Protein AF-A0A0W0XLU2-F1 (afdb_monomer_lite)

Organism: NCBI:txid458

Radius of gyration: 37.06 Å; chains: 1; bounding box: 109×85×99 Å

Foldseek 3Di:
DLLCVLVCLLPPLPDDWPDPLVVNQQSLVVLPQDPQSVVLCPPNPVPPQDPDFQSDPVVLVSLVSLLVVLVVLLPDPDGPCPSSLVSLVVNVVCCVPPPCVVVVSCVRVPPPDDRDDPVSSPPRVSNSVSRSSNSVSSSVVSLVVSLVSLLRLLVVLLVVLVVLLVVLVVLLVVLLVLLVVLLPDLDADVVSLVVLVVSLVVLVVSLVVLVVSPCPVVLVVRDDPVSSVSSVVSVVSSVVSSVSSVVSSVSSVVSSVSSVVSNVVSVVVVVVVPPDDDDDDDDDDDDDDDDDDDDDDDDDDDDDDDDDDDDDDDDDDDDDDDPVVVVVVLVVVLVLLVVLLVLLLLLLVLLLVVLVVVQVVDPDDPVVVVLSVLSNQLSVQLNVQSVVDDDDSPDALLVSLVVSNVRSCVVSVCPPSQQPDDDDPNNLLSLLSCVLSVPPVSLVGDFDDDDDDDRQSNSSQVVLVHHDDSNVLSVCSSVVNDDCVVSSVSSCSSRNPDPDPDDPDDDD

pLDDT: mean 74.08, std 19.01, range [25.06, 96.88]

Structure (mmCIF, N/CA/C/O backbone):
data_AF-A0A0W0XLU2-F1
#
_entry.id   AF-A0A0W0XLU2-F1
#
loop_
_atom_site.group_PDB
_atom_site.id
_atom_site.type_symbol
_atom_site.label_atom_id
_atom_site.label_alt_id
_atom_site.label_comp_id
_atom_site.label_asym_id
_atom_site.label_entity_id
_atom_site.label_seq_id
_atom_site.pdbx_PDB_ins_code
_atom_site.Cartn_x
_atom_site.Cartn_y
_atom_site.Cartn_z
_atom_site.occupancy
_atom_site.B_iso_or_equiv
_atom_site.auth_seq_id
_atom_site.auth_comp_id
_atom_site.auth_asym_id
_atom_site.auth_atom_id
_atom_site.pdbx_PDB_model_num
ATOM 1 N N . MET A 1 1 ? 6.247 -7.916 -30.713 1.00 48.12 1 MET A N 1
ATOM 2 C CA . MET A 1 1 ? 6.223 -6.656 -29.926 1.00 48.12 1 MET A CA 1
ATOM 3 C C . MET A 1 1 ? 7.648 -6.143 -29.768 1.00 48.12 1 MET A C 1
ATOM 5 O O . MET A 1 1 ? 8.574 -6.884 -30.066 1.00 48.12 1 MET A O 1
ATOM 9 N N . SER A 1 2 ? 7.840 -4.902 -29.326 1.00 60.62 2 SER A N 1
ATOM 10 C CA . SER A 1 2 ? 9.158 -4.314 -29.063 1.00 60.62 2 SER A CA 1
ATOM 11 C C . SER A 1 2 ? 9.620 -4.606 -27.634 1.00 60.62 2 SER A C 1
ATOM 13 O O . SER A 1 2 ? 9.543 -3.737 -26.769 1.00 60.62 2 SER A O 1
ATOM 15 N N . ASN A 1 3 ? 10.061 -5.837 -27.370 1.00 81.31 3 ASN A N 1
ATOM 16 C CA . ASN A 1 3 ? 10.507 -6.230 -26.035 1.00 81.31 3 ASN A CA 1
ATOM 17 C C . ASN A 1 3 ? 11.872 -5.595 -25.711 1.00 81.31 3 ASN A C 1
ATOM 19 O O . ASN A 1 3 ? 12.925 -6.170 -25.972 1.00 81.31 3 ASN A O 1
ATOM 23 N N . ILE A 1 4 ? 11.851 -4.386 -25.149 1.00 84.88 4 ILE A N 1
ATOM 24 C CA . ILE A 1 4 ? 13.054 -3.591 -24.872 1.00 84.88 4 ILE A CA 1
ATOM 25 C C . ILE A 1 4 ? 13.983 -4.238 -23.832 1.00 84.88 4 ILE A C 1
ATOM 27 O O . ILE A 1 4 ? 15.174 -3.922 -23.785 1.00 84.88 4 ILE A O 1
ATOM 31 N N . GLN A 1 5 ? 13.481 -5.205 -23.054 1.00 88.50 5 GLN A N 1
ATOM 32 C CA . GLN A 1 5 ? 14.294 -5.971 -22.114 1.00 88.50 5 GLN A CA 1
ATOM 33 C C . GLN A 1 5 ? 15.376 -6.785 -22.838 1.00 88.50 5 GLN A C 1
ATOM 35 O O . GLN A 1 5 ? 16.446 -6.953 -22.262 1.00 88.50 5 GLN A O 1
ATOM 40 N N . ILE A 1 6 ? 15.184 -7.200 -24.104 1.00 89.06 6 ILE A N 1
ATOM 41 C CA . ILE A 1 6 ? 16.254 -7.880 -24.857 1.00 89.06 6 ILE A CA 1
ATOM 42 C C . ILE A 1 6 ? 17.469 -6.968 -25.060 1.00 89.06 6 ILE A C 1
ATOM 44 O O . ILE A 1 6 ? 18.607 -7.400 -24.910 1.00 89.06 6 ILE A O 1
ATOM 48 N N . HIS A 1 7 ? 17.254 -5.676 -25.319 1.00 85.50 7 HIS A N 1
ATOM 49 C CA . HIS A 1 7 ? 18.353 -4.722 -25.436 1.00 85.50 7 HIS A CA 1
ATOM 50 C C . HIS A 1 7 ? 19.033 -4.471 -24.087 1.00 85.50 7 HIS A C 1
ATOM 52 O O . HIS A 1 7 ? 20.262 -4.450 -24.000 1.00 85.50 7 HIS A O 1
ATOM 58 N N . LEU A 1 8 ? 18.232 -4.315 -23.030 1.00 86.81 8 LEU A N 1
ATOM 59 C CA . LEU A 1 8 ? 18.739 -4.064 -21.683 1.00 86.81 8 LEU A CA 1
ATOM 60 C C . LEU A 1 8 ? 19.537 -5.252 -21.140 1.00 86.81 8 LEU A C 1
ATOM 62 O O . LEU A 1 8 ? 20.591 -5.034 -20.557 1.00 86.81 8 LEU A O 1
ATOM 66 N N . VAL A 1 9 ? 19.115 -6.492 -21.393 1.00 89.69 9 VAL A N 1
ATOM 67 C CA . VAL A 1 9 ? 19.876 -7.689 -21.007 1.00 89.69 9 VAL A CA 1
ATOM 68 C C . VAL A 1 9 ? 21.251 -7.731 -21.676 1.00 89.69 9 VAL A C 1
ATOM 70 O O . VAL A 1 9 ? 22.226 -8.036 -21.004 1.00 89.69 9 VAL A O 1
ATOM 73 N N . PHE A 1 10 ? 21.389 -7.379 -22.956 1.00 85.75 10 PHE A N 1
ATOM 74 C CA . PHE A 1 10 ? 22.709 -7.430 -23.600 1.00 85.75 10 PHE A CA 1
ATOM 75 C C . PHE A 1 10 ? 23.607 -6.216 -23.288 1.00 85.75 10 PHE A C 1
ATOM 77 O O . PHE A 1 10 ? 24.801 -6.401 -23.077 1.00 85.75 10 PHE A O 1
ATOM 84 N N . LYS A 1 11 ? 23.079 -4.979 -23.253 1.00 81.88 11 LYS A N 1
ATOM 85 C CA . LYS A 1 11 ? 23.903 -3.753 -23.104 1.00 81.88 11 LYS A CA 1
ATOM 86 C C . LYS A 1 11 ? 23.871 -3.098 -21.720 1.00 81.88 11 LYS A C 1
ATOM 88 O O . LYS A 1 11 ? 24.834 -2.427 -21.360 1.00 81.88 11 LYS A O 1
ATOM 93 N N . LYS A 1 12 ? 22.768 -3.196 -20.967 1.00 82.50 12 LYS A N 1
ATOM 94 C CA . LYS A 1 12 ? 22.548 -2.435 -19.718 1.00 82.50 12 LYS A CA 1
ATOM 95 C C . LYS A 1 12 ? 21.744 -3.236 -18.681 1.00 82.50 12 LYS A C 1
ATOM 97 O O . LYS A 1 12 ? 20.649 -2.808 -18.298 1.00 82.50 12 LYS A O 1
ATOM 102 N N . PRO A 1 13 ? 22.270 -4.363 -18.162 1.00 86.31 13 PRO A N 1
ATOM 103 C CA . PRO A 1 13 ? 21.536 -5.235 -17.237 1.00 86.31 13 PRO A CA 1
ATOM 104 C C . PRO A 1 13 ? 21.098 -4.522 -15.952 1.00 86.31 13 PRO A C 1
ATOM 106 O O . PRO A 1 13 ? 20.138 -4.954 -15.318 1.00 86.31 13 PRO A O 1
ATOM 109 N N . ARG A 1 14 ? 21.755 -3.406 -15.600 1.00 85.25 14 ARG A N 1
ATOM 110 C CA . ARG A 1 14 ? 21.455 -2.574 -14.425 1.00 85.25 14 ARG A CA 1
ATOM 111 C C . ARG A 1 14 ? 20.406 -1.470 -14.642 1.00 85.25 14 ARG A C 1
ATOM 113 O O . ARG A 1 14 ? 20.010 -0.828 -13.675 1.00 85.25 14 ARG A O 1
ATOM 120 N N . PHE A 1 15 ? 19.959 -1.226 -15.876 1.00 84.38 15 PHE A N 1
ATOM 121 C CA . PHE A 1 15 ? 19.027 -0.136 -16.200 1.00 84.38 15 PHE A CA 1
ATOM 122 C C . PHE A 1 15 ? 17.563 -0.599 -16.184 1.00 84.38 15 PHE A C 1
ATOM 124 O O . PHE A 1 15 ? 17.244 -1.680 -16.682 1.00 84.38 15 PHE A O 1
ATOM 131 N N . PHE A 1 16 ? 16.661 0.243 -15.681 1.00 83.81 16 PHE A N 1
ATOM 132 C CA . PHE A 1 16 ? 15.209 0.043 -15.722 1.00 83.81 16 PHE A CA 1
ATOM 133 C C . PHE A 1 16 ? 14.552 1.202 -16.473 1.00 83.81 16 PHE A C 1
ATOM 135 O O . PHE A 1 16 ? 14.945 2.353 -16.289 1.00 83.81 16 PHE A O 1
ATOM 142 N N . THR A 1 17 ? 13.544 0.908 -17.296 1.00 82.12 17 THR A N 1
ATOM 143 C CA . THR A 1 17 ? 12.715 1.941 -17.938 1.00 82.12 17 THR A CA 1
ATOM 144 C C . THR A 1 17 ? 11.772 2.587 -16.912 1.00 82.12 17 THR A C 1
ATOM 146 O O . THR A 1 17 ? 11.690 2.164 -15.755 1.00 82.12 17 THR A O 1
ATOM 149 N N . SER A 1 18 ? 11.017 3.600 -17.338 1.00 78.56 18 SER A N 1
ATOM 150 C CA . SER A 1 18 ? 9.928 4.205 -16.557 1.00 78.56 18 SER A CA 1
ATOM 151 C C . SER A 1 18 ? 8.660 3.335 -16.459 1.00 78.56 18 SER A C 1
ATOM 153 O O . SER A 1 18 ? 7.693 3.736 -15.809 1.00 78.56 18 SER A O 1
ATOM 155 N N . GLU A 1 19 ? 8.639 2.157 -17.090 1.00 79.38 19 GLU A N 1
ATOM 156 C CA . GLU A 1 19 ? 7.503 1.228 -17.086 1.00 79.38 19 GLU A CA 1
ATOM 157 C C . GLU A 1 19 ? 7.363 0.522 -15.719 1.00 79.38 19 GLU A C 1
ATOM 159 O O . GLU A 1 19 ? 8.359 0.354 -15.005 1.00 79.38 19 GLU A O 1
ATOM 164 N N . PRO A 1 20 ? 6.159 0.060 -15.324 1.00 85.00 20 PRO A N 1
ATOM 165 C CA . PRO A 1 20 ? 5.972 -0.667 -14.069 1.00 85.00 20 PRO A CA 1
ATOM 166 C C . PRO A 1 20 ? 6.887 -1.894 -13.976 1.00 85.00 20 PRO A C 1
ATOM 168 O O . PRO A 1 20 ? 6.983 -2.678 -14.918 1.00 85.00 20 PRO A O 1
ATOM 171 N N . ILE A 1 21 ? 7.528 -2.096 -12.822 1.00 89.00 21 ILE A N 1
ATOM 172 C CA . ILE A 1 21 ? 8.546 -3.147 -12.655 1.00 89.00 21 ILE A CA 1
ATOM 173 C C . ILE A 1 21 ? 8.022 -4.560 -12.960 1.00 89.00 21 ILE A C 1
ATOM 175 O O . ILE A 1 21 ? 8.766 -5.368 -13.503 1.00 89.00 21 ILE A O 1
ATOM 179 N N . LEU A 1 22 ? 6.745 -4.849 -12.681 1.00 90.19 22 LEU A N 1
ATOM 180 C CA . LEU A 1 22 ? 6.137 -6.148 -12.994 1.00 90.19 22 LEU A CA 1
ATOM 181 C C . LEU A 1 22 ? 5.912 -6.351 -14.502 1.00 90.19 22 LEU A C 1
ATOM 183 O O . LEU A 1 22 ? 6.047 -7.474 -14.972 1.00 90.19 22 LEU A O 1
ATOM 187 N N . GLU A 1 23 ? 5.654 -5.290 -15.275 1.00 88.38 23 GLU A N 1
ATOM 188 C CA . GLU A 1 23 ? 5.588 -5.375 -16.745 1.00 88.38 23 GLU A CA 1
ATOM 189 C C . GLU A 1 23 ? 6.997 -5.510 -17.346 1.00 88.38 23 GLU A C 1
ATOM 191 O O . GLU A 1 23 ? 7.209 -6.313 -18.253 1.00 88.38 23 GLU A O 1
ATOM 196 N N . GLN A 1 24 ? 7.995 -4.807 -16.791 1.00 89.81 24 GLN A N 1
ATOM 197 C CA . GLN A 1 24 ? 9.403 -5.016 -17.160 1.00 89.81 24 GLN A CA 1
ATOM 198 C C . GLN A 1 24 ? 9.867 -6.450 -16.848 1.00 89.81 24 GLN A C 1
ATOM 200 O O . GLN A 1 24 ? 10.594 -7.043 -17.643 1.00 89.81 24 GLN A O 1
ATOM 205 N N . LEU A 1 25 ? 9.433 -7.022 -15.720 1.00 93.31 25 LEU A N 1
ATOM 206 C CA . LEU A 1 25 ? 9.756 -8.389 -15.308 1.00 93.31 25 LEU A CA 1
ATOM 207 C C . LEU A 1 25 ? 9.038 -9.435 -16.170 1.00 93.31 25 LEU A C 1
ATOM 209 O O . LEU A 1 25 ? 9.665 -10.401 -16.588 1.00 93.31 25 LEU A O 1
ATOM 213 N N . LYS A 1 26 ? 7.765 -9.213 -16.511 1.00 92.25 26 LYS A N 1
ATOM 214 C CA . LYS A 1 26 ? 7.013 -10.023 -17.478 1.00 92.25 26 LYS A CA 1
ATOM 215 C C . LYS A 1 26 ? 7.696 -10.043 -18.843 1.00 92.25 26 LYS A C 1
ATOM 217 O O . LYS A 1 26 ? 7.993 -11.115 -19.360 1.00 92.25 26 LYS A O 1
ATOM 222 N N . ALA A 1 27 ? 8.050 -8.874 -19.375 1.00 90.56 27 ALA A N 1
ATOM 223 C CA . ALA A 1 27 ? 8.800 -8.768 -20.622 1.00 90.56 27 ALA A CA 1
ATOM 224 C C . ALA A 1 27 ? 10.185 -9.446 -20.530 1.00 90.56 27 ALA A C 1
ATOM 226 O O . ALA A 1 27 ? 10.626 -10.070 -21.490 1.00 90.56 27 ALA A O 1
ATOM 227 N N . PHE A 1 28 ? 10.865 -9.401 -19.379 1.00 93.19 28 PHE A N 1
ATOM 228 C CA . PHE A 1 28 ? 12.111 -10.146 -19.156 1.00 93.19 28 PHE A CA 1
ATOM 229 C C . PHE A 1 28 ? 11.885 -11.672 -19.098 1.00 93.19 28 PHE A C 1
ATOM 231 O O . PHE A 1 28 ? 12.669 -12.427 -19.671 1.00 93.19 28 PHE A O 1
ATOM 238 N N . ALA A 1 29 ? 10.790 -12.136 -18.493 1.00 92.56 29 ALA A N 1
ATOM 239 C CA . ALA A 1 29 ? 10.409 -13.547 -18.446 1.00 92.56 29 ALA A CA 1
ATOM 240 C C . ALA A 1 29 ? 10.016 -14.099 -19.833 1.00 92.56 29 ALA A C 1
ATOM 242 O O . ALA A 1 29 ? 10.382 -15.220 -20.183 1.00 92.56 29 ALA A O 1
ATOM 243 N N . GLU A 1 30 ? 9.357 -13.289 -20.670 1.00 91.31 30 GLU A N 1
ATOM 244 C CA . GLU A 1 30 ? 9.035 -13.598 -22.075 1.00 91.31 30 GLU A CA 1
ATOM 245 C C . GLU A 1 30 ? 10.279 -13.835 -22.960 1.00 91.31 30 GLU A C 1
ATOM 247 O O . GLU A 1 30 ? 10.171 -14.443 -24.031 1.00 91.31 30 GLU A O 1
ATOM 252 N N . LEU A 1 31 ? 11.475 -13.421 -22.518 1.00 90.69 31 LEU A N 1
ATOM 253 C CA . LEU A 1 31 ? 12.735 -13.760 -23.191 1.00 90.69 31 LEU A CA 1
ATOM 254 C C . LEU A 1 31 ? 13.041 -15.267 -23.103 1.00 90.69 31 LEU A C 1
ATOM 256 O O . LEU A 1 31 ? 13.643 -15.804 -24.031 1.00 90.69 31 LEU A O 1
ATOM 260 N N . GLY A 1 32 ? 12.530 -15.966 -22.082 1.00 91.44 32 GLY A N 1
ATOM 261 C CA . GLY A 1 32 ? 12.561 -17.430 -21.978 1.00 91.44 32 GLY A CA 1
ATOM 262 C C . GLY A 1 32 ? 13.722 -18.021 -21.170 1.00 91.44 32 GLY A C 1
ATOM 263 O O . GLY A 1 32 ? 13.903 -19.233 -21.194 1.00 91.44 32 GLY A O 1
ATOM 264 N N . PHE A 1 33 ? 14.495 -17.206 -20.439 1.00 91.69 33 PHE A N 1
ATOM 265 C CA . PHE A 1 33 ? 15.641 -17.683 -19.642 1.00 91.69 33 PHE A CA 1
ATOM 266 C C . PHE A 1 33 ? 15.262 -18.614 -18.471 1.00 91.69 33 PHE A C 1
ATOM 268 O O . PHE A 1 33 ? 16.097 -19.390 -18.019 1.00 91.69 33 PHE A O 1
ATOM 275 N N . SER A 1 34 ? 14.014 -18.562 -17.990 1.00 93.00 34 SER A N 1
ATOM 276 C CA . SER A 1 34 ? 13.446 -19.527 -17.039 1.00 93.00 34 SER A CA 1
ATOM 277 C C . SER A 1 34 ? 11.996 -19.826 -17.418 1.00 93.00 34 SER A C 1
ATOM 279 O O . SER A 1 34 ? 11.153 -18.928 -17.465 1.00 93.00 34 SER A O 1
ATOM 281 N N . VAL A 1 35 ? 11.701 -21.101 -17.688 1.00 92.00 35 VAL A N 1
ATOM 282 C CA . VAL A 1 35 ? 10.342 -21.581 -17.987 1.00 92.00 35 VAL A CA 1
ATOM 283 C C . VAL A 1 35 ? 9.408 -21.450 -16.770 1.00 92.00 35 VAL A C 1
ATOM 285 O O . VAL A 1 35 ? 8.274 -21.013 -16.967 1.00 92.00 35 VAL A O 1
ATOM 288 N N . PRO A 1 36 ? 9.823 -21.763 -15.525 1.00 93.50 36 PRO A N 1
ATOM 289 C CA . PRO A 1 36 ? 9.046 -21.427 -14.329 1.00 93.50 36 PRO A CA 1
ATOM 290 C C . PRO A 1 36 ? 8.700 -19.933 -14.207 1.00 93.50 36 PRO A C 1
ATOM 292 O O . PRO A 1 36 ? 7.523 -19.592 -14.089 1.00 93.50 36 PRO A O 1
ATOM 295 N N . LEU A 1 37 ? 9.680 -19.031 -14.356 1.00 92.75 37 LEU A N 1
ATOM 296 C CA . LEU A 1 37 ? 9.440 -17.583 -14.287 1.00 92.75 37 LEU A CA 1
ATOM 297 C C . LEU A 1 37 ? 8.497 -17.106 -15.405 1.00 92.75 37 LEU A C 1
ATOM 299 O O . LEU A 1 37 ? 7.628 -16.273 -15.165 1.00 92.75 37 LEU A O 1
ATOM 303 N N . GLN A 1 38 ? 8.618 -17.661 -16.616 1.00 92.06 38 GLN A N 1
ATOM 304 C CA . GLN A 1 38 ? 7.692 -17.383 -17.718 1.00 92.06 38 GLN A CA 1
ATOM 305 C C . GLN A 1 38 ? 6.265 -17.872 -17.411 1.00 92.06 38 GLN A C 1
ATOM 307 O O . GLN A 1 38 ? 5.298 -17.167 -17.705 1.00 92.06 38 GLN A O 1
ATOM 312 N N . LYS A 1 39 ? 6.118 -19.047 -16.782 1.00 92.19 39 LYS A N 1
ATOM 313 C CA . LYS A 1 39 ? 4.814 -19.602 -16.382 1.00 92.19 39 LYS A CA 1
ATOM 314 C C . LYS A 1 39 ? 4.077 -18.716 -15.378 1.00 92.19 39 LYS A C 1
ATOM 316 O O . LYS A 1 39 ? 2.859 -18.608 -15.493 1.00 92.19 39 LYS A O 1
ATOM 321 N N . LEU A 1 40 ? 4.785 -18.028 -14.475 1.00 89.56 40 LEU A N 1
ATOM 322 C CA . LEU A 1 40 ? 4.173 -17.086 -13.525 1.00 89.56 40 LEU A CA 1
ATOM 323 C C . LEU A 1 40 ? 3.448 -15.902 -14.193 1.00 89.56 40 LEU A C 1
ATOM 325 O O . LEU A 1 40 ? 2.636 -15.259 -13.537 1.00 89.56 40 LEU A O 1
ATOM 329 N N . PHE A 1 41 ? 3.680 -15.617 -15.480 1.00 86.56 41 PHE A N 1
ATOM 330 C CA . PHE A 1 41 ? 2.981 -14.550 -16.214 1.00 86.56 41 PHE A CA 1
ATOM 331 C C . PHE A 1 41 ? 1.903 -15.050 -17.196 1.00 86.56 41 PHE A C 1
ATOM 333 O O . PHE A 1 41 ? 1.218 -14.240 -17.828 1.00 86.56 41 PHE A O 1
ATOM 340 N N . ILE A 1 42 ? 1.695 -16.368 -17.307 1.00 81.62 42 ILE A N 1
ATOM 341 C CA . ILE A 1 42 ? 0.615 -16.947 -18.121 1.00 81.62 42 ILE A CA 1
ATOM 342 C C . ILE A 1 42 ? -0.746 -16.607 -17.492 1.00 81.62 42 ILE A C 1
ATOM 344 O O . ILE A 1 42 ? -0.910 -16.628 -16.276 1.00 81.62 42 ILE A O 1
ATOM 348 N N . GLY A 1 43 ? -1.735 -16.274 -18.327 1.00 67.19 43 GLY A N 1
ATOM 349 C CA . GLY A 1 43 ? -3.056 -15.818 -17.871 1.00 67.19 43 GLY A CA 1
ATOM 350 C C . GLY A 1 43 ? -3.118 -14.333 -17.490 1.00 67.19 43 GLY A C 1
ATOM 351 O O . GLY A 1 43 ? -4.188 -13.850 -17.137 1.00 67.19 43 GLY A O 1
ATOM 352 N N . ASP A 1 44 ? -2.004 -13.602 -17.622 1.00 65.62 44 ASP A N 1
ATOM 353 C CA . ASP A 1 44 ? -1.886 -12.162 -17.361 1.00 65.62 44 ASP A CA 1
ATOM 354 C C . ASP A 1 44 ? -2.279 -11.747 -15.918 1.00 65.62 44 ASP A C 1
ATOM 356 O O . ASP A 1 44 ? -3.120 -10.866 -15.739 1.00 65.62 44 ASP A O 1
ATOM 360 N N . PRO A 1 45 ? -1.673 -12.331 -14.858 1.00 63.00 45 PRO A N 1
ATOM 361 C CA . PRO A 1 45 ? -2.048 -12.087 -13.454 1.00 63.00 45 PRO A CA 1
ATOM 362 C C . PRO A 1 45 ? -1.747 -10.665 -12.940 1.00 63.00 45 PRO A C 1
ATOM 364 O O . PRO A 1 45 ? -2.084 -10.328 -11.806 1.00 63.00 45 PRO A O 1
ATOM 367 N N . ILE A 1 46 ? -1.134 -9.811 -13.768 1.00 64.94 46 ILE A N 1
ATOM 368 C CA . ILE A 1 46 ? -0.977 -8.370 -13.514 1.00 64.94 46 ILE A CA 1
ATOM 369 C C . ILE A 1 46 ? -2.266 -7.600 -13.883 1.00 64.94 46 ILE A C 1
ATOM 371 O O . ILE A 1 46 ? -2.519 -6.494 -13.397 1.00 64.94 46 ILE A O 1
ATOM 375 N N . LYS A 1 47 ? -3.114 -8.172 -14.747 1.00 54.47 47 LYS A N 1
ATOM 376 C CA . LYS A 1 47 ? -4.268 -7.499 -15.344 1.00 54.47 47 LYS A CA 1
ATOM 377 C C . LYS A 1 47 ? -5.357 -7.241 -14.304 1.00 54.47 47 LYS A C 1
ATOM 379 O O . LYS A 1 47 ? -5.909 -8.160 -13.708 1.00 54.47 47 LYS A O 1
ATOM 384 N N . GLY A 1 48 ? -5.702 -5.968 -14.121 1.00 50.16 48 GLY A N 1
ATOM 385 C CA . GLY A 1 48 ? -6.703 -5.545 -13.139 1.00 50.16 48 GLY A CA 1
ATOM 386 C C . GLY A 1 48 ? -6.161 -5.331 -11.723 1.00 50.16 48 GLY A C 1
ATOM 387 O O . GLY A 1 48 ? -6.943 -4.955 -10.851 1.00 50.16 48 GLY A O 1
ATOM 388 N N . LEU A 1 49 ? -4.851 -5.488 -11.483 1.00 48.94 49 LEU A N 1
ATOM 389 C CA . LEU A 1 49 ? -4.245 -5.034 -10.231 1.00 48.94 49 LEU A CA 1
ATOM 390 C C . LEU A 1 49 ? -4.410 -3.506 -10.096 1.00 48.94 49 LEU A C 1
ATOM 392 O O . LEU A 1 49 ? -3.985 -2.768 -10.992 1.00 48.94 49 LEU A O 1
ATOM 396 N N . PRO A 1 50 ? -4.993 -2.992 -8.997 1.00 42.75 50 PRO A N 1
ATOM 397 C CA . PRO A 1 50 ? -5.052 -1.556 -8.761 1.00 42.75 50 PRO A CA 1
ATOM 398 C C . PRO A 1 50 ? -3.646 -0.988 -8.531 1.00 42.75 50 PRO A C 1
ATOM 400 O O . PRO A 1 50 ? -2.759 -1.644 -7.983 1.00 42.75 50 PRO A O 1
ATOM 403 N N . ALA A 1 51 ? -3.446 0.278 -8.899 1.00 42.44 51 ALA A N 1
ATOM 404 C CA . ALA A 1 51 ? -2.174 0.981 -8.705 1.00 42.44 51 ALA A CA 1
ATOM 405 C C . ALA A 1 51 ? -1.865 1.332 -7.229 1.00 42.44 51 ALA A C 1
ATOM 407 O O . ALA A 1 51 ? -0.846 1.970 -6.961 1.00 42.44 51 ALA A O 1
ATOM 408 N N . LEU A 1 52 ? -2.754 0.973 -6.293 1.00 36.00 52 LEU A N 1
ATOM 409 C CA . LEU A 1 52 ? -2.762 1.378 -4.886 1.00 36.00 52 LEU A CA 1
ATOM 410 C C . LEU A 1 52 ? -3.498 0.372 -4.000 1.00 36.00 52 LEU A C 1
ATOM 412 O O . LEU A 1 52 ? -4.456 -0.255 -4.452 1.00 36.00 52 LEU A O 1
ATOM 416 N N . GLY A 1 53 ? -3.133 0.369 -2.715 1.00 47.84 53 GLY A N 1
ATOM 417 C CA . GLY A 1 53 ? -3.762 -0.437 -1.674 1.00 47.84 53 GLY A CA 1
ATOM 418 C C . GLY A 1 53 ? -3.199 -1.853 -1.635 1.00 47.84 53 GLY A C 1
ATOM 419 O O . GLY A 1 53 ? -2.706 -2.356 -2.642 1.00 47.84 53 GLY A O 1
ATOM 420 N N . PHE A 1 54 ? -3.300 -2.496 -0.471 1.00 58.53 54 PHE A N 1
ATOM 421 C CA . PHE A 1 54 ? -2.949 -3.904 -0.308 1.00 58.53 54 PHE A CA 1
ATOM 422 C C . PHE A 1 54 ? -3.767 -4.767 -1.282 1.00 58.53 54 PHE A C 1
ATOM 424 O O . PHE A 1 54 ? -4.990 -4.866 -1.161 1.00 58.53 54 PHE A O 1
ATOM 431 N N . LYS A 1 55 ? -3.098 -5.416 -2.241 1.00 66.31 55 LYS A N 1
ATOM 432 C CA . LYS A 1 55 ? -3.746 -6.194 -3.321 1.00 66.31 55 LYS A CA 1
ATOM 433 C C . LYS A 1 55 ? -4.262 -7.575 -2.892 1.00 66.31 55 LYS A C 1
ATOM 435 O O . LYS A 1 55 ? -4.622 -8.393 -3.739 1.00 66.31 55 LYS A O 1
ATOM 440 N N . GLY A 1 56 ? -4.320 -7.839 -1.589 1.00 74.56 56 GLY A N 1
ATOM 441 C CA . GLY A 1 56 ? -4.771 -9.107 -1.031 1.00 74.56 56 GLY A CA 1
ATOM 442 C C . GLY A 1 56 ? -3.704 -10.202 -1.057 1.00 74.56 56 GLY A C 1
ATOM 443 O O . GLY A 1 56 ? -2.681 -10.117 -1.738 1.00 74.56 56 GLY A O 1
ATOM 444 N N . GLU A 1 57 ? -3.978 -11.272 -0.313 1.00 80.12 57 GLU A N 1
ATOM 445 C CA . GLU A 1 57 ? -3.012 -12.337 -0.016 1.00 80.12 57 GLU A CA 1
ATOM 446 C C . GLU A 1 57 ? -2.428 -13.009 -1.268 1.00 80.12 57 GLU A C 1
ATOM 448 O O . GLU A 1 57 ? -1.233 -13.280 -1.345 1.00 80.12 57 GLU A O 1
ATOM 453 N N . ARG A 1 58 ? -3.252 -13.184 -2.310 1.00 81.94 58 ARG A N 1
ATOM 454 C CA . ARG A 1 58 ? -2.823 -13.750 -3.599 1.00 81.94 58 ARG A CA 1
ATOM 455 C C . ARG A 1 58 ? -1.711 -12.935 -4.268 1.00 81.94 58 ARG A C 1
ATOM 457 O O . ARG A 1 58 ? -0.890 -13.513 -4.972 1.00 81.94 58 ARG A O 1
ATOM 464 N N . HIS A 1 59 ? -1.660 -11.616 -4.058 1.00 84.88 59 HIS A N 1
ATOM 465 C CA . HIS A 1 59 ? -0.588 -10.795 -4.619 1.00 84.88 59 HIS A CA 1
ATOM 466 C C . HIS A 1 59 ? 0.714 -10.926 -3.822 1.00 84.88 59 HIS A C 1
ATOM 468 O O . HIS A 1 59 ? 1.773 -11.009 -4.433 1.00 84.88 59 HIS A O 1
ATOM 474 N N . LEU A 1 60 ? 0.657 -11.029 -2.488 1.00 85.62 60 LEU A N 1
ATOM 475 C CA . LEU A 1 60 ? 1.843 -11.343 -1.677 1.00 85.62 60 LEU A CA 1
ATOM 476 C C . LEU A 1 60 ? 2.415 -12.718 -2.039 1.00 85.62 60 LEU A C 1
ATOM 478 O O . LEU A 1 60 ? 3.618 -12.838 -2.253 1.00 85.62 60 LEU A O 1
ATOM 482 N N . GLN A 1 61 ? 1.554 -13.727 -2.191 1.00 87.06 61 GLN A N 1
ATOM 483 C CA . GLN A 1 61 ? 1.942 -15.066 -2.645 1.00 87.06 61 GLN A CA 1
ATOM 484 C C . GLN A 1 61 ? 2.626 -15.022 -4.022 1.00 87.06 61 GLN A C 1
ATOM 486 O O . GLN A 1 61 ? 3.692 -15.609 -4.190 1.00 87.06 61 GLN A O 1
ATOM 491 N N . PHE A 1 62 ? 2.073 -14.267 -4.975 1.00 90.19 62 PHE A N 1
ATOM 492 C CA . PHE A 1 62 ? 2.675 -14.048 -6.294 1.00 90.19 62 PHE A CA 1
ATOM 493 C C . PHE A 1 62 ? 4.031 -13.322 -6.227 1.00 90.19 62 PHE A C 1
ATOM 495 O O . PHE A 1 62 ? 4.980 -13.743 -6.884 1.00 90.19 62 PHE A O 1
ATOM 502 N N . LEU A 1 63 ? 4.167 -12.265 -5.416 1.00 91.56 63 LEU A N 1
ATOM 503 C CA . LEU A 1 63 ? 5.445 -11.563 -5.243 1.00 91.56 63 LEU A CA 1
ATOM 504 C C . LEU A 1 63 ? 6.506 -12.469 -4.593 1.00 91.56 63 LEU A C 1
ATOM 506 O O . LEU A 1 63 ? 7.658 -12.446 -5.017 1.00 91.56 63 LEU A O 1
ATOM 510 N N . SER A 1 64 ? 6.125 -13.305 -3.623 1.00 91.19 64 SER A N 1
ATOM 511 C CA . SER A 1 64 ? 7.013 -14.309 -3.020 1.00 91.19 64 SER A CA 1
ATOM 512 C C . SER A 1 64 ? 7.430 -15.394 -4.020 1.00 91.19 64 SER A C 1
ATOM 514 O O . SER A 1 64 ? 8.611 -15.718 -4.089 1.00 91.19 64 SER A O 1
ATOM 516 N N . GLN A 1 65 ? 6.514 -15.889 -4.862 1.00 92.31 65 GLN A N 1
ATOM 517 C CA . GLN A 1 65 ? 6.849 -16.810 -5.959 1.00 92.31 65 GLN A CA 1
ATOM 518 C C . GLN A 1 65 ? 7.825 -16.174 -6.960 1.00 92.31 65 GLN A C 1
ATOM 520 O O . GLN A 1 65 ? 8.810 -16.805 -7.337 1.00 92.31 65 GLN A O 1
ATOM 525 N N . LEU A 1 66 ? 7.612 -14.908 -7.342 1.00 94.50 66 LEU A N 1
ATOM 526 C CA . LEU A 1 66 ? 8.554 -14.173 -8.193 1.00 94.50 66 LEU A CA 1
ATOM 527 C C . LEU A 1 66 ? 9.939 -14.035 -7.549 1.00 94.50 66 LEU A C 1
ATOM 529 O O . LEU A 1 66 ? 10.932 -14.132 -8.262 1.00 94.50 66 LEU A O 1
ATOM 533 N N . ILE A 1 67 ? 10.027 -13.824 -6.230 1.00 95.31 67 ILE A N 1
ATOM 534 C CA . ILE A 1 67 ? 11.309 -13.788 -5.509 1.00 95.31 67 ILE A CA 1
ATOM 535 C C . ILE A 1 67 ? 12.011 -15.145 -5.621 1.00 95.31 67 ILE A C 1
ATOM 537 O O . ILE A 1 67 ? 13.151 -15.179 -6.073 1.00 95.31 67 ILE A O 1
ATOM 541 N N . THR A 1 68 ? 11.326 -16.250 -5.311 1.00 95.69 68 THR A N 1
ATOM 542 C CA . THR A 1 68 ? 11.894 -17.606 -5.409 1.00 95.69 68 THR A CA 1
ATOM 543 C C . THR A 1 68 ? 12.376 -17.936 -6.825 1.00 95.69 68 THR A C 1
ATOM 545 O O . THR A 1 68 ? 13.497 -18.413 -6.991 1.00 95.69 68 THR A O 1
ATOM 548 N N . GLU A 1 69 ? 11.593 -17.626 -7.862 1.00 96.12 69 GLU A N 1
ATOM 549 C CA . GLU A 1 69 ? 12.003 -17.881 -9.253 1.00 96.12 69 GLU A CA 1
ATOM 550 C C . GLU A 1 69 ? 13.139 -16.961 -9.727 1.00 96.12 69 GLU A C 1
ATOM 552 O O . GLU A 1 69 ? 13.959 -17.356 -10.558 1.00 96.12 69 GLU A O 1
ATOM 557 N N . LEU A 1 70 ? 13.240 -15.743 -9.183 1.00 96.88 70 LEU A N 1
ATOM 558 C CA . LEU A 1 70 ? 14.372 -14.848 -9.429 1.00 96.88 70 LEU A CA 1
ATOM 559 C C . LEU A 1 70 ? 15.640 -15.275 -8.678 1.00 96.88 70 LEU A C 1
ATOM 561 O O . LEU A 1 70 ? 16.731 -14.941 -9.134 1.00 96.88 70 LEU A O 1
ATOM 565 N N . GLU A 1 71 ? 15.529 -16.004 -7.567 1.00 96.06 71 GLU A N 1
ATOM 566 C CA . GLU A 1 71 ? 16.666 -16.635 -6.877 1.00 96.06 71 GLU A CA 1
ATOM 567 C C . GLU A 1 71 ? 17.126 -17.897 -7.603 1.00 96.06 71 GLU A C 1
ATOM 569 O O . GLU A 1 71 ? 18.319 -18.040 -7.870 1.00 96.06 71 GLU A O 1
ATOM 574 N N . ALA A 1 72 ? 16.191 -18.744 -8.040 1.00 95.25 72 ALA A N 1
ATOM 575 C CA . ALA A 1 72 ? 16.494 -19.873 -8.913 1.00 95.25 72 ALA A CA 1
ATOM 576 C C . ALA A 1 72 ? 17.216 -19.412 -10.194 1.00 95.25 72 ALA A C 1
ATOM 578 O O . ALA A 1 72 ? 18.243 -19.982 -10.552 1.00 95.25 72 ALA A O 1
ATOM 579 N N . LEU A 1 73 ? 16.752 -18.325 -10.831 1.00 94.44 73 LEU A N 1
ATOM 580 C CA . LEU A 1 73 ? 17.385 -17.723 -12.016 1.00 94.44 73 LEU A CA 1
ATOM 581 C C . LEU A 1 73 ? 18.766 -17.082 -11.733 1.00 94.44 73 LEU A C 1
ATOM 583 O O . LEU A 1 73 ? 19.537 -16.875 -12.665 1.00 94.44 73 LEU A O 1
ATOM 587 N N . GLN A 1 74 ? 19.118 -16.774 -10.480 1.00 93.69 74 GLN A N 1
ATOM 588 C CA . GLN A 1 74 ? 20.476 -16.326 -10.123 1.00 93.69 74 GLN A CA 1
ATOM 589 C C . GLN A 1 74 ? 21.455 -17.492 -9.950 1.00 93.69 74 GLN A C 1
ATOM 591 O O . GLN A 1 74 ? 22.639 -17.329 -10.231 1.00 93.69 74 GLN A O 1
ATOM 596 N N . ALA A 1 75 ? 20.965 -18.651 -9.506 1.00 93.12 75 ALA A N 1
ATOM 597 C CA . ALA A 1 75 ? 21.768 -19.841 -9.228 1.00 93.12 75 ALA A CA 1
ATOM 598 C C . ALA A 1 75 ? 22.056 -20.715 -10.469 1.00 93.12 75 ALA A C 1
ATOM 600 O O . ALA A 1 75 ? 22.655 -21.782 -10.342 1.00 93.12 75 ALA A O 1
ATOM 601 N N . ILE A 1 76 ? 21.626 -20.303 -11.668 1.00 91.06 76 ILE A N 1
ATOM 602 C CA . ILE A 1 76 ? 21.824 -21.084 -12.897 1.00 91.06 76 ILE A CA 1
ATOM 603 C C . ILE A 1 76 ? 23.271 -21.021 -13.397 1.00 91.06 76 ILE A C 1
ATOM 605 O O . ILE A 1 76 ? 23.841 -19.952 -13.602 1.00 91.06 76 ILE A O 1
ATOM 609 N N . GLU A 1 77 ? 23.840 -22.186 -13.696 1.00 88.88 77 GLU A N 1
ATOM 610 C CA . GLU A 1 77 ? 25.163 -22.289 -14.324 1.00 88.88 77 GLU A CA 1
ATOM 611 C C . GLU A 1 77 ? 25.131 -22.001 -15.835 1.00 88.88 77 GLU A C 1
ATOM 613 O O . GLU A 1 77 ? 26.163 -21.703 -16.435 1.00 88.88 77 GLU A O 1
ATOM 618 N N . LYS A 1 78 ? 23.967 -22.170 -16.484 1.00 88.56 78 LYS A N 1
ATOM 619 C CA . LYS A 1 78 ? 23.797 -22.142 -17.949 1.00 88.56 78 LYS A CA 1
ATOM 620 C C . LYS A 1 78 ? 22.416 -21.602 -18.334 1.00 88.56 78 LYS A C 1
ATOM 622 O O . LYS A 1 78 ? 21.440 -21.829 -17.625 1.00 88.56 78 LYS A O 1
ATOM 627 N N . ILE A 1 79 ? 22.336 -20.948 -19.493 1.00 86.81 79 ILE A N 1
ATOM 628 C CA . ILE A 1 79 ? 21.100 -20.448 -20.122 1.00 86.81 79 ILE A CA 1
ATOM 629 C C . ILE A 1 79 ? 21.047 -20.855 -21.597 1.00 86.81 79 ILE A C 1
ATOM 631 O O . ILE A 1 79 ? 22.089 -20.926 -22.248 1.00 86.81 79 ILE A O 1
ATOM 635 N N . ASP A 1 80 ? 19.848 -21.055 -22.153 1.00 85.50 80 ASP A N 1
ATOM 636 C CA . ASP A 1 80 ? 19.693 -21.066 -23.612 1.00 85.50 80 ASP A CA 1
ATOM 637 C C . ASP A 1 80 ? 19.730 -19.625 -24.141 1.00 85.50 80 ASP A C 1
ATOM 639 O O . ASP A 1 80 ? 18.862 -18.798 -23.853 1.00 85.50 80 ASP A O 1
ATOM 643 N N . THR A 1 81 ? 20.764 -19.323 -24.921 1.00 84.69 81 THR A N 1
ATOM 644 C CA . THR A 1 81 ? 20.991 -18.010 -25.530 1.00 84.69 81 THR A CA 1
ATOM 645 C C . THR A 1 81 ? 20.374 -17.891 -26.926 1.00 84.69 81 THR A C 1
ATOM 647 O O . THR A 1 81 ? 20.249 -16.776 -27.436 1.00 84.69 81 THR A O 1
ATOM 650 N N . LYS A 1 82 ? 19.958 -19.001 -27.560 1.00 86.44 82 LYS A N 1
ATOM 651 C CA . LYS A 1 82 ? 19.551 -19.042 -28.978 1.00 86.44 82 LYS A CA 1
ATOM 652 C C . LYS A 1 82 ? 18.323 -18.183 -29.246 1.00 86.44 82 LYS A C 1
ATOM 654 O O . LYS A 1 82 ? 18.354 -17.323 -30.128 1.00 86.44 82 LYS A O 1
ATOM 659 N N . LYS A 1 83 ? 17.261 -18.369 -28.451 1.00 87.12 83 LYS A N 1
ATOM 660 C CA . LYS A 1 83 ? 16.043 -17.550 -28.542 1.00 87.12 83 LYS A CA 1
ATOM 661 C C . LYS A 1 83 ? 16.362 -16.073 -28.303 1.00 87.12 83 LYS A C 1
ATOM 663 O O . LYS A 1 83 ? 15.963 -15.238 -29.103 1.00 87.12 83 LYS A O 1
ATOM 668 N N . ALA A 1 84 ? 17.145 -15.758 -27.271 1.00 86.19 84 ALA A N 1
ATOM 669 C CA . ALA A 1 84 ? 17.505 -14.383 -26.931 1.00 86.19 84 ALA A CA 1
ATOM 670 C C . ALA A 1 84 ? 18.309 -13.677 -28.045 1.00 86.19 84 ALA A C 1
ATOM 672 O O . ALA A 1 84 ? 18.009 -12.536 -28.392 1.00 86.19 84 ALA A O 1
ATOM 673 N N . ARG A 1 85 ? 19.289 -14.353 -28.663 1.00 86.06 85 ARG A N 1
ATOM 674 C CA . ARG A 1 85 ? 20.033 -13.808 -29.815 1.00 86.06 85 ARG A CA 1
ATOM 675 C C . ARG A 1 85 ? 19.138 -13.603 -31.044 1.00 86.06 85 ARG A C 1
ATOM 677 O O . ARG A 1 85 ? 19.292 -12.597 -31.733 1.00 86.06 85 ARG A O 1
ATOM 684 N N . SER A 1 86 ? 18.182 -14.502 -31.286 1.00 87.31 86 SER A N 1
ATOM 685 C CA . SER A 1 86 ? 17.179 -14.360 -32.354 1.00 87.31 86 SER A CA 1
ATOM 686 C C . SER A 1 86 ? 16.232 -13.176 -32.104 1.00 87.31 86 SER A C 1
ATOM 688 O O . SER A 1 86 ? 16.074 -12.305 -32.957 1.00 87.31 86 SER A O 1
ATOM 690 N N . ASP A 1 87 ? 15.681 -13.066 -30.892 1.00 86.50 87 ASP A N 1
ATOM 691 C CA . ASP A 1 87 ? 14.832 -11.941 -30.485 1.00 86.50 87 ASP A CA 1
ATOM 692 C C . ASP A 1 87 ? 15.593 -10.601 -30.580 1.00 86.50 87 ASP A C 1
ATOM 694 O O . ASP A 1 87 ? 15.021 -9.587 -30.994 1.00 86.50 87 ASP A O 1
ATOM 698 N N . TYR A 1 88 ? 16.898 -10.587 -30.266 1.00 86.69 88 TYR A N 1
ATOM 699 C CA . TYR A 1 88 ? 17.742 -9.402 -30.437 1.00 86.69 88 TYR A CA 1
ATOM 700 C C . TYR A 1 88 ? 17.972 -9.057 -31.913 1.00 86.69 88 TYR A C 1
ATOM 702 O O . TYR A 1 88 ? 17.876 -7.885 -32.278 1.00 86.69 88 TYR A O 1
ATOM 710 N N . SER A 1 89 ? 18.271 -10.030 -32.782 1.00 83.88 89 SER A N 1
ATOM 711 C CA . SER A 1 89 ? 18.523 -9.748 -34.204 1.00 83.88 89 SER A CA 1
ATOM 712 C C . SER A 1 89 ? 17.269 -9.196 -34.896 1.00 83.88 89 SER A C 1
ATOM 714 O O . SER A 1 89 ? 17.359 -8.229 -35.657 1.00 83.88 89 SER A O 1
ATOM 716 N N . VAL A 1 90 ? 16.086 -9.701 -34.530 1.00 86.31 90 VAL A N 1
ATOM 717 C CA . VAL A 1 90 ? 14.777 -9.168 -34.942 1.00 86.31 90 VAL A CA 1
ATOM 718 C C . VAL A 1 90 ? 14.548 -7.747 -34.402 1.00 86.31 90 VAL A C 1
ATOM 720 O O . VAL A 1 90 ? 14.143 -6.857 -35.155 1.00 86.31 90 VAL A O 1
ATOM 723 N N . PHE A 1 91 ? 14.855 -7.485 -33.127 1.00 85.62 91 PHE A N 1
ATOM 724 C CA . PHE A 1 91 ? 14.790 -6.140 -32.535 1.00 85.62 91 PHE A CA 1
ATOM 725 C C . PHE A 1 91 ? 15.721 -5.142 -33.256 1.00 85.62 91 PHE A C 1
ATOM 727 O O . PHE A 1 91 ? 15.299 -4.042 -33.624 1.00 85.62 91 PHE A O 1
ATOM 734 N N . ALA A 1 92 ? 16.964 -5.543 -33.538 1.00 82.88 92 ALA A N 1
ATOM 735 C CA . ALA A 1 92 ? 17.948 -4.744 -34.266 1.00 82.88 92 ALA A CA 1
ATOM 736 C C . ALA A 1 92 ? 17.563 -4.520 -35.740 1.00 82.88 92 ALA A C 1
ATOM 738 O O . ALA A 1 92 ? 17.794 -3.433 -36.271 1.00 82.88 92 ALA A O 1
ATOM 739 N N . HIS A 1 93 ? 16.931 -5.500 -36.395 1.00 84.88 93 HIS A N 1
ATOM 740 C CA . HIS A 1 93 ? 16.357 -5.335 -37.731 1.00 84.88 93 HIS A CA 1
ATOM 741 C C . HIS A 1 93 ? 15.249 -4.272 -37.729 1.00 84.88 93 HIS A C 1
ATOM 743 O O . HIS A 1 93 ? 15.307 -3.324 -38.516 1.00 84.88 93 HIS A O 1
ATOM 749 N N . TYR A 1 94 ? 14.280 -4.361 -36.809 1.00 83.12 94 TYR A N 1
ATOM 750 C CA . TYR A 1 94 ? 13.217 -3.357 -36.720 1.00 83.12 94 TYR A CA 1
ATOM 751 C C . TYR A 1 94 ? 13.771 -1.949 -36.473 1.00 83.12 94 TYR A C 1
ATOM 753 O O . TYR A 1 94 ? 13.277 -1.003 -37.081 1.00 83.12 94 TYR A O 1
ATOM 761 N N . LEU A 1 95 ? 14.817 -1.791 -35.655 1.00 78.44 95 LEU A N 1
ATOM 762 C CA . LEU A 1 95 ? 15.477 -0.497 -35.421 1.00 78.44 95 LEU A CA 1
ATOM 763 C C . LEU A 1 95 ? 16.140 0.120 -36.661 1.00 78.44 95 LEU A C 1
ATOM 765 O O . LEU A 1 95 ? 16.327 1.335 -36.700 1.00 78.44 95 LEU A O 1
ATOM 769 N N . ARG A 1 96 ? 16.509 -0.696 -37.655 1.00 80.81 96 ARG A N 1
ATOM 770 C CA . ARG A 1 96 ? 17.084 -0.237 -38.931 1.00 80.81 96 ARG A CA 1
ATOM 771 C C . ARG A 1 96 ? 16.003 0.092 -39.965 1.00 80.81 96 ARG A C 1
ATOM 773 O O . ARG A 1 96 ? 16.170 1.035 -40.727 1.00 80.81 96 ARG A O 1
ATOM 780 N N . VAL A 1 97 ? 14.912 -0.680 -39.995 1.00 81.06 97 VAL A N 1
ATOM 781 C CA . VAL A 1 97 ? 13.924 -0.659 -41.095 1.00 81.06 97 VAL A CA 1
ATOM 782 C C . VAL A 1 97 ? 12.630 0.094 -40.748 1.00 81.06 97 VAL A C 1
ATOM 784 O O . VAL A 1 97 ? 11.981 0.655 -41.631 1.00 81.06 97 VAL A O 1
ATOM 787 N N . ARG A 1 98 ? 12.222 0.153 -39.473 1.00 79.31 98 ARG A N 1
ATOM 788 C CA . ARG A 1 98 ? 10.930 0.732 -39.069 1.00 79.31 98 ARG A CA 1
ATOM 789 C C . ARG A 1 98 ? 11.059 2.217 -38.704 1.00 79.31 98 ARG A C 1
ATOM 791 O O . ARG A 1 98 ? 11.495 2.569 -37.611 1.00 79.31 98 ARG A O 1
ATOM 798 N N . LYS A 1 99 ? 10.609 3.097 -39.603 1.00 79.69 99 LYS A N 1
ATOM 799 C CA . LYS A 1 99 ? 10.534 4.556 -39.388 1.00 79.69 99 LYS A CA 1
ATOM 800 C C . LYS A 1 99 ? 9.808 4.902 -38.073 1.00 79.69 99 LYS A C 1
ATOM 802 O O . LYS A 1 99 ? 8.745 4.346 -37.800 1.00 79.69 99 LYS A O 1
ATOM 807 N N . GLY A 1 100 ? 10.376 5.801 -37.263 1.00 76.00 100 GLY A N 1
ATOM 808 C CA . GLY A 1 100 ? 9.830 6.222 -35.962 1.00 76.00 100 GLY A CA 1
ATOM 809 C C . GLY A 1 100 ? 10.141 5.279 -34.788 1.00 76.00 100 GLY A C 1
ATOM 810 O O . GLY A 1 100 ? 9.934 5.636 -33.625 1.00 76.00 100 GLY A O 1
ATOM 811 N N . TYR A 1 101 ? 10.623 4.059 -35.051 1.00 75.62 101 TYR A N 1
ATOM 812 C CA . TYR A 1 101 ? 10.844 3.058 -34.006 1.00 75.62 101 TYR A CA 1
ATOM 813 C C . TYR A 1 101 ? 12.171 3.254 -33.263 1.00 75.62 101 TYR A C 1
ATOM 815 O O . TYR A 1 101 ? 12.221 3.073 -32.046 1.00 75.62 101 TYR A O 1
ATOM 823 N N . LYS A 1 102 ? 13.223 3.699 -33.962 1.00 77.75 102 LYS A N 1
ATOM 824 C CA . LYS A 1 102 ? 14.493 4.093 -33.336 1.00 77.75 102 LYS A CA 1
ATOM 825 C C . LYS A 1 102 ? 14.277 5.260 -32.375 1.00 77.75 102 LYS A C 1
ATOM 827 O O . LYS A 1 102 ? 14.737 5.211 -31.242 1.00 77.75 102 LYS A O 1
ATOM 832 N N . GLU A 1 103 ? 13.509 6.253 -32.805 1.00 79.19 103 GLU A N 1
ATOM 833 C CA . GLU A 1 103 ? 13.115 7.422 -32.024 1.00 79.19 103 GLU A CA 1
ATOM 834 C C . GLU A 1 103 ? 12.283 7.008 -30.799 1.00 79.19 103 GLU A C 1
ATOM 836 O O . GLU A 1 103 ? 12.533 7.482 -29.696 1.00 79.19 103 GLU A O 1
ATOM 841 N N . THR A 1 104 ? 11.355 6.055 -30.958 1.00 77.44 104 THR A N 1
ATOM 842 C CA . THR A 1 104 ? 10.574 5.480 -29.843 1.00 77.44 104 THR A CA 1
ATOM 843 C C . THR A 1 104 ? 11.483 4.834 -28.789 1.00 77.44 104 THR A C 1
ATOM 845 O O . THR A 1 104 ? 11.360 5.136 -27.603 1.00 77.44 104 THR A O 1
ATOM 848 N N . VAL A 1 105 ? 12.437 3.996 -29.207 1.00 74.69 105 VAL A N 1
ATOM 849 C CA . VAL A 1 105 ? 13.393 3.330 -28.301 1.00 74.69 105 VAL A CA 1
ATOM 850 C C . VAL A 1 105 ? 14.367 4.332 -27.663 1.00 74.69 105 VAL A C 1
ATOM 852 O O . VAL A 1 105 ? 14.657 4.228 -26.473 1.00 74.69 105 VAL A O 1
ATOM 855 N N . GLN A 1 106 ? 14.815 5.353 -28.399 1.00 75.75 106 GLN A N 1
ATOM 856 C CA . GLN A 1 106 ? 15.629 6.449 -27.857 1.00 75.75 106 GLN A CA 1
ATOM 857 C C . GLN A 1 106 ? 14.854 7.312 -26.848 1.00 75.75 106 GLN A C 1
ATOM 859 O O . GLN A 1 106 ? 15.422 7.725 -25.842 1.00 75.75 106 GLN A O 1
ATOM 864 N N . ASN A 1 107 ? 13.549 7.518 -27.035 1.00 73.81 107 ASN A N 1
ATOM 865 C CA . ASN A 1 107 ? 12.705 8.201 -26.051 1.00 73.81 107 ASN A CA 1
ATOM 866 C C . ASN A 1 107 ? 12.497 7.366 -24.770 1.00 73.81 107 ASN A C 1
ATOM 868 O O . ASN A 1 107 ? 12.326 7.939 -23.696 1.00 73.81 107 ASN A O 1
ATOM 872 N N . GLN A 1 108 ? 12.547 6.030 -24.854 1.00 69.38 108 GLN A N 1
ATOM 873 C CA . GLN A 1 108 ? 12.457 5.131 -23.691 1.00 69.38 108 GLN A CA 1
ATOM 874 C C . GLN A 1 108 ? 13.795 4.922 -22.952 1.00 69.38 108 GLN A C 1
ATOM 876 O O . GLN A 1 108 ? 13.780 4.592 -21.766 1.00 69.38 108 GLN A O 1
ATOM 881 N N . LEU A 1 109 ? 14.941 5.100 -23.626 1.00 69.31 109 LEU A N 1
ATOM 882 C CA . LEU A 1 109 ? 16.289 4.821 -23.089 1.00 69.31 109 LEU A CA 1
ATOM 883 C C . LEU A 1 109 ? 17.202 6.055 -22.969 1.00 69.31 109 LEU A C 1
ATOM 885 O O . LEU A 1 109 ? 18.329 5.949 -22.483 1.00 69.31 109 LEU A O 1
ATOM 889 N N . GLY A 1 110 ? 16.734 7.222 -23.408 1.00 67.19 110 GLY A N 1
ATOM 890 C CA . GLY A 1 110 ? 17.501 8.462 -23.440 1.00 67.19 110 GLY A CA 1
ATOM 891 C C . GLY A 1 110 ? 18.583 8.499 -24.528 1.00 67.19 110 GLY A C 1
ATOM 892 O O . GLY A 1 110 ? 18.648 7.670 -25.438 1.00 67.19 110 GLY A O 1
ATOM 893 N N . LYS A 1 111 ? 19.476 9.494 -24.420 1.00 58.75 111 LYS A N 1
ATOM 894 C CA . LYS A 1 111 ? 20.558 9.751 -25.393 1.00 58.75 111 LYS A CA 1
ATOM 895 C C . LYS A 1 111 ? 21.602 8.628 -25.483 1.00 58.75 111 LYS A C 1
ATOM 897 O O . LYS A 1 111 ? 22.364 8.582 -26.440 1.00 58.75 111 LYS A O 1
ATOM 902 N N . GLU A 1 112 ? 21.642 7.728 -24.507 1.00 54.06 112 GLU A N 1
ATOM 903 C CA . GLU A 1 112 ? 22.670 6.695 -24.352 1.00 54.06 112 GLU A CA 1
ATOM 904 C C . GLU A 1 112 ? 22.364 5.375 -25.098 1.00 54.06 112 GLU A C 1
ATOM 906 O O . GLU A 1 112 ? 22.792 4.299 -24.664 1.00 54.06 112 GLU A O 1
ATOM 911 N N . PHE A 1 113 ? 21.561 5.417 -26.162 1.00 63.12 113 PHE A N 1
ATOM 912 C CA . PHE A 1 113 ? 21.181 4.229 -26.928 1.00 63.12 113 PHE A CA 1
ATOM 913 C C . PHE A 1 113 ? 22.154 3.957 -28.086 1.00 63.12 113 PHE A C 1
ATOM 915 O O . PHE A 1 113 ? 22.309 4.790 -28.981 1.00 63.12 113 PHE A O 1
ATOM 922 N N . GLN A 1 114 ? 22.756 2.764 -28.102 1.00 66.56 114 GLN A N 1
ATOM 923 C CA . GLN A 1 114 ? 23.666 2.287 -29.150 1.00 66.56 114 GLN A CA 1
ATOM 924 C C . GLN A 1 114 ? 23.381 0.812 -29.473 1.00 66.56 114 GLN A C 1
ATOM 926 O O . GLN A 1 114 ? 23.069 0.029 -28.576 1.00 66.56 114 GLN A O 1
ATOM 931 N N . LEU A 1 115 ? 23.490 0.417 -30.745 1.00 69.25 115 LEU A N 1
ATOM 932 C CA . LEU A 1 115 ? 23.377 -0.989 -31.162 1.00 69.25 115 LEU A CA 1
ATOM 933 C C . LEU A 1 115 ? 24.609 -1.801 -30.716 1.00 69.25 115 LEU A C 1
ATOM 935 O O . LEU A 1 115 ? 25.687 -1.239 -30.545 1.00 69.25 115 LEU A O 1
ATOM 939 N N . LEU A 1 116 ? 24.445 -3.117 -30.545 1.00 66.69 116 LEU A N 1
ATOM 940 C CA . LEU A 1 116 ? 25.572 -4.055 -30.436 1.00 66.69 116 LEU A CA 1
ATOM 941 C C . LEU A 1 116 ? 26.255 -4.236 -31.798 1.00 66.69 116 LEU A C 1
ATOM 943 O O . LEU A 1 116 ? 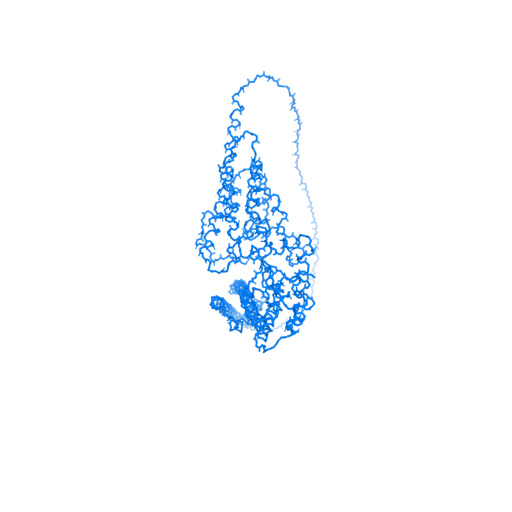25.576 -4.217 -32.833 1.00 66.69 116 LEU A O 1
ATOM 947 N N . THR A 1 117 ? 27.562 -4.500 -31.787 1.00 72.00 117 THR A N 1
ATOM 948 C CA . THR A 1 117 ? 28.219 -5.216 -32.892 1.00 72.00 117 THR A CA 1
ATOM 949 C C . THR A 1 117 ? 27.928 -6.720 -32.801 1.00 72.00 117 THR A C 1
ATOM 951 O O . THR A 1 117 ? 27.428 -7.225 -31.794 1.00 72.00 117 THR A O 1
ATOM 954 N N . GLU A 1 118 ? 28.225 -7.463 -33.865 1.00 68.06 118 GLU A N 1
ATOM 955 C CA . GLU A 1 118 ? 28.053 -8.921 -33.883 1.00 68.06 118 GLU A CA 1
ATOM 956 C C . GLU A 1 118 ? 29.046 -9.636 -32.948 1.00 68.06 118 GLU A C 1
ATOM 958 O O . GLU A 1 118 ? 28.697 -10.618 -32.297 1.00 68.06 118 GLU A O 1
ATOM 963 N N . GLU A 1 119 ? 30.248 -9.080 -32.787 1.00 68.81 119 GLU A N 1
ATOM 964 C CA . GLU A 1 119 ? 31.259 -9.547 -31.832 1.00 68.81 119 GLU A CA 1
ATOM 965 C C . GLU A 1 119 ? 30.755 -9.428 -30.386 1.00 68.81 119 GLU A C 1
ATOM 967 O O . GLU A 1 119 ? 30.855 -10.382 -29.617 1.00 68.81 119 GLU A O 1
ATOM 972 N N . GLU A 1 120 ? 30.140 -8.295 -30.026 1.00 69.06 120 GLU A N 1
ATOM 973 C CA . GLU A 1 120 ? 29.549 -8.087 -28.696 1.00 69.06 120 GLU A CA 1
ATOM 974 C C . GLU A 1 120 ? 28.349 -9.017 -28.425 1.00 69.06 120 GLU A C 1
ATOM 976 O O . GLU A 1 120 ? 28.130 -9.424 -27.286 1.00 69.06 120 GLU A O 1
ATOM 981 N N . LEU A 1 121 ? 27.578 -9.393 -29.455 1.00 67.44 121 LEU A N 1
ATOM 982 C CA . LEU A 1 121 ? 26.448 -10.330 -29.331 1.00 67.44 121 LEU A CA 1
ATOM 983 C C . LEU A 1 121 ? 26.902 -11.773 -29.017 1.00 67.44 121 LEU A C 1
ATOM 985 O O . LEU A 1 121 ? 26.162 -12.565 -28.415 1.00 67.44 121 LEU A O 1
ATOM 989 N N . ASN A 1 122 ? 28.119 -12.118 -29.440 1.00 69.69 122 ASN A N 1
ATOM 990 C CA . ASN A 1 122 ? 28.667 -13.472 -29.391 1.00 69.69 122 ASN A CA 1
ATOM 991 C C . ASN A 1 122 ? 29.530 -13.752 -28.145 1.00 69.69 122 ASN A C 1
ATOM 993 O O . ASN A 1 122 ? 29.934 -14.893 -27.932 1.00 69.69 122 ASN A O 1
ATOM 997 N N . GLN A 1 123 ? 29.746 -12.768 -27.264 1.00 69.31 123 GLN A N 1
ATOM 998 C CA . GLN A 1 123 ? 30.454 -12.952 -25.988 1.00 69.31 123 GLN A CA 1
ATOM 999 C C . GLN A 1 123 ? 29.590 -13.702 -24.954 1.00 69.31 123 GLN A C 1
ATOM 1001 O O . GLN A 1 123 ? 29.001 -13.092 -24.062 1.00 69.31 123 GLN A O 1
ATOM 1006 N N . GLU A 1 124 ? 29.523 -15.034 -25.067 1.00 56.41 124 GLU A N 1
ATOM 1007 C CA . GLU A 1 124 ? 28.707 -15.954 -24.240 1.00 56.41 124 GLU A CA 1
ATOM 1008 C C . GLU A 1 124 ? 28.749 -15.625 -22.734 1.00 56.41 124 GLU A C 1
ATOM 1010 O O . GLU A 1 124 ? 27.706 -15.469 -22.095 1.00 56.41 124 GLU A O 1
ATOM 1015 N N . ASN A 1 125 ? 29.959 -15.445 -22.191 1.00 56.00 125 ASN A N 1
ATOM 1016 C CA . ASN A 1 125 ? 30.205 -15.204 -20.765 1.00 56.00 125 ASN A CA 1
ATOM 1017 C C . ASN A 1 125 ? 29.553 -13.908 -20.245 1.00 56.00 125 ASN A C 1
ATOM 1019 O O . ASN A 1 125 ? 29.194 -13.837 -19.071 1.00 56.00 125 ASN A O 1
ATOM 1023 N N . SER A 1 126 ? 29.353 -12.901 -21.107 1.00 75.00 126 SER A N 1
ATOM 1024 C CA . SER A 1 126 ? 28.667 -11.658 -20.726 1.00 75.00 126 SER A CA 1
ATOM 1025 C C . SER A 1 126 ? 27.167 -11.871 -20.504 1.00 75.00 126 SER A C 1
ATOM 1027 O O . SER A 1 126 ? 26.582 -11.289 -19.592 1.00 75.00 126 SER A O 1
ATOM 1029 N N . LEU A 1 127 ? 26.527 -12.733 -21.301 1.00 86.38 127 LEU A N 1
ATOM 1030 C CA . LEU A 1 127 ? 25.070 -12.834 -21.331 1.00 86.38 127 LEU A CA 1
ATOM 1031 C C . LEU A 1 127 ? 24.523 -13.559 -20.098 1.00 86.38 127 LEU A C 1
ATOM 1033 O O . LEU A 1 127 ? 23.529 -13.112 -19.529 1.00 86.38 127 LEU A O 1
ATOM 1037 N N . LEU A 1 128 ? 25.202 -14.614 -19.634 1.00 89.75 128 LEU A N 1
ATOM 1038 C CA . LEU A 1 128 ? 24.869 -15.278 -18.369 1.00 89.75 128 LEU A CA 1
ATOM 1039 C C . LEU A 1 128 ? 25.001 -14.304 -17.187 1.00 89.75 128 LEU A C 1
ATOM 1041 O O . LEU A 1 128 ? 24.051 -14.137 -16.424 1.00 89.75 128 LEU A O 1
ATOM 1045 N N . GLN A 1 129 ? 26.136 -13.602 -17.084 1.00 90.00 129 GLN A N 1
ATOM 1046 C CA . GLN A 1 129 ? 26.379 -12.616 -16.026 1.00 90.00 129 GLN A CA 1
ATOM 1047 C C . GLN A 1 129 ? 25.358 -11.467 -16.057 1.00 90.00 129 GLN A C 1
ATOM 1049 O O . GLN A 1 129 ? 24.916 -10.992 -15.009 1.00 90.00 129 GLN A O 1
ATOM 1054 N N . ASN A 1 130 ? 24.948 -11.025 -17.245 1.00 91.44 130 ASN A N 1
ATOM 1055 C CA . ASN A 1 130 ? 23.938 -9.986 -17.398 1.00 91.44 130 ASN A CA 1
ATOM 1056 C C . ASN A 1 130 ? 22.535 -10.468 -16.996 1.00 91.44 130 ASN A C 1
ATOM 1058 O O . ASN A 1 130 ? 21.797 -9.708 -16.364 1.00 91.44 130 ASN A O 1
ATOM 1062 N N . VAL A 1 131 ? 22.165 -11.712 -17.327 1.00 93.38 131 VAL A N 1
ATOM 1063 C CA . VAL A 1 131 ? 20.887 -12.321 -16.923 1.00 93.38 131 VAL A CA 1
ATOM 1064 C C . VAL A 1 131 ? 20.815 -12.471 -15.403 1.00 93.38 131 VAL A C 1
ATOM 1066 O O . VAL A 1 131 ? 19.837 -12.010 -14.816 1.00 93.38 131 VAL A O 1
ATOM 1069 N N . THR A 1 132 ? 21.852 -13.005 -14.748 1.00 94.00 132 THR A N 1
ATOM 1070 C CA . THR A 1 132 ? 21.876 -13.144 -13.278 1.00 94.00 132 THR A CA 1
ATOM 1071 C C . THR A 1 132 ? 21.928 -11.782 -12.574 1.00 94.00 132 THR A C 1
ATOM 1073 O O . THR A 1 132 ? 21.169 -11.551 -11.632 1.00 94.00 132 THR A O 1
ATOM 1076 N N . THR A 1 133 ? 22.713 -10.822 -13.087 1.00 93.69 133 THR A N 1
ATOM 1077 C CA . THR A 1 133 ? 22.726 -9.424 -12.601 1.00 93.69 133 THR A CA 1
ATOM 1078 C C . THR A 1 133 ? 21.335 -8.792 -12.681 1.00 93.69 133 THR A C 1
ATOM 1080 O O . THR A 1 133 ? 20.885 -8.148 -11.732 1.00 93.69 133 THR A O 1
ATOM 1083 N N . ARG A 1 134 ? 20.629 -8.967 -13.806 1.00 94.06 134 ARG A N 1
ATOM 1084 C CA . ARG A 1 134 ? 19.286 -8.405 -13.986 1.00 94.06 134 ARG A CA 1
ATOM 1085 C C . ARG A 1 134 ? 18.250 -9.124 -13.120 1.00 94.06 134 ARG A C 1
ATOM 1087 O O . ARG A 1 134 ? 17.369 -8.458 -12.583 1.00 94.06 134 ARG A O 1
ATOM 1094 N N . ALA A 1 135 ? 18.383 -10.437 -12.923 1.00 96.31 135 ALA A N 1
ATOM 1095 C CA . ALA A 1 135 ? 17.538 -11.221 -12.026 1.00 96.31 135 ALA A CA 1
ATOM 1096 C C . ALA A 1 135 ? 17.661 -10.761 -10.561 1.00 96.31 135 ALA A C 1
ATOM 1098 O O . ALA A 1 135 ? 16.642 -10.512 -9.919 1.00 96.31 135 ALA A O 1
ATOM 1099 N N . GLN A 1 136 ? 18.884 -10.545 -10.060 1.00 96.56 136 GLN A N 1
ATOM 1100 C CA . GLN A 1 136 ? 19.113 -9.989 -8.719 1.00 96.56 136 GLN A CA 1
ATOM 1101 C C . GLN A 1 136 ? 18.500 -8.593 -8.564 1.00 96.56 136 GLN A C 1
ATOM 1103 O O . GLN A 1 136 ? 17.780 -8.332 -7.601 1.00 96.56 136 GLN A O 1
ATOM 1108 N N . LEU A 1 137 ? 18.703 -7.703 -9.539 1.00 94.94 137 LEU A N 1
ATOM 1109 C CA . LEU A 1 137 ? 18.127 -6.360 -9.474 1.00 94.94 137 LEU A CA 1
ATOM 1110 C C . LEU A 1 137 ? 16.595 -6.374 -9.572 1.00 94.94 137 LEU A C 1
ATOM 1112 O O . LEU A 1 137 ? 15.942 -5.574 -8.904 1.00 94.94 137 LEU A O 1
ATOM 1116 N N . PHE A 1 138 ? 15.994 -7.289 -10.342 1.00 96.56 138 PHE A N 1
ATOM 1117 C CA . PHE A 1 138 ? 14.550 -7.521 -10.275 1.00 96.56 138 PHE A CA 1
ATOM 1118 C C . PHE A 1 138 ? 14.134 -8.029 -8.889 1.00 96.56 138 PHE A C 1
ATOM 1120 O O . PHE A 1 138 ? 13.159 -7.507 -8.349 1.00 96.56 138 PHE A O 1
ATOM 1127 N N . LYS A 1 139 ? 14.878 -8.962 -8.274 1.00 96.19 139 LYS A N 1
ATOM 1128 C CA . LYS A 1 139 ? 14.579 -9.480 -6.929 1.00 96.19 139 LYS A CA 1
ATOM 1129 C C . LYS A 1 139 ? 14.535 -8.357 -5.899 1.00 96.19 139 LYS A C 1
ATOM 1131 O O . LYS A 1 139 ? 13.553 -8.250 -5.174 1.00 96.19 139 LYS A O 1
ATOM 1136 N N . GLU A 1 140 ? 15.527 -7.469 -5.889 1.00 94.12 140 GLU A N 1
ATOM 1137 C CA . GLU A 1 140 ? 15.554 -6.288 -5.013 1.00 94.12 140 GLU A CA 1
ATOM 1138 C C . GLU A 1 140 ? 14.312 -5.399 -5.186 1.00 94.12 140 GLU A C 1
ATOM 1140 O O . GLU A 1 140 ? 13.734 -4.933 -4.203 1.00 94.12 140 GLU A O 1
ATOM 1145 N N . LYS A 1 141 ? 13.852 -5.171 -6.427 1.00 92.81 141 LYS A N 1
ATOM 1146 C CA . LYS A 1 141 ? 12.632 -4.379 -6.668 1.00 92.81 141 LYS A CA 1
ATOM 1147 C C . LYS A 1 141 ? 11.347 -5.128 -6.293 1.00 92.81 141 LYS A C 1
ATOM 1149 O O . LYS A 1 141 ? 10.403 -4.478 -5.849 1.00 92.81 141 LYS A O 1
ATOM 1154 N N . VAL A 1 142 ? 11.291 -6.454 -6.445 1.00 92.50 142 VAL A N 1
ATOM 1155 C CA . VAL A 1 142 ? 10.129 -7.275 -6.053 1.00 92.50 142 VAL A CA 1
ATOM 1156 C C . VAL A 1 142 ? 10.048 -7.425 -4.528 1.00 92.50 142 VAL A C 1
ATOM 1158 O O . VAL A 1 142 ? 8.962 -7.258 -3.980 1.00 92.50 142 VAL A O 1
ATOM 1161 N N . LEU A 1 143 ? 11.175 -7.608 -3.830 1.00 90.50 143 LEU A N 1
ATOM 1162 C CA . LEU A 1 143 ? 11.273 -7.508 -2.365 1.00 90.50 143 LEU A CA 1
ATOM 1163 C C . LEU A 1 143 ? 10.761 -6.145 -1.884 1.00 90.50 143 LEU A C 1
ATOM 1165 O O . LEU A 1 143 ? 9.854 -6.076 -1.059 1.00 90.50 143 LEU A O 1
ATOM 1169 N N . ALA A 1 144 ? 11.250 -5.053 -2.479 1.00 88.94 144 ALA A N 1
ATOM 1170 C CA . ALA A 1 144 ? 10.797 -3.706 -2.140 1.00 88.94 144 ALA A CA 1
ATOM 1171 C C . ALA A 1 144 ? 9.294 -3.472 -2.414 1.00 88.94 144 ALA A C 1
ATOM 1173 O O . ALA A 1 144 ? 8.675 -2.662 -1.714 1.00 88.94 144 ALA A O 1
ATOM 1174 N N . LEU A 1 145 ? 8.689 -4.147 -3.402 1.00 89.31 145 LEU A N 1
ATOM 1175 C CA . LEU A 1 145 ? 7.232 -4.156 -3.588 1.00 89.31 145 LEU A CA 1
ATOM 1176 C C . LEU A 1 145 ? 6.527 -4.957 -2.490 1.00 89.31 145 LEU A C 1
ATOM 1178 O O . LEU A 1 145 ? 5.632 -4.415 -1.849 1.00 89.31 145 LEU A O 1
ATOM 1182 N N . ARG A 1 146 ? 6.939 -6.209 -2.256 1.00 89.62 146 ARG A N 1
ATOM 1183 C CA . ARG A 1 146 ? 6.348 -7.115 -1.258 1.00 89.62 146 ARG A CA 1
ATOM 1184 C C . ARG A 1 146 ? 6.323 -6.469 0.120 1.00 89.62 146 ARG A C 1
ATOM 1186 O O . ARG A 1 146 ? 5.262 -6.380 0.724 1.00 89.62 146 ARG A O 1
ATOM 1193 N N . ASP A 1 147 ? 7.452 -5.932 0.567 1.00 87.50 147 ASP A N 1
ATOM 1194 C CA . ASP A 1 147 ? 7.580 -5.311 1.886 1.00 87.50 147 ASP A CA 1
ATOM 1195 C C . ASP A 1 147 ? 6.688 -4.052 1.988 1.00 87.50 147 ASP A C 1
ATOM 1197 O O . ASP A 1 147 ? 6.089 -3.778 3.026 1.00 87.50 147 ASP A O 1
ATOM 1201 N N . SER A 1 148 ? 6.472 -3.338 0.875 1.00 85.31 148 SER A N 1
ATOM 1202 C CA . SER A 1 148 ? 5.544 -2.199 0.813 1.00 85.31 148 SER A CA 1
ATOM 1203 C C . SER A 1 148 ? 4.058 -2.592 0.773 1.00 85.31 148 SER A C 1
ATOM 1205 O O . SER A 1 148 ? 3.218 -1.781 1.174 1.00 85.31 148 SER A O 1
ATOM 1207 N N . GLU A 1 149 ? 3.713 -3.786 0.286 1.00 84.94 149 GLU A N 1
ATOM 1208 C CA . GLU A 1 149 ? 2.358 -4.358 0.364 1.00 84.94 149 GLU A CA 1
ATOM 1209 C C . GLU A 1 149 ? 2.092 -4.921 1.773 1.00 84.94 149 GLU A C 1
ATOM 1211 O O . GLU A 1 149 ? 1.011 -4.694 2.317 1.00 84.94 149 GLU A O 1
ATOM 1216 N N . LEU A 1 150 ? 3.091 -5.560 2.403 1.00 85.12 150 LEU A N 1
ATOM 1217 C CA . LEU A 1 150 ? 3.055 -5.991 3.809 1.00 85.12 150 LEU A CA 1
ATOM 1218 C C . LEU A 1 150 ? 2.829 -4.806 4.755 1.00 85.12 150 LEU A C 1
ATOM 1220 O O . LEU A 1 150 ? 1.947 -4.862 5.609 1.00 85.12 150 LEU A O 1
ATOM 1224 N N . LEU A 1 151 ? 3.551 -3.697 4.559 1.00 83.88 151 LEU A N 1
ATOM 1225 C CA . LEU A 1 151 ? 3.342 -2.480 5.344 1.00 83.88 151 LEU A CA 1
ATOM 1226 C C . LEU A 1 151 ? 1.913 -1.930 5.180 1.00 83.88 151 LEU A C 1
ATOM 1228 O O . LEU A 1 151 ? 1.281 -1.560 6.165 1.00 83.88 151 LEU A O 1
ATOM 1232 N N . GLN A 1 152 ? 1.360 -1.931 3.961 1.00 82.62 152 GLN A N 1
ATOM 1233 C CA . GLN A 1 152 ? -0.026 -1.500 3.721 1.00 82.62 152 GLN A CA 1
ATOM 1234 C C . GLN A 1 152 ? -1.060 -2.433 4.370 1.00 82.62 152 GLN A C 1
ATOM 1236 O O . GLN A 1 152 ? -2.050 -1.947 4.917 1.00 82.62 152 GLN A O 1
ATOM 1241 N N . LYS A 1 153 ? -0.827 -3.752 4.356 1.00 83.44 153 LYS A N 1
ATOM 1242 C CA . LYS A 1 153 ? -1.651 -4.743 5.065 1.00 83.44 153 LYS A CA 1
ATOM 1243 C C . LYS A 1 153 ? -1.632 -4.497 6.576 1.00 83.44 153 LYS A C 1
ATOM 1245 O O . LYS A 1 153 ? -2.691 -4.423 7.194 1.00 83.44 153 LYS A O 1
ATOM 1250 N N . ALA A 1 154 ? -0.449 -4.284 7.151 1.00 81.69 154 ALA A N 1
ATOM 1251 C CA . ALA A 1 154 ? -0.278 -4.000 8.573 1.00 81.69 154 ALA A CA 1
ATOM 1252 C C . ALA A 1 154 ? -0.920 -2.673 9.002 1.00 81.69 154 ALA A C 1
ATOM 1254 O O . ALA A 1 154 ? -1.577 -2.629 10.036 1.00 81.69 154 ALA A O 1
ATOM 1255 N N . MET A 1 155 ? -0.813 -1.611 8.193 1.00 79.94 155 MET A N 1
ATOM 1256 C CA . MET A 1 155 ? -1.501 -0.340 8.461 1.00 79.94 155 MET A CA 1
ATOM 1257 C C . MET A 1 155 ? -3.029 -0.491 8.435 1.00 79.94 155 MET A C 1
ATOM 1259 O O . MET A 1 155 ? -3.709 0.059 9.297 1.00 79.94 155 MET A O 1
ATOM 1263 N N . LEU A 1 156 ? -3.576 -1.279 7.502 1.00 80.81 156 LEU A N 1
ATOM 1264 C CA . LEU A 1 156 ? -5.011 -1.580 7.450 1.00 80.81 156 LEU A CA 1
ATOM 1265 C C . LEU A 1 156 ? -5.462 -2.416 8.660 1.00 80.81 156 LEU A C 1
ATOM 1267 O O . LEU A 1 156 ? -6.541 -2.186 9.203 1.00 80.81 156 LEU A O 1
ATOM 1271 N N . TYR A 1 157 ? -4.635 -3.357 9.121 1.00 81.56 157 TYR A N 1
ATOM 1272 C CA . TYR A 1 157 ? -4.911 -4.138 10.332 1.00 81.56 157 TYR A CA 1
ATOM 1273 C C . TYR A 1 157 ? -4.799 -3.286 11.609 1.00 81.56 157 TYR A C 1
ATOM 1275 O O . TYR A 1 157 ? -5.598 -3.474 12.520 1.00 81.56 157 TYR A O 1
ATOM 1283 N N . ALA A 1 158 ? -3.881 -2.316 11.659 1.00 77.00 158 ALA A N 1
ATOM 1284 C CA . ALA A 1 158 ? -3.741 -1.360 12.759 1.00 77.00 158 ALA A CA 1
ATOM 1285 C C . ALA A 1 158 ? -4.926 -0.385 12.846 1.00 77.00 158 ALA A C 1
ATOM 1287 O O . ALA A 1 158 ? -5.439 -0.147 13.937 1.00 77.00 158 ALA A O 1
ATOM 1288 N N . GLN A 1 159 ? -5.422 0.116 11.707 1.00 78.12 159 GLN A N 1
ATOM 1289 C CA . GLN A 1 159 ? -6.667 0.891 11.667 1.00 78.12 159 GLN A CA 1
ATOM 1290 C C . GLN A 1 159 ? -7.836 0.052 12.205 1.00 78.12 159 GLN A C 1
ATOM 1292 O O . GLN A 1 159 ? -8.517 0.460 13.144 1.00 78.12 159 GLN A O 1
ATOM 1297 N N . ARG A 1 160 ? -8.008 -1.167 11.677 1.00 78.06 160 ARG A N 1
ATOM 1298 C CA . ARG A 1 160 ? -9.091 -2.071 12.081 1.00 78.06 160 ARG A CA 1
ATOM 1299 C C . ARG A 1 160 ? -9.009 -2.501 13.550 1.00 78.06 160 ARG A C 1
ATOM 1301 O O . ARG A 1 160 ? -10.041 -2.703 14.180 1.00 78.06 160 ARG A O 1
ATOM 1308 N N . ALA A 1 161 ? -7.810 -2.622 14.114 1.00 73.75 161 ALA A N 1
ATOM 1309 C CA . ALA A 1 161 ? -7.608 -2.844 15.544 1.00 73.75 161 ALA A CA 1
ATOM 1310 C C . ALA A 1 161 ? -8.178 -1.685 16.387 1.00 73.75 161 ALA A C 1
ATOM 1312 O O . ALA A 1 161 ? -8.882 -1.929 17.368 1.00 73.75 161 ALA A O 1
ATOM 1313 N N . GLY A 1 162 ? -7.949 -0.438 15.959 1.00 74.94 162 GLY A N 1
ATOM 1314 C CA . GLY A 1 162 ? -8.553 0.753 16.560 1.00 74.94 162 GLY A CA 1
ATOM 1315 C C . GLY A 1 162 ? -10.080 0.785 16.423 1.00 74.94 162 GLY A C 1
ATOM 1316 O O . GLY A 1 162 ? -10.769 0.999 17.419 1.00 74.94 162 GLY A O 1
ATOM 1317 N N . GLU A 1 163 ? -10.618 0.501 15.230 1.00 76.75 163 GLU A N 1
ATOM 1318 C CA . GLU A 1 163 ? -12.070 0.381 14.982 1.00 76.75 163 GLU A CA 1
ATOM 1319 C C . GLU A 1 163 ? -12.726 -0.640 15.930 1.00 76.75 163 GLU A C 1
ATOM 1321 O O . GLU A 1 163 ? -13.749 -0.358 16.557 1.00 76.75 163 GLU A O 1
ATOM 1326 N N . VAL A 1 164 ? -12.115 -1.821 16.074 1.00 76.12 164 VAL A N 1
ATOM 1327 C CA . VAL A 1 164 ? -12.588 -2.903 16.951 1.00 76.12 164 VAL A CA 1
ATOM 1328 C C . VAL A 1 164 ? -12.529 -2.500 18.430 1.00 76.12 164 VAL A C 1
ATOM 1330 O O . VAL A 1 164 ? -13.451 -2.819 19.181 1.00 76.12 164 VAL A O 1
ATOM 1333 N N . TYR A 1 165 ? -11.506 -1.751 18.853 1.00 78.81 165 TYR A N 1
ATOM 1334 C CA . TYR A 1 165 ? -11.446 -1.206 20.212 1.00 78.81 165 TYR A CA 1
ATOM 1335 C C . TYR A 1 165 ? -12.536 -0.155 20.476 1.00 78.81 165 TYR A C 1
ATOM 1337 O O . TYR A 1 165 ? -13.201 -0.222 21.510 1.00 78.81 165 TYR A O 1
ATOM 1345 N N . GLN A 1 166 ? -12.807 0.757 19.534 1.00 77.12 166 GLN A N 1
ATOM 1346 C CA . GLN A 1 166 ? -13.925 1.705 19.671 1.00 77.12 166 GLN A CA 1
ATOM 1347 C C . GLN A 1 166 ? -15.283 0.986 19.749 1.00 77.12 166 GLN A C 1
ATOM 1349 O O . GLN A 1 166 ? -16.126 1.351 20.567 1.00 77.12 166 GLN A O 1
ATOM 1354 N N . GLN A 1 167 ? -15.484 -0.082 18.968 1.00 78.56 167 GLN A N 1
ATOM 1355 C CA . GLN A 1 167 ? -16.690 -0.914 19.062 1.00 78.56 167 GLN A CA 1
ATOM 1356 C C . GLN A 1 167 ? -16.816 -1.592 20.435 1.00 78.56 167 GLN A C 1
ATOM 1358 O O . GLN A 1 167 ? -17.901 -1.584 21.014 1.00 78.56 167 GLN A O 1
ATOM 1363 N N . ALA A 1 168 ? -15.723 -2.118 20.996 1.00 77.75 168 ALA A N 1
ATOM 1364 C CA . ALA A 1 168 ? -15.732 -2.701 22.337 1.00 77.75 168 ALA A CA 1
ATOM 1365 C C . ALA A 1 168 ? -16.087 -1.664 23.424 1.00 77.75 168 ALA A C 1
ATOM 1367 O O . ALA A 1 168 ? -16.869 -1.977 24.322 1.00 77.75 168 ALA A O 1
ATOM 1368 N N . LEU A 1 169 ? -15.581 -0.426 23.324 1.00 78.62 169 LEU A N 1
ATOM 1369 C CA . LEU A 1 169 ? -15.931 0.665 24.247 1.00 78.62 169 LEU A CA 1
ATOM 1370 C C . LEU A 1 169 ? -17.422 1.028 24.196 1.00 78.62 169 LEU A C 1
ATOM 1372 O O . LEU A 1 169 ? -18.042 1.156 25.248 1.00 78.62 169 LEU A O 1
ATOM 1376 N N . LEU A 1 170 ? -18.012 1.143 23.001 1.00 79.50 170 LEU A N 1
ATOM 1377 C CA . LEU A 1 170 ? -19.448 1.421 22.839 1.00 79.50 170 LEU A CA 1
ATOM 1378 C C . LEU A 1 170 ? -20.317 0.302 23.440 1.00 79.50 170 LEU A C 1
ATOM 1380 O O . LEU A 1 170 ? -21.355 0.563 24.054 1.00 79.50 170 LEU A O 1
ATOM 1384 N N . VAL A 1 171 ? -19.880 -0.956 23.311 1.00 84.06 171 VAL A N 1
ATOM 1385 C CA . VAL A 1 171 ? -20.557 -2.100 23.939 1.00 84.06 171 VAL A CA 1
ATOM 1386 C C . VAL A 1 171 ? -20.411 -2.066 25.465 1.00 84.06 171 VAL A C 1
ATOM 1388 O O . VAL A 1 171 ? -21.400 -2.315 26.151 1.00 84.06 171 VAL A O 1
ATOM 1391 N N . LEU A 1 172 ? -19.245 -1.696 26.012 1.00 86.56 172 LEU A N 1
ATOM 1392 C CA . LEU A 1 172 ? -19.072 -1.508 27.461 1.00 86.56 172 LEU A CA 1
ATOM 1393 C C . LEU A 1 172 ? -19.952 -0.373 28.004 1.00 86.56 172 LEU A C 1
ATOM 1395 O O . LEU A 1 172 ? -20.621 -0.579 29.007 1.00 86.56 172 LEU A O 1
ATOM 1399 N N . GLN A 1 173 ? -20.034 0.774 27.323 1.00 82.94 173 GLN A N 1
ATOM 1400 C CA . GLN A 1 173 ? -20.935 1.870 27.714 1.00 82.94 173 GLN A CA 1
ATOM 1401 C C . GLN A 1 173 ? -22.396 1.401 27.775 1.00 82.94 173 GLN A C 1
ATOM 1403 O O . GLN A 1 173 ? -23.076 1.621 28.774 1.00 82.94 173 GLN A O 1
ATOM 1408 N N . THR 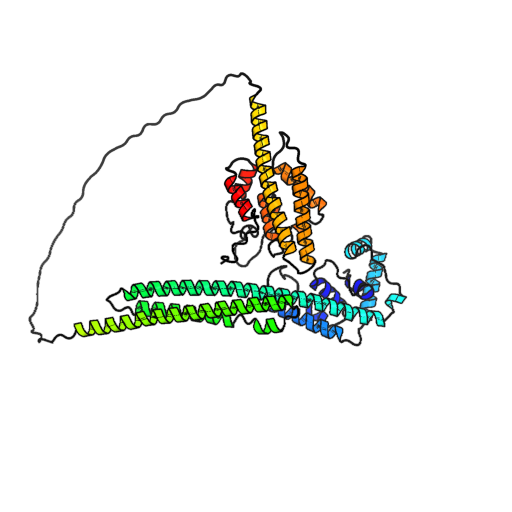A 1 174 ? -22.841 0.647 26.763 1.00 87.19 174 THR A N 1
ATOM 1409 C CA . THR A 1 174 ? -24.183 0.035 26.742 1.00 87.19 174 THR A CA 1
ATOM 1410 C C . THR A 1 174 ? -24.401 -0.912 27.936 1.00 87.19 174 THR A C 1
ATOM 1412 O O . THR A 1 174 ? -25.496 -0.968 28.500 1.00 87.19 174 THR A O 1
ATOM 1415 N N . ILE A 1 175 ? -23.371 -1.669 28.335 1.00 87.12 175 ILE A N 1
ATOM 1416 C CA . ILE A 1 175 ? -23.409 -2.564 29.503 1.00 87.12 175 ILE A CA 1
ATOM 1417 C C . ILE A 1 175 ? -23.473 -1.769 30.810 1.00 87.12 175 ILE A C 1
ATOM 1419 O O . ILE A 1 175 ? -24.305 -2.095 31.650 1.00 87.12 175 ILE A O 1
ATOM 1423 N N . ASP A 1 176 ? -22.642 -0.741 30.984 1.00 86.69 176 ASP A N 1
ATOM 1424 C CA . ASP A 1 176 ? -22.600 0.074 32.203 1.00 86.69 176 ASP A CA 1
ATOM 1425 C C . ASP A 1 176 ? -23.908 0.855 32.411 1.00 86.69 176 ASP A C 1
ATOM 1427 O O . ASP A 1 176 ? -24.413 0.904 33.533 1.00 86.69 176 ASP A O 1
ATOM 1431 N N . GLU A 1 177 ? -24.504 1.402 31.347 1.00 86.56 177 GLU A N 1
ATOM 1432 C CA . GLU A 1 177 ? -25.831 2.034 31.388 1.00 86.56 177 GLU A CA 1
ATOM 1433 C C . GLU A 1 177 ? -26.922 1.032 31.796 1.00 86.56 177 GLU A C 1
ATOM 1435 O O . GLU A 1 177 ? -27.700 1.297 32.716 1.00 86.56 177 GLU A O 1
ATOM 1440 N N . THR A 1 178 ? -26.947 -0.149 31.166 1.00 91.69 178 THR A N 1
ATOM 1441 C CA . THR A 1 178 ? -27.914 -1.213 31.492 1.00 91.69 178 THR A CA 1
ATOM 1442 C C . THR A 1 178 ? -27.730 -1.707 32.930 1.00 91.69 178 THR A C 1
ATOM 1444 O O . THR A 1 178 ? -28.705 -1.910 33.651 1.00 91.69 178 THR A O 1
ATOM 1447 N N . ALA A 1 179 ? -26.483 -1.858 33.383 1.00 88.94 179 ALA A N 1
ATOM 1448 C CA . ALA A 1 179 ? -26.159 -2.293 34.734 1.00 88.94 179 ALA A CA 1
ATOM 1449 C C . ALA A 1 179 ? -26.576 -1.257 35.787 1.00 88.94 179 ALA A C 1
ATOM 1451 O O . ALA A 1 179 ? -27.146 -1.631 36.808 1.00 88.94 179 ALA A O 1
ATOM 1452 N N . GLN A 1 180 ? -26.356 0.038 35.537 1.00 90.75 180 GLN A N 1
ATOM 1453 C CA . GLN A 1 180 ? -26.825 1.110 36.422 1.00 90.75 180 GLN A CA 1
ATOM 1454 C C . GLN A 1 180 ? -28.356 1.139 36.518 1.00 90.75 180 GLN A C 1
ATOM 1456 O O . GLN A 1 180 ? -28.891 1.232 37.622 1.00 90.75 180 GLN A O 1
ATOM 1461 N N . GLN A 1 181 ? -29.063 0.984 35.393 1.00 92.38 181 GLN A N 1
ATOM 1462 C CA . GLN A 1 181 ? -30.528 0.896 35.382 1.00 92.38 181 GLN A CA 1
ATOM 1463 C C . GLN A 1 181 ? -31.034 -0.333 36.153 1.00 92.38 181 GLN A C 1
ATOM 1465 O O . GLN A 1 181 ? -31.948 -0.208 36.965 1.00 92.38 181 GLN A O 1
ATOM 1470 N N . ALA A 1 182 ? -30.420 -1.504 35.959 1.00 91.50 182 ALA A N 1
ATOM 1471 C CA . ALA A 1 182 ? -30.775 -2.731 36.673 1.00 91.50 182 ALA A CA 1
ATOM 1472 C C . ALA A 1 182 ? -30.523 -2.626 38.192 1.00 91.50 182 ALA A C 1
ATOM 1474 O O . ALA A 1 182 ? -31.354 -3.059 38.988 1.00 91.50 182 ALA A O 1
ATOM 1475 N N . LEU A 1 183 ? -29.424 -1.987 38.610 1.00 91.38 183 LEU A N 1
ATOM 1476 C CA . LEU A 1 183 ? -29.105 -1.738 40.024 1.00 91.38 183 LEU A CA 1
ATOM 1477 C C . LEU A 1 183 ? -30.068 -0.748 40.709 1.00 91.38 183 LEU A C 1
ATOM 1479 O O . LEU A 1 183 ? -30.161 -0.745 41.934 1.00 91.38 183 LEU A O 1
ATOM 1483 N N . MET A 1 184 ? -30.801 0.073 39.947 1.00 92.88 184 MET A N 1
ATOM 1484 C CA . MET A 1 184 ? -31.848 0.962 40.476 1.00 92.88 184 MET A CA 1
ATOM 1485 C C . MET A 1 184 ? -33.236 0.305 40.574 1.00 92.88 184 MET A C 1
ATOM 1487 O O . MET A 1 184 ? -34.136 0.877 41.193 1.00 92.88 184 MET A O 1
ATOM 1491 N N . LYS A 1 185 ? -33.436 -0.888 39.997 1.00 91.69 185 LYS A N 1
ATOM 1492 C CA . LYS A 1 185 ? -34.704 -1.626 40.097 1.00 91.69 185 LYS A CA 1
ATOM 1493 C C . LYS A 1 185 ? -34.836 -2.312 41.462 1.00 91.69 185 LYS A C 1
ATOM 1495 O O . LYS A 1 185 ? -33.858 -2.779 42.044 1.00 91.69 185 LYS A O 1
ATOM 1500 N N . ASN A 1 186 ? -36.078 -2.385 41.948 1.00 89.38 186 ASN A N 1
ATOM 1501 C CA . ASN A 1 186 ? -36.480 -3.137 43.149 1.00 89.38 186 ASN A CA 1
ATOM 1502 C C . ASN A 1 186 ? -37.152 -4.487 42.810 1.00 89.38 186 ASN A C 1
ATOM 1504 O O . ASN A 1 186 ? -37.549 -5.222 43.711 1.00 89.38 186 ASN A O 1
ATOM 1508 N N . GLU A 1 187 ? -37.287 -4.794 41.521 1.00 90.00 187 GLU A N 1
ATOM 1509 C CA . GLU A 1 187 ? -37.837 -6.030 40.956 1.00 90.00 187 GLU A CA 1
ATOM 1510 C C . GLU A 1 187 ? -36.714 -6.874 40.315 1.00 90.00 187 GLU A C 1
ATOM 1512 O O . GLU A 1 187 ? -35.668 -6.306 39.993 1.00 90.00 187 GLU A O 1
ATOM 1517 N N . PRO A 1 188 ? -36.893 -8.195 40.123 1.00 88.19 188 PRO A N 1
ATOM 1518 C CA . PRO A 1 188 ? -35.891 -9.050 39.481 1.00 88.19 188 PRO A CA 1
ATOM 1519 C C . PRO A 1 188 ? -35.535 -8.619 38.046 1.00 88.19 188 PRO A C 1
ATOM 1521 O O . PRO A 1 188 ? -36.370 -8.118 37.290 1.00 88.19 188 PRO A O 1
ATOM 1524 N N . VAL A 1 189 ? -34.264 -8.799 37.675 1.00 92.56 189 VAL A N 1
ATOM 1525 C CA . VAL A 1 189 ? -33.613 -8.197 36.496 1.00 92.56 189 VAL A CA 1
ATOM 1526 C C . VAL A 1 189 ? -32.998 -9.226 35.536 1.00 92.56 189 VAL A C 1
ATOM 1528 O O . VAL A 1 189 ? -32.050 -8.931 34.805 1.00 92.56 189 VAL A O 1
ATOM 1531 N N . GLU A 1 190 ? -33.535 -10.449 35.482 1.00 92.25 190 GLU A N 1
ATOM 1532 C CA . GLU A 1 190 ? -33.016 -11.547 34.647 1.00 92.25 190 GLU A CA 1
ATOM 1533 C C . GLU A 1 190 ? -32.880 -11.173 33.158 1.00 92.25 190 GLU A C 1
ATOM 1535 O O . GLU A 1 190 ? -31.951 -11.633 32.492 1.00 92.25 190 GLU A O 1
ATOM 1540 N N . LYS A 1 191 ? -33.758 -10.306 32.632 1.00 92.94 191 LYS A N 1
ATOM 1541 C CA . LYS A 1 191 ? -33.678 -9.804 31.246 1.00 92.94 191 LYS A CA 1
ATOM 1542 C C . LYS A 1 191 ? -32.458 -8.907 31.016 1.00 92.94 191 LYS A C 1
ATOM 1544 O O . LYS A 1 191 ? -31.786 -9.048 29.996 1.00 92.94 191 LYS A O 1
ATOM 1549 N N . ASP A 1 192 ? -32.145 -8.031 31.970 1.00 92.25 192 ASP A N 1
ATOM 1550 C CA . ASP A 1 192 ? -30.980 -7.141 31.894 1.00 92.25 192 ASP A CA 1
ATOM 1551 C C . ASP A 1 192 ? -29.681 -7.962 32.012 1.00 92.25 192 ASP A C 1
ATOM 1553 O O . ASP A 1 192 ? -28.723 -7.741 31.272 1.00 92.25 192 ASP A O 1
ATOM 1557 N N . ILE A 1 193 ? -29.682 -8.984 32.880 1.00 92.69 193 ILE A N 1
ATOM 1558 C CA . ILE A 1 193 ? -28.594 -9.967 33.024 1.00 92.69 193 ILE A CA 1
ATOM 1559 C C . ILE A 1 193 ? -28.344 -10.712 31.705 1.00 92.69 193 ILE A C 1
ATOM 1561 O O . ILE A 1 193 ? -27.194 -10.806 31.269 1.00 92.69 193 ILE A O 1
ATOM 1565 N N . GLN A 1 194 ? -29.393 -11.221 31.049 1.00 94.25 194 GLN A N 1
ATOM 1566 C CA . GLN A 1 194 ? -29.277 -11.906 29.755 1.00 94.25 194 GLN A CA 1
ATOM 1567 C C . GLN A 1 194 ? -28.723 -10.974 28.668 1.00 94.25 194 GLN A C 1
ATOM 1569 O O . GLN A 1 194 ? -27.775 -11.343 27.973 1.00 94.25 194 GLN A O 1
ATOM 1574 N N . PHE A 1 195 ? -29.240 -9.746 28.570 1.00 94.31 195 PHE A N 1
ATOM 1575 C CA . PHE A 1 195 ? -28.748 -8.747 27.620 1.00 94.31 195 PHE A CA 1
ATOM 1576 C C . PHE A 1 195 ? -27.260 -8.428 27.839 1.00 94.31 195 PHE A C 1
ATOM 1578 O O . PHE A 1 195 ? -26.476 -8.463 26.890 1.00 94.31 195 PHE A O 1
ATOM 1585 N N . ILE A 1 196 ? -26.830 -8.191 29.084 1.00 89.62 196 ILE A N 1
ATOM 1586 C CA . ILE A 1 196 ? -25.416 -7.939 29.404 1.00 89.62 196 ILE A CA 1
ATOM 1587 C C . ILE A 1 196 ? -24.539 -9.151 29.038 1.00 89.62 196 ILE A C 1
ATOM 1589 O O . ILE A 1 196 ? -23.459 -8.971 28.471 1.00 89.62 196 ILE A O 1
ATOM 1593 N N . GLN A 1 197 ? -24.997 -10.386 29.277 1.00 94.75 197 GLN A N 1
ATOM 1594 C CA . GLN A 1 197 ? -24.275 -11.598 28.858 1.00 94.75 197 GLN A CA 1
ATOM 1595 C C . GLN A 1 197 ? -24.101 -11.689 27.332 1.00 94.75 197 GLN A C 1
ATOM 1597 O O . GLN A 1 197 ? -23.024 -12.058 26.861 1.00 94.75 197 GLN A O 1
ATOM 1602 N N . GLU A 1 198 ? -25.117 -11.331 26.542 1.00 95.31 198 GLU A N 1
ATOM 1603 C CA . GLU A 1 198 ? -24.999 -11.273 25.078 1.00 95.31 198 GLU A CA 1
ATOM 1604 C C . GLU A 1 198 ? -24.011 -10.194 24.617 1.00 95.31 198 GLU A C 1
ATOM 1606 O O . GLU A 1 198 ? -23.208 -10.433 23.710 1.00 95.31 198 GLU A O 1
ATOM 1611 N N . LYS A 1 199 ? -24.006 -9.026 25.271 1.00 91.81 199 LYS A N 1
ATOM 1612 C CA . LYS A 1 199 ? -23.046 -7.952 24.982 1.00 91.81 199 LYS A CA 1
ATOM 1613 C C . LYS A 1 199 ? -21.604 -8.337 25.342 1.00 91.81 199 LYS A C 1
ATOM 1615 O O . LYS A 1 199 ? -20.701 -8.037 24.565 1.00 91.81 199 LYS A O 1
ATOM 1620 N N . ILE A 1 200 ? -21.373 -9.077 26.432 1.00 90.44 200 ILE A N 1
ATOM 1621 C CA . ILE A 1 200 ? -20.042 -9.625 26.765 1.00 90.44 200 ILE A CA 1
ATOM 1622 C C . ILE A 1 200 ? -19.556 -10.584 25.671 1.00 90.44 200 ILE A C 1
ATOM 1624 O O . ILE A 1 200 ? -18.438 -10.426 25.183 1.00 90.44 200 ILE A O 1
ATOM 1628 N N . ARG A 1 201 ? -20.412 -11.504 25.198 1.00 93.00 201 ARG A N 1
ATOM 1629 C CA . ARG A 1 201 ? -20.070 -12.414 24.083 1.00 93.00 201 ARG A CA 1
ATOM 1630 C C . ARG A 1 201 ? -19.690 -11.661 22.804 1.00 93.00 201 ARG A C 1
ATOM 1632 O O . ARG A 1 201 ? -18.853 -12.145 22.044 1.00 93.00 201 ARG A O 1
ATOM 1639 N N . ALA A 1 202 ? -20.269 -10.482 22.561 1.00 90.50 202 ALA A N 1
ATOM 1640 C CA . ALA A 1 202 ? -19.865 -9.627 21.447 1.00 90.50 202 ALA A CA 1
ATOM 1641 C C . ALA A 1 202 ? -18.439 -9.068 21.632 1.00 90.50 202 ALA A C 1
ATOM 1643 O O . ALA A 1 202 ? -17.667 -9.081 20.675 1.00 90.50 202 ALA A O 1
ATOM 1644 N N . ILE A 1 203 ? -18.049 -8.655 22.846 1.00 85.38 203 ILE A N 1
ATOM 1645 C CA . ILE A 1 203 ? -16.669 -8.219 23.145 1.00 85.38 203 ILE A CA 1
ATOM 1646 C C . ILE A 1 203 ? -15.681 -9.392 23.010 1.00 85.38 203 ILE A C 1
ATOM 1648 O O . ILE A 1 203 ? -14.629 -9.233 22.388 1.00 85.38 203 ILE A O 1
ATOM 1652 N N . ASP A 1 204 ? -16.025 -10.586 23.503 1.00 88.44 204 ASP A N 1
ATOM 1653 C CA . ASP A 1 204 ? -15.186 -11.783 23.336 1.00 88.44 204 ASP A CA 1
ATOM 1654 C C . ASP A 1 204 ? -14.999 -12.137 21.839 1.00 88.44 204 ASP A C 1
ATOM 1656 O O . ASP A 1 204 ? -13.891 -12.455 21.396 1.00 88.44 204 ASP A O 1
ATOM 1660 N N . ALA A 1 205 ? -16.050 -11.999 21.018 1.00 89.44 205 ALA A N 1
ATOM 1661 C CA . ALA A 1 205 ? -15.980 -12.195 19.566 1.00 89.44 205 ALA A CA 1
ATOM 1662 C C . ALA A 1 205 ? -15.137 -11.123 18.841 1.00 89.44 205 ALA A C 1
ATOM 1664 O O . ALA A 1 205 ? -14.445 -11.445 17.870 1.00 89.44 205 ALA A O 1
ATOM 1665 N N . LEU A 1 206 ? -15.155 -9.871 19.317 1.00 85.69 206 LEU A N 1
ATOM 1666 C CA . LEU A 1 206 ? -14.266 -8.801 18.850 1.00 85.69 206 LEU A CA 1
ATOM 1667 C C . LEU A 1 206 ? -12.798 -9.094 19.214 1.00 85.69 206 LEU A C 1
ATOM 1669 O O . LEU A 1 206 ? -11.920 -8.954 18.364 1.00 85.69 206 LEU A O 1
ATOM 1673 N N . SER A 1 207 ? -12.525 -9.589 20.426 1.00 85.25 207 SER A N 1
ATOM 1674 C CA . SER A 1 207 ? -11.182 -10.026 20.845 1.00 85.25 207 SER A CA 1
ATOM 1675 C C . SER A 1 207 ? -10.641 -11.153 19.950 1.00 85.25 207 SER A C 1
ATOM 1677 O O . SER A 1 207 ? -9.524 -11.068 19.433 1.00 85.25 207 SER A O 1
ATOM 1679 N N . ALA A 1 208 ? -11.473 -12.157 19.649 1.00 85.12 208 ALA A N 1
ATOM 1680 C CA . ALA A 1 208 ? -11.137 -13.267 18.752 1.00 85.12 208 ALA A CA 1
ATOM 1681 C C . ALA A 1 208 ? -10.953 -12.862 17.269 1.00 85.12 208 ALA A C 1
ATOM 1683 O O . ALA A 1 208 ? -10.504 -13.673 16.450 1.00 85.12 208 ALA A O 1
ATOM 1684 N N . ALA A 1 209 ? -11.284 -11.623 16.884 1.00 79.12 209 ALA A N 1
ATOM 1685 C CA . ALA A 1 209 ? -10.974 -11.104 15.553 1.00 79.12 209 ALA A CA 1
ATOM 1686 C C . ALA A 1 209 ? -9.478 -10.772 15.389 1.00 79.12 209 ALA A C 1
ATOM 1688 O O . ALA A 1 209 ? -8.952 -10.910 14.283 1.00 79.12 209 ALA A O 1
ATOM 1689 N N . PHE A 1 210 ? -8.781 -10.402 16.472 1.00 76.81 210 PHE A N 1
ATOM 1690 C CA . PHE A 1 210 ? -7.352 -10.066 16.438 1.00 76.81 210 PHE A CA 1
ATOM 1691 C C . PHE A 1 210 ? -6.462 -11.262 16.094 1.00 76.81 210 PHE A C 1
ATOM 1693 O O . PHE A 1 210 ? -5.489 -11.104 15.365 1.00 76.81 210 PHE A O 1
ATOM 1700 N N . ASP A 1 211 ? -6.812 -12.472 16.538 1.00 74.88 211 ASP A N 1
ATOM 1701 C CA . ASP A 1 211 ? -6.013 -13.681 16.269 1.00 74.88 211 ASP A CA 1
ATOM 1702 C C . ASP A 1 211 ? -6.025 -14.106 14.788 1.00 74.88 211 ASP A C 1
ATOM 1704 O O . ASP A 1 211 ? -5.255 -14.965 14.366 1.00 74.88 211 ASP A O 1
ATOM 1708 N N . LYS A 1 212 ? -6.858 -13.455 13.965 1.00 69.81 212 LYS A N 1
ATOM 1709 C CA . LYS A 1 212 ? -6.887 -13.603 12.501 1.00 69.81 212 LYS A CA 1
ATOM 1710 C C . LYS A 1 212 ? -5.994 -12.575 11.783 1.00 69.81 212 LYS A C 1
ATOM 1712 O O . LYS A 1 212 ? -5.822 -12.664 10.570 1.00 69.81 212 LYS A O 1
ATOM 1717 N N . LEU A 1 213 ? -5.403 -11.619 12.506 1.00 68.12 213 LEU A N 1
ATOM 1718 C CA . LEU A 1 213 ? -4.517 -10.563 11.993 1.00 68.12 213 LEU A CA 1
ATOM 1719 C C . LEU A 1 213 ? -3.033 -10.994 12.038 1.00 68.12 213 LEU A C 1
ATOM 1721 O O . LEU A 1 213 ? -2.184 -10.232 12.492 1.00 68.12 213 LEU A O 1
ATOM 1725 N N . GLY A 1 214 ? -2.728 -12.230 11.618 1.00 65.69 214 GLY A N 1
ATOM 1726 C CA . GLY A 1 214 ? -1.478 -12.974 11.884 1.00 65.69 214 GLY A CA 1
ATOM 1727 C C . GLY A 1 214 ? -0.168 -12.446 11.267 1.00 65.69 214 GLY A C 1
ATOM 1728 O O . GLY A 1 214 ? 0.543 -13.189 10.599 1.00 65.69 214 GLY A O 1
ATOM 1729 N N . LEU A 1 215 ? 0.187 -11.189 11.536 1.00 71.50 215 LEU A N 1
ATOM 1730 C CA . LEU A 1 215 ? 1.337 -10.465 10.979 1.00 71.50 215 LEU A CA 1
ATOM 1731 C C . LEU A 1 215 ? 2.718 -10.953 11.453 1.00 71.50 215 LEU A C 1
ATOM 1733 O O . LEU A 1 215 ? 3.719 -10.549 10.869 1.00 71.50 215 LEU A O 1
ATOM 1737 N N . GLN A 1 216 ? 2.818 -11.788 12.493 1.00 74.06 216 GLN A N 1
ATOM 1738 C CA . GLN A 1 216 ? 4.117 -12.161 13.077 1.00 74.06 216 GLN A CA 1
ATOM 1739 C C . GLN A 1 216 ? 5.011 -12.914 12.075 1.00 74.06 216 GLN A C 1
ATOM 1741 O O . GLN A 1 216 ? 6.150 -12.520 11.841 1.00 74.06 216 GLN A O 1
ATOM 1746 N N . ASN A 1 217 ? 4.458 -13.921 11.392 1.00 76.38 217 ASN A N 1
ATOM 1747 C CA . ASN A 1 217 ? 5.164 -14.675 10.347 1.00 76.38 217 ASN A CA 1
ATOM 1748 C C . ASN A 1 217 ? 5.572 -13.778 9.159 1.00 76.38 217 ASN A C 1
ATOM 1750 O O . ASN A 1 217 ? 6.527 -14.057 8.436 1.00 76.38 217 ASN A O 1
ATOM 1754 N N . GLU A 1 218 ? 4.829 -12.693 8.942 1.00 73.94 218 GLU A N 1
ATOM 1755 C CA . GLU A 1 218 ? 5.038 -11.747 7.848 1.00 73.94 218 GLU A CA 1
ATOM 1756 C C . GLU A 1 218 ? 6.142 -10.734 8.196 1.00 73.94 218 GLU A C 1
ATOM 1758 O O . GLU A 1 218 ? 6.981 -10.428 7.345 1.00 73.94 218 GLU A O 1
ATOM 1763 N N . LEU A 1 219 ? 6.214 -10.305 9.462 1.00 75.75 219 LEU A N 1
ATOM 1764 C CA . LEU A 1 219 ? 7.312 -9.518 10.030 1.00 75.75 219 LEU A CA 1
ATOM 1765 C C . LEU A 1 219 ? 8.660 -10.242 9.912 1.00 75.75 219 LEU A C 1
ATOM 1767 O O . LEU A 1 219 ? 9.672 -9.628 9.559 1.00 75.75 219 LEU A O 1
ATOM 1771 N N . ASP A 1 220 ? 8.678 -11.552 10.151 1.00 79.69 220 ASP A N 1
ATOM 1772 C CA . ASP A 1 220 ? 9.891 -12.356 10.006 1.00 79.69 220 ASP A CA 1
ATOM 1773 C C . ASP A 1 220 ? 10.343 -12.489 8.547 1.00 79.69 220 ASP A C 1
ATOM 1775 O O . ASP A 1 220 ? 11.545 -12.490 8.284 1.00 79.69 220 ASP A O 1
ATOM 1779 N N . SER A 1 221 ? 9.406 -12.457 7.593 1.00 77.06 221 SER A N 1
ATOM 1780 C CA . SER A 1 221 ? 9.706 -12.481 6.156 1.00 77.06 221 SER A CA 1
ATOM 1781 C C . SER A 1 221 ? 10.250 -11.160 5.582 1.00 77.06 221 SER A C 1
ATOM 1783 O O . SER A 1 221 ? 10.844 -11.174 4.498 1.00 77.06 221 SER A O 1
ATOM 1785 N N . CYS A 1 222 ? 10.038 -10.026 6.264 1.00 84.06 222 CYS A N 1
ATOM 1786 C CA . CYS A 1 222 ? 10.394 -8.682 5.789 1.00 84.06 222 CYS A CA 1
ATOM 1787 C C . CYS A 1 222 ? 11.919 -8.510 5.659 1.00 84.06 222 CYS A C 1
ATOM 1789 O O . CYS A 1 222 ? 12.663 -8.837 6.584 1.00 84.06 222 CYS A O 1
ATOM 1791 N N . HIS A 1 223 ? 12.381 -7.989 4.517 1.00 82.44 223 HIS A N 1
ATOM 1792 C CA . HIS A 1 223 ? 13.804 -7.891 4.178 1.00 82.44 223 HIS A CA 1
ATOM 1793 C C . HIS A 1 223 ? 14.366 -6.484 4.408 1.00 82.44 223 HIS A C 1
ATOM 1795 O O . HIS A 1 223 ? 15.479 -6.338 4.909 1.00 82.44 223 HIS A O 1
ATOM 1801 N N . ASP A 1 224 ? 13.600 -5.444 4.074 1.00 87.44 224 ASP A N 1
ATOM 1802 C CA . ASP A 1 224 ? 13.988 -4.061 4.354 1.00 87.44 224 ASP A CA 1
ATOM 1803 C C . ASP A 1 224 ? 13.898 -3.743 5.857 1.00 87.44 224 ASP A C 1
ATOM 1805 O O . ASP A 1 224 ? 12.843 -3.906 6.473 1.00 87.44 224 ASP A O 1
ATOM 1809 N N . ALA A 1 225 ? 14.993 -3.251 6.444 1.00 84.81 225 ALA A N 1
ATOM 1810 C CA . ALA A 1 225 ? 15.087 -2.981 7.879 1.00 84.81 225 ALA A CA 1
ATOM 1811 C C . ALA A 1 225 ? 14.217 -1.791 8.328 1.00 84.81 225 ALA A C 1
ATOM 1813 O O . ALA A 1 225 ? 13.621 -1.843 9.404 1.00 84.81 225 ALA A O 1
ATOM 1814 N N . GLU A 1 226 ? 14.084 -0.743 7.503 1.00 82.25 226 GLU A N 1
ATOM 1815 C CA . GLU A 1 226 ? 13.201 0.396 7.806 1.00 82.25 226 GLU A CA 1
ATOM 1816 C C . GLU A 1 226 ? 11.735 -0.063 7.851 1.00 82.25 226 GLU A C 1
ATOM 1818 O O . GLU A 1 226 ? 11.000 0.242 8.794 1.00 82.25 226 GLU A O 1
ATOM 1823 N N . THR A 1 227 ? 11.322 -0.855 6.858 1.00 80.25 227 THR A N 1
ATOM 1824 C CA . THR A 1 227 ? 9.984 -1.451 6.808 1.00 80.25 227 THR A CA 1
ATOM 1825 C C . THR A 1 227 ? 9.769 -2.464 7.933 1.00 80.25 227 THR A C 1
ATOM 1827 O O . THR A 1 227 ? 8.699 -2.451 8.538 1.00 80.25 227 THR A O 1
ATOM 1830 N N . LYS A 1 228 ? 10.770 -3.285 8.288 1.00 85.88 228 LYS A N 1
ATOM 1831 C CA . LYS A 1 228 ? 10.677 -4.252 9.397 1.00 85.88 228 LYS A CA 1
ATOM 1832 C C . LYS A 1 228 ? 10.475 -3.560 10.748 1.00 85.88 228 LYS A C 1
ATOM 1834 O O . LYS A 1 228 ? 9.636 -4.004 11.532 1.00 85.88 228 LYS A O 1
ATOM 1839 N N . ASN A 1 229 ? 11.151 -2.438 10.996 1.00 84.12 229 ASN A N 1
ATOM 1840 C CA . ASN A 1 229 ? 10.938 -1.637 12.205 1.00 84.12 229 ASN A CA 1
ATOM 1841 C C . ASN A 1 229 ? 9.504 -1.080 12.259 1.00 84.12 229 ASN A C 1
ATOM 1843 O O . ASN A 1 229 ? 8.792 -1.320 13.231 1.00 84.12 229 ASN A O 1
ATOM 1847 N N . LYS A 1 230 ? 9.028 -0.448 11.178 1.00 84.00 230 LYS A N 1
ATOM 1848 C CA . LYS A 1 230 ? 7.652 0.085 11.085 1.00 84.00 230 LYS A CA 1
ATOM 1849 C C . LYS A 1 230 ? 6.581 -1.002 11.221 1.00 84.00 230 LYS A C 1
ATOM 1851 O O . LYS A 1 230 ? 5.546 -0.797 11.849 1.00 84.00 230 LYS A O 1
ATOM 1856 N N . LEU A 1 231 ? 6.836 -2.182 10.660 1.00 84.62 231 LEU A N 1
ATOM 1857 C CA . LEU A 1 231 ? 5.978 -3.356 10.800 1.00 84.62 231 LEU A CA 1
ATOM 1858 C C . LEU A 1 231 ? 5.964 -3.872 12.249 1.00 84.62 231 LEU A C 1
ATOM 1860 O O . LEU A 1 231 ? 4.908 -4.258 12.739 1.00 84.62 231 LEU A O 1
ATOM 1864 N N . THR A 1 232 ? 7.092 -3.798 12.964 1.00 86.69 232 THR A N 1
ATOM 1865 C CA . THR A 1 232 ? 7.182 -4.130 14.399 1.00 86.69 232 THR A CA 1
ATOM 1866 C C . THR A 1 232 ? 6.369 -3.155 15.255 1.00 86.69 232 THR A C 1
ATOM 1868 O O . THR A 1 232 ? 5.623 -3.585 16.132 1.00 86.69 232 THR A O 1
ATOM 1871 N N . GLU A 1 233 ? 6.446 -1.850 14.973 1.00 85.62 233 GLU A N 1
ATOM 1872 C CA . GLU A 1 233 ? 5.640 -0.818 15.645 1.00 85.62 233 GLU A CA 1
ATOM 1873 C C . GLU A 1 233 ? 4.133 -1.039 15.431 1.00 85.62 233 GLU A C 1
ATOM 1875 O O . GLU A 1 233 ? 3.356 -0.981 16.385 1.00 85.62 233 GLU A O 1
ATOM 1880 N N . LEU A 1 234 ? 3.715 -1.366 14.202 1.00 83.38 234 LEU A N 1
ATOM 1881 C CA . LEU A 1 234 ? 2.317 -1.668 13.875 1.00 83.38 234 LEU A CA 1
ATOM 1882 C C . LEU A 1 234 ? 1.824 -2.965 14.536 1.00 83.38 234 LEU A C 1
ATOM 1884 O O . LEU A 1 234 ? 0.708 -2.994 15.051 1.00 83.38 234 LEU A O 1
ATOM 1888 N N . VAL A 1 235 ? 2.648 -4.019 14.580 1.00 86.12 235 VAL A N 1
ATOM 1889 C CA . VAL A 1 235 ? 2.333 -5.261 15.310 1.00 86.12 235 VAL A CA 1
ATOM 1890 C C . VAL A 1 235 ? 2.179 -4.991 16.810 1.00 86.12 235 VAL A C 1
ATOM 1892 O O . VAL A 1 235 ? 1.211 -5.458 17.409 1.00 86.12 235 VAL A O 1
ATOM 1895 N N . LYS A 1 236 ? 3.066 -4.183 17.405 1.00 87.06 236 LYS A N 1
ATOM 1896 C CA . LYS A 1 236 ? 2.973 -3.767 18.813 1.00 87.06 236 LYS A CA 1
ATOM 1897 C C . LYS A 1 236 ? 1.692 -2.974 19.089 1.00 87.06 236 LYS A C 1
ATOM 1899 O O . LYS A 1 236 ? 1.002 -3.276 20.056 1.00 87.06 236 LYS A O 1
ATOM 1904 N N . LEU A 1 237 ? 1.322 -2.033 18.218 1.00 83.19 237 LEU A N 1
ATOM 1905 C CA . LEU A 1 237 ? 0.064 -1.283 18.329 1.00 83.19 237 LEU A CA 1
ATOM 1906 C C . LEU A 1 237 ? -1.155 -2.218 18.280 1.00 83.19 237 LEU A C 1
ATOM 1908 O O . LEU A 1 237 ? -2.039 -2.118 19.125 1.00 83.19 237 LEU A O 1
ATOM 1912 N N . ILE A 1 238 ? -1.189 -3.179 17.350 1.00 83.06 238 ILE A N 1
ATOM 1913 C CA . ILE A 1 238 ? -2.282 -4.165 17.248 1.00 83.06 238 ILE A CA 1
ATOM 1914 C C . ILE A 1 238 ? -2.376 -5.032 18.518 1.00 83.06 238 ILE A C 1
ATOM 1916 O O . ILE A 1 238 ? -3.481 -5.326 18.978 1.00 83.06 238 ILE A O 1
ATOM 1920 N N . GLN A 1 239 ? -1.242 -5.408 19.120 1.00 87.25 239 GLN A N 1
ATOM 1921 C CA . GLN A 1 239 ? -1.204 -6.119 20.404 1.00 87.25 239 GLN A CA 1
ATOM 1922 C C . GLN A 1 239 ? -1.697 -5.244 21.572 1.00 87.25 239 GLN A C 1
ATOM 1924 O O . GLN A 1 239 ? -2.432 -5.734 22.430 1.00 87.25 239 GLN A O 1
ATOM 1929 N N . GLU A 1 240 ? -1.358 -3.952 21.590 1.00 85.88 240 GLU A N 1
ATOM 1930 C CA . GLU A 1 240 ? -1.847 -2.991 22.587 1.00 85.88 240 GLU A CA 1
ATOM 1931 C C . GLU A 1 240 ? -3.362 -2.762 22.486 1.00 85.88 240 GLU A C 1
ATOM 1933 O O . GLU A 1 240 ? -4.041 -2.780 23.511 1.00 85.88 240 GLU A O 1
ATOM 1938 N N . GLU A 1 241 ? -3.926 -2.608 21.283 1.00 83.94 241 GLU A N 1
ATOM 1939 C CA . GLU A 1 241 ? -5.387 -2.524 21.116 1.00 83.94 241 GLU A CA 1
ATOM 1940 C C . GLU A 1 241 ? -6.082 -3.841 21.510 1.00 83.94 241 GLU A C 1
ATOM 1942 O O . GLU A 1 241 ? -7.121 -3.800 22.174 1.00 83.94 241 GLU A O 1
ATOM 1947 N N . LYS A 1 242 ? -5.494 -5.014 21.207 1.00 88.44 242 LYS A N 1
ATOM 1948 C CA . LYS A 1 242 ? -6.031 -6.306 21.680 1.00 88.44 242 LYS A CA 1
ATOM 1949 C C . LYS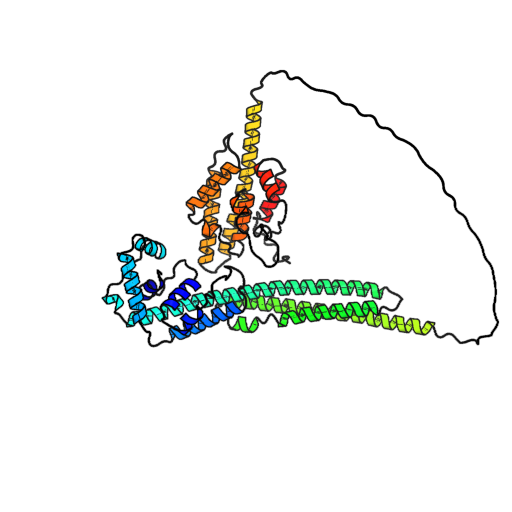 A 1 242 ? -6.087 -6.355 23.209 1.00 88.44 242 LYS A C 1
ATOM 1951 O O . LYS A 1 242 ? -7.102 -6.755 23.778 1.00 88.44 242 LYS A O 1
ATOM 1956 N N . ALA A 1 243 ? -5.015 -5.929 23.880 1.00 88.31 243 ALA A N 1
ATOM 1957 C CA . ALA A 1 243 ? -4.947 -5.902 25.339 1.00 88.31 243 ALA A CA 1
ATOM 1958 C C . ALA A 1 243 ? -6.014 -4.977 25.954 1.00 88.31 243 ALA A C 1
ATOM 1960 O O . ALA A 1 243 ? -6.630 -5.340 26.958 1.00 88.31 243 ALA A O 1
ATOM 1961 N N . LYS A 1 244 ? -6.300 -3.828 25.323 1.00 84.56 244 LYS A N 1
ATOM 1962 C CA . LYS A 1 244 ? -7.393 -2.938 25.747 1.00 84.56 244 LYS A CA 1
ATOM 1963 C C . LYS A 1 244 ? -8.761 -3.601 25.592 1.00 84.56 244 LYS A C 1
ATOM 1965 O O . LYS A 1 244 ? -9.530 -3.575 26.544 1.00 84.56 244 LYS A O 1
ATOM 1970 N N . VAL A 1 245 ? -9.047 -4.251 24.459 1.00 83.94 245 VAL A N 1
ATOM 1971 C CA . VAL A 1 245 ? -10.320 -4.973 24.239 1.00 83.94 245 VAL A CA 1
ATOM 1972 C C . VAL A 1 245 ? -10.527 -6.092 25.266 1.00 83.94 245 VAL A C 1
ATOM 1974 O O . VAL A 1 245 ? -11.637 -6.261 25.769 1.00 83.94 245 VAL A O 1
ATOM 1977 N N . ILE A 1 246 ? -9.465 -6.811 25.643 1.00 86.69 246 ILE A N 1
ATOM 1978 C CA . ILE A 1 246 ? -9.519 -7.804 26.727 1.00 86.69 246 ILE A CA 1
ATOM 1979 C C . ILE A 1 246 ? -9.871 -7.128 28.064 1.00 86.69 246 ILE A C 1
ATOM 1981 O O . ILE A 1 246 ? -10.787 -7.581 28.748 1.00 86.69 246 ILE A O 1
ATOM 1985 N N . ALA A 1 247 ? -9.222 -6.012 28.413 1.00 87.12 247 ALA A N 1
ATOM 1986 C CA . ALA A 1 247 ? -9.538 -5.261 29.633 1.00 87.12 247 ALA A CA 1
ATOM 1987 C C . ALA A 1 247 ? -10.982 -4.711 29.643 1.00 87.12 247 ALA A C 1
ATOM 1989 O O . ALA A 1 247 ? -11.657 -4.771 30.670 1.00 87.12 247 ALA A O 1
ATOM 1990 N N . THR A 1 248 ? -11.492 -4.244 28.498 1.00 83.88 248 THR A N 1
ATOM 1991 C CA . THR A 1 248 ? -12.899 -3.853 28.304 1.00 83.88 248 THR A CA 1
ATOM 1992 C C . THR A 1 248 ? -13.853 -5.023 28.581 1.00 83.88 248 THR A C 1
ATOM 1994 O O . THR A 1 248 ? -14.873 -4.839 29.246 1.00 83.88 248 THR A O 1
ATOM 1997 N N . GLY A 1 249 ? -13.505 -6.238 28.141 1.00 85.81 249 GLY A N 1
ATOM 1998 C CA . GLY A 1 249 ? -14.260 -7.460 28.438 1.00 85.81 249 GLY A CA 1
ATOM 1999 C C . GLY A 1 249 ? -14.271 -7.830 29.926 1.00 85.81 249 GLY A C 1
ATOM 2000 O O . GLY A 1 249 ? -15.311 -8.227 30.449 1.00 85.81 249 GLY A O 1
ATOM 2001 N N . GLU A 1 250 ? -13.157 -7.651 30.638 1.00 91.81 250 GLU A N 1
ATOM 2002 C CA . GLU A 1 250 ? -13.097 -7.898 32.087 1.00 91.81 250 GLU A CA 1
ATOM 2003 C C . GLU A 1 250 ? -13.889 -6.863 32.902 1.00 91.81 250 GLU A C 1
ATOM 2005 O O . GLU A 1 250 ? -14.581 -7.233 33.853 1.00 91.81 250 GLU A O 1
ATOM 2010 N N . LEU A 1 251 ? -13.886 -5.585 32.504 1.00 88.69 251 LEU A N 1
ATOM 2011 C CA . LEU A 1 251 ? -14.756 -4.564 33.109 1.00 88.69 251 LEU A CA 1
ATOM 2012 C C . LEU A 1 251 ? -16.243 -4.906 32.918 1.00 88.69 251 LEU A C 1
ATOM 2014 O O . LEU A 1 251 ? -17.016 -4.856 33.875 1.00 88.69 251 LEU A O 1
ATOM 2018 N N . ALA A 1 252 ? -16.631 -5.353 31.721 1.00 86.50 252 ALA A N 1
ATOM 2019 C CA . ALA A 1 252 ? -17.995 -5.795 31.441 1.00 86.50 252 ALA A CA 1
ATOM 2020 C C . ALA A 1 252 ? -18.420 -7.003 32.306 1.00 86.50 252 ALA A C 1
ATOM 2022 O O . ALA A 1 252 ? -19.540 -7.040 32.822 1.00 86.50 252 ALA A O 1
ATOM 2023 N N . LYS A 1 253 ? -17.517 -7.967 32.542 1.00 93.56 253 LYS A N 1
ATOM 2024 C CA . LYS A 1 253 ? -17.749 -9.106 33.454 1.00 93.56 253 LYS A CA 1
ATOM 2025 C C . LYS A 1 253 ? -17.911 -8.653 34.912 1.00 93.56 253 LYS A C 1
ATOM 2027 O O . LYS A 1 253 ? -18.769 -9.179 35.622 1.00 93.56 253 LYS A O 1
ATOM 2032 N N . GLN A 1 254 ? -17.161 -7.639 35.355 1.00 92.19 254 GLN A N 1
ATOM 2033 C CA . GLN A 1 254 ? -17.339 -7.030 36.681 1.00 92.19 254 GLN A CA 1
ATOM 2034 C C . GLN A 1 254 ? -18.681 -6.291 36.815 1.00 92.19 254 GLN A C 1
ATOM 2036 O O . GLN A 1 254 ? -19.311 -6.371 37.870 1.00 92.19 254 GLN A O 1
ATOM 2041 N N . ALA A 1 255 ? -19.144 -5.601 35.766 1.00 86.88 255 ALA A N 1
ATOM 2042 C CA . ALA A 1 255 ? -20.468 -4.978 35.740 1.00 86.88 255 ALA A CA 1
ATOM 2043 C C . ALA A 1 255 ? -21.583 -6.033 35.859 1.00 86.88 255 ALA A C 1
ATOM 2045 O O . ALA A 1 255 ? -22.427 -5.928 36.751 1.00 86.88 255 ALA A O 1
ATOM 2046 N N . LEU A 1 256 ? -21.524 -7.107 35.058 1.00 94.88 256 LEU A N 1
ATOM 2047 C CA . LEU A 1 256 ? -22.450 -8.242 35.154 1.00 94.88 256 LEU A CA 1
ATOM 2048 C C . LEU A 1 256 ? -22.482 -8.845 36.566 1.00 94.88 256 LEU A C 1
ATOM 2050 O O . LEU A 1 256 ? -23.562 -9.080 37.103 1.00 94.88 256 LEU A O 1
ATOM 2054 N N . SER A 1 257 ? -21.316 -9.069 37.181 1.00 95.06 257 SER A N 1
ATOM 2055 C CA . SER A 1 257 ? -21.225 -9.646 38.529 1.00 95.06 257 SER A CA 1
ATOM 2056 C C . SER A 1 257 ? -21.998 -8.823 39.569 1.00 95.06 257 SER A C 1
ATOM 2058 O O . SER A 1 257 ? -22.730 -9.391 40.378 1.00 95.06 257 SER A O 1
ATOM 2060 N N . LYS A 1 258 ? -21.922 -7.485 39.507 1.00 94.00 258 LYS A N 1
ATOM 2061 C CA . LYS A 1 258 ? -22.694 -6.593 40.393 1.00 94.00 258 LYS A CA 1
ATOM 2062 C C . LYS A 1 258 ? -24.205 -6.762 40.201 1.00 94.00 258 LYS A C 1
ATOM 2064 O O . LYS A 1 258 ? -24.923 -6.867 41.192 1.00 94.00 258 LYS A O 1
ATOM 2069 N N . VAL A 1 259 ? -24.676 -6.820 38.952 1.00 91.19 259 VAL A N 1
ATOM 2070 C CA . VAL A 1 259 ? -26.109 -6.973 38.634 1.00 91.19 259 VAL A CA 1
ATOM 2071 C C . VAL A 1 259 ? -26.638 -8.338 39.082 1.00 91.19 259 VAL A C 1
ATOM 2073 O O . VAL A 1 259 ? -27.709 -8.406 39.677 1.00 91.19 259 VAL A O 1
ATOM 2076 N N . VAL A 1 260 ? -25.876 -9.418 38.873 1.00 94.69 260 VAL A N 1
ATOM 2077 C CA . VAL A 1 260 ? -26.243 -10.769 39.339 1.00 94.69 260 VAL A CA 1
ATOM 2078 C C . VAL A 1 260 ? -26.358 -10.813 40.868 1.00 94.69 260 VAL A C 1
ATOM 2080 O O . VAL A 1 260 ? -27.368 -11.283 41.385 1.00 94.69 260 VAL A O 1
ATOM 2083 N N . ASN A 1 261 ? -25.387 -10.248 41.593 1.00 94.12 261 ASN A N 1
ATOM 2084 C CA . ASN A 1 261 ? -25.412 -10.201 43.060 1.00 94.12 261 ASN A CA 1
ATOM 2085 C C . ASN A 1 261 ? -26.599 -9.376 43.606 1.00 94.12 261 ASN A C 1
ATOM 2087 O O . ASN A 1 261 ? -27.210 -9.756 44.605 1.00 94.12 261 ASN A O 1
ATOM 2091 N N . HIS A 1 262 ? -26.952 -8.264 42.947 1.00 92.56 262 HIS A N 1
ATOM 2092 C CA . HIS A 1 262 ? -28.141 -7.462 43.279 1.00 92.56 262 HIS A CA 1
ATOM 2093 C C . HIS A 1 262 ? -29.438 -8.237 43.031 1.00 92.56 262 HIS A C 1
ATOM 2095 O O . HIS A 1 262 ? -30.320 -8.261 43.886 1.00 92.56 262 HIS A O 1
ATOM 2101 N N . ASN A 1 263 ? -29.526 -8.942 41.905 1.00 93.38 263 ASN A N 1
ATOM 2102 C CA . ASN A 1 263 ? -30.676 -9.774 41.569 1.00 93.38 263 ASN A CA 1
ATOM 2103 C C . ASN A 1 263 ? -30.881 -10.926 42.567 1.00 93.38 263 ASN A C 1
ATOM 2105 O O . ASN A 1 263 ? -32.000 -11.177 43.008 1.00 93.38 263 ASN A O 1
ATOM 2109 N N . GLU A 1 264 ? -29.801 -11.592 42.991 1.00 93.00 264 GLU A N 1
ATOM 2110 C CA . GLU A 1 264 ? -29.864 -12.578 44.075 1.00 93.00 264 GLU A CA 1
ATOM 2111 C C . GLU A 1 264 ? -30.361 -11.969 45.392 1.00 93.00 264 GLU A C 1
ATOM 2113 O O . GLU A 1 264 ? -31.158 -12.594 46.091 1.00 93.00 264 GLU A O 1
ATOM 2118 N N . TYR A 1 265 ? -29.921 -10.755 45.737 1.00 92.94 265 TYR A N 1
ATOM 2119 C CA . TYR A 1 265 ? -30.405 -10.050 46.923 1.00 92.94 265 TYR A CA 1
ATOM 2120 C C . TYR A 1 265 ? -31.909 -9.736 46.833 1.00 92.94 265 TYR A C 1
ATOM 2122 O O . TYR A 1 265 ? -32.635 -10.004 47.791 1.00 92.94 265 TYR A O 1
ATOM 2130 N N . LEU A 1 266 ? -32.395 -9.237 45.689 1.00 89.56 266 LEU A N 1
ATOM 2131 C CA . LEU A 1 266 ? -33.822 -8.971 45.471 1.00 89.56 266 LEU A CA 1
ATOM 2132 C C . LEU A 1 266 ? -34.664 -10.250 45.542 1.00 89.56 266 LEU A C 1
ATOM 2134 O O . LEU A 1 266 ? -35.662 -10.280 46.259 1.00 89.56 266 LEU A O 1
ATOM 2138 N N . ASN A 1 267 ? -34.235 -11.328 44.881 1.00 90.00 267 ASN A N 1
ATOM 2139 C CA . ASN A 1 267 ? -34.942 -12.609 44.911 1.00 90.00 267 ASN A CA 1
ATOM 2140 C C . ASN A 1 267 ? -35.010 -13.196 46.337 1.00 90.00 267 ASN A C 1
ATOM 2142 O O . ASN A 1 267 ? -36.077 -13.632 46.769 1.00 90.00 267 ASN A O 1
ATOM 2146 N N . ARG A 1 268 ? -33.924 -13.118 47.124 1.00 90.62 268 ARG A N 1
ATOM 2147 C CA . ARG A 1 268 ? -33.936 -13.510 48.551 1.00 90.62 268 ARG A CA 1
ATOM 2148 C C . ARG A 1 268 ? -34.847 -12.612 49.396 1.00 90.62 268 ARG A C 1
ATOM 2150 O O . ARG A 1 268 ? -35.564 -13.115 50.255 1.00 90.62 268 ARG A O 1
ATOM 2157 N N . LYS A 1 269 ? -34.831 -11.295 49.164 1.00 88.19 269 LYS A N 1
ATOM 2158 C CA . LYS A 1 269 ? -35.669 -10.319 49.880 1.00 88.19 269 LYS A CA 1
ATOM 2159 C C . LYS A 1 269 ? -37.159 -10.558 49.626 1.00 88.19 269 LYS A C 1
ATOM 2161 O O . LYS A 1 269 ? -37.938 -10.497 50.570 1.00 88.19 269 LYS A O 1
ATOM 2166 N N . ASN A 1 270 ? -37.538 -10.847 48.383 1.00 82.38 270 ASN A N 1
ATOM 2167 C CA . ASN A 1 270 ? -38.932 -11.056 47.995 1.00 82.38 270 ASN A CA 1
ATOM 2168 C C . ASN A 1 270 ? -39.473 -12.398 48.515 1.00 82.38 270 ASN A C 1
ATOM 2170 O O . ASN A 1 270 ? -40.579 -12.429 49.045 1.00 82.38 270 ASN A O 1
ATOM 2174 N N . ALA A 1 271 ? -38.670 -13.470 48.490 1.00 78.06 271 ALA A N 1
ATOM 2175 C CA . ALA A 1 271 ? -39.055 -14.772 49.052 1.00 78.06 271 ALA A CA 1
ATOM 2176 C C . ALA A 1 271 ? -39.429 -14.708 50.551 1.00 78.06 271 ALA A C 1
ATOM 2178 O O . ALA A 1 271 ? -40.341 -15.397 50.995 1.00 78.06 271 ALA A O 1
ATOM 2179 N N . VAL A 1 272 ? -38.780 -13.831 51.329 1.00 68.38 272 VAL A N 1
ATOM 2180 C CA . VAL A 1 272 ? -39.070 -13.626 52.766 1.00 68.38 272 VAL A CA 1
ATOM 2181 C C . VAL A 1 272 ? -40.400 -12.883 53.011 1.00 68.38 272 VAL A C 1
ATOM 2183 O O . VAL A 1 272 ? -40.891 -12.857 54.138 1.00 68.38 272 VAL A O 1
ATOM 2186 N N . VAL A 1 273 ? -41.015 -12.285 51.984 1.00 59.78 273 VAL A N 1
ATOM 2187 C CA . VAL A 1 273 ? -42.297 -11.563 52.109 1.00 59.78 273 VAL A CA 1
ATOM 2188 C C . VAL A 1 273 ? -43.510 -12.485 51.918 1.00 59.78 273 VAL A C 1
ATOM 2190 O O . VAL A 1 273 ? -44.569 -12.197 52.475 1.00 59.78 273 VAL A O 1
ATOM 2193 N N . GLU A 1 274 ? -43.370 -13.601 51.195 1.00 56.53 274 GLU A N 1
ATOM 2194 C CA . GLU A 1 274 ? -44.481 -14.538 50.945 1.00 56.53 274 GLU A CA 1
ATOM 2195 C C . GLU A 1 274 ? -44.755 -15.502 52.119 1.00 56.53 274 GLU A C 1
ATOM 2197 O O . GLU A 1 274 ? -45.868 -16.012 52.247 1.00 56.53 274 GLU A O 1
ATOM 2202 N N . GLU A 1 275 ? -43.803 -15.707 53.039 1.00 50.78 275 GLU A N 1
ATOM 2203 C CA . GLU A 1 275 ? -44.004 -16.555 54.226 1.00 50.78 275 GLU A CA 1
ATOM 2204 C C . GLU A 1 275 ? -44.805 -15.855 55.345 1.00 50.78 275 GLU A C 1
ATOM 2206 O O . GLU A 1 275 ? -44.275 -15.449 56.384 1.00 50.78 275 GLU A O 1
ATOM 2211 N N . LYS A 1 276 ? -46.133 -15.778 55.177 1.00 48.50 276 LYS A N 1
ATOM 2212 C CA . LYS A 1 276 ? -47.084 -15.586 56.290 1.00 48.50 276 LYS A CA 1
ATOM 2213 C C . LYS A 1 276 ? -48.239 -16.600 56.257 1.00 48.50 276 LYS A C 1
ATOM 2215 O O . LYS A 1 276 ? -48.538 -17.162 55.209 1.00 48.50 276 LYS A O 1
ATOM 2220 N N . PRO A 1 277 ? -48.825 -16.930 57.426 1.00 46.19 277 PRO A N 1
ATOM 2221 C CA . PRO A 1 277 ? -49.382 -18.261 57.652 1.00 46.19 277 PRO A CA 1
ATOM 2222 C C . PRO A 1 277 ? -50.747 -18.505 57.005 1.00 46.19 277 PRO A C 1
ATOM 2224 O O . PRO A 1 277 ? -51.610 -17.631 56.961 1.00 46.19 277 PRO A O 1
ATOM 2227 N N . ILE A 1 278 ? -50.954 -19.762 56.613 1.00 49.66 278 ILE A N 1
ATOM 2228 C CA . ILE A 1 278 ? -52.219 -20.297 56.110 1.00 49.66 278 ILE A CA 1
ATOM 2229 C C . ILE A 1 278 ? -53.270 -20.292 57.232 1.00 49.66 278 ILE A C 1
ATOM 2231 O O . ILE A 1 278 ? -53.184 -21.080 58.176 1.00 49.66 278 ILE A O 1
ATOM 2235 N N . THR A 1 279 ? -54.306 -19.465 57.099 1.00 41.09 279 THR A N 1
ATOM 2236 C CA . THR A 1 279 ? -55.599 -19.656 57.780 1.00 41.09 279 THR A CA 1
ATOM 2237 C C . THR A 1 279 ? -56.584 -20.374 56.845 1.00 41.09 279 THR A C 1
ATOM 2239 O O . THR A 1 279 ? -56.557 -20.147 55.636 1.00 41.09 279 THR A O 1
ATOM 2242 N N . PRO A 1 280 ? -57.438 -21.281 57.359 1.00 45.19 280 PRO A N 1
ATOM 2243 C CA . PRO A 1 280 ? -58.172 -22.223 56.516 1.00 45.19 280 PRO A CA 1
ATOM 2244 C C . PRO A 1 280 ? -59.374 -21.600 55.794 1.00 45.19 280 PRO A C 1
ATOM 2246 O O . PRO A 1 280 ? -60.171 -20.867 56.383 1.00 45.19 280 PRO A O 1
ATOM 2249 N N . THR A 1 281 ? -59.541 -21.976 54.526 1.00 34.09 281 THR A N 1
ATOM 2250 C CA . THR A 1 281 ? -60.666 -21.600 53.659 1.00 34.09 281 THR A CA 1
ATOM 2251 C C . THR A 1 281 ? -62.014 -22.026 54.244 1.00 34.09 281 THR A C 1
ATOM 2253 O O . THR A 1 281 ? -62.175 -23.166 54.684 1.00 34.09 281 THR A O 1
ATOM 2256 N N . LYS A 1 282 ? -63.023 -21.148 54.167 1.00 36.44 282 LYS A N 1
ATOM 2257 C CA . LYS A 1 282 ? -64.423 -21.474 54.477 1.00 36.44 282 LYS A CA 1
ATOM 2258 C C . LYS A 1 282 ? -65.317 -21.150 53.277 1.00 36.44 282 LYS A C 1
ATOM 2260 O O . LYS A 1 282 ? -65.216 -20.072 52.708 1.00 36.44 282 LYS A O 1
ATOM 2265 N N . VAL A 1 283 ? -66.163 -22.105 52.894 1.00 43.97 283 VAL A N 1
ATOM 2266 C CA . VAL A 1 283 ? -67.045 -22.050 51.712 1.00 43.97 283 VAL A CA 1
ATOM 2267 C C . VAL A 1 283 ? -68.309 -21.221 51.984 1.00 43.97 283 VAL A C 1
ATOM 2269 O O . VAL A 1 283 ? -68.880 -21.374 53.060 1.00 43.97 283 VAL A O 1
ATOM 2272 N N . ILE A 1 284 ? -68.728 -20.413 50.996 1.00 38.12 284 ILE A N 1
ATOM 2273 C CA . ILE A 1 284 ? -70.075 -19.868 50.656 1.00 38.12 284 ILE A CA 1
ATOM 2274 C C . ILE A 1 284 ? -69.833 -19.004 49.386 1.00 38.12 284 ILE A C 1
ATOM 2276 O O . ILE A 1 284 ? -68.972 -18.135 49.436 1.00 38.12 284 ILE A O 1
ATOM 2280 N N . VAL A 1 285 ? -70.254 -19.383 48.169 1.00 38.41 285 VAL A N 1
ATOM 2281 C CA . VAL A 1 285 ? -71.607 -19.399 47.549 1.00 38.41 285 VAL A CA 1
ATOM 2282 C C . VAL A 1 285 ? -72.065 -18.013 47.023 1.00 38.41 285 VAL A C 1
ATOM 2284 O O . VAL A 1 285 ? -72.184 -17.061 47.785 1.00 38.41 285 VAL A O 1
ATOM 2287 N N . GLU A 1 286 ? -72.286 -17.964 45.700 1.00 37.28 286 GLU A N 1
ATOM 2288 C CA . GLU A 1 286 ? -72.817 -16.906 44.792 1.00 37.28 286 GLU A CA 1
ATOM 2289 C C . GLU A 1 286 ? -74.371 -16.746 44.871 1.00 37.28 286 GLU A C 1
ATOM 2291 O O . GLU A 1 286 ? -74.947 -17.471 45.691 1.00 37.28 286 GLU A O 1
ATOM 2296 N N . PRO A 1 287 ? -75.104 -15.914 44.059 1.00 54.84 287 PRO A N 1
ATOM 2297 C CA . PRO A 1 287 ? -74.740 -15.036 42.905 1.00 54.84 287 PRO A CA 1
ATOM 2298 C C . PRO A 1 287 ? -75.385 -13.597 42.892 1.00 54.84 287 PRO A C 1
ATOM 2300 O O . PRO A 1 287 ? -76.032 -13.200 43.855 1.00 54.84 287 PRO A O 1
ATOM 2303 N N . GLU A 1 288 ? -75.280 -12.888 41.740 1.00 35.06 288 GLU A N 1
ATOM 2304 C CA . GLU A 1 288 ? -76.257 -11.921 41.129 1.00 35.06 288 GLU A CA 1
ATOM 2305 C C . GLU A 1 288 ? -76.519 -10.505 41.740 1.00 35.06 288 GLU A C 1
ATOM 2307 O O . GLU A 1 288 ? -76.417 -10.313 42.946 1.00 35.06 288 GLU A O 1
ATOM 2312 N N . VAL A 1 289 ? -76.905 -9.434 40.998 1.00 35.31 289 VAL A N 1
ATOM 2313 C CA . VAL A 1 289 ? -76.941 -9.145 39.522 1.00 35.31 289 VAL A CA 1
ATOM 2314 C C . VAL A 1 289 ? -76.010 -7.925 39.195 1.00 35.31 289 VAL A C 1
ATOM 2316 O O . VAL A 1 289 ? -74.865 -8.013 39.623 1.00 35.31 289 VAL A O 1
ATOM 2319 N N . VAL A 1 290 ? -76.259 -6.777 38.509 1.00 36.28 290 VAL A N 1
ATOM 2320 C CA . VAL A 1 290 ? -77.370 -6.059 37.796 1.00 36.28 290 VAL A CA 1
ATOM 2321 C C . VAL A 1 290 ? -76.754 -5.194 36.643 1.00 36.28 290 VAL A C 1
ATOM 2323 O O . VAL A 1 290 ? -75.546 -4.962 36.647 1.00 36.28 290 VAL A O 1
ATOM 2326 N N . GLU A 1 291 ? -77.554 -4.708 35.679 1.00 34.12 291 GLU A N 1
ATOM 2327 C CA . GLU A 1 291 ? -77.216 -3.717 34.610 1.00 34.12 291 GLU A CA 1
ATOM 2328 C C . GLU A 1 291 ? -77.225 -2.237 35.159 1.00 34.12 291 GLU A C 1
ATOM 2330 O O . GLU A 1 291 ? -77.308 -2.069 36.374 1.00 34.12 291 GLU A O 1
ATOM 2335 N N . ASP A 1 292 ? -77.129 -1.090 34.444 1.00 34.09 292 ASP A N 1
ATOM 2336 C CA . ASP A 1 292 ? -77.339 -0.726 33.019 1.00 34.09 292 ASP A CA 1
ATOM 2337 C C . ASP A 1 292 ? -76.862 0.732 32.656 1.00 34.09 292 ASP A C 1
ATOM 2339 O O . ASP A 1 292 ? -76.619 1.525 33.563 1.00 34.09 292 ASP A O 1
ATOM 2343 N N . GLN A 1 293 ? -76.860 1.100 31.352 1.00 34.34 293 GLN A N 1
ATOM 2344 C CA . GLN A 1 293 ? -77.012 2.456 30.722 1.00 34.34 293 GLN A CA 1
ATOM 2345 C C . GLN A 1 293 ? -76.029 3.636 31.052 1.00 34.34 293 GLN A C 1
ATOM 2347 O O . GLN A 1 293 ? -75.339 3.629 32.061 1.00 34.34 293 GLN A O 1
ATOM 2352 N N . LEU A 1 294 ? -75.940 4.772 30.309 1.00 35.81 294 LEU A N 1
ATOM 2353 C CA . LEU A 1 294 ? -75.930 5.101 28.850 1.00 35.81 294 LEU A CA 1
ATOM 2354 C C . LEU A 1 294 ? -75.547 6.609 28.639 1.00 35.81 294 LEU A C 1
ATOM 2356 O O . LEU A 1 294 ? -75.429 7.360 29.601 1.00 35.81 294 LEU A O 1
ATOM 2360 N N . THR A 1 295 ? -75.492 7.069 27.375 1.00 33.62 295 THR A N 1
ATOM 2361 C CA . THR A 1 295 ? -75.571 8.472 26.849 1.00 33.62 295 THR A CA 1
ATOM 2362 C C . THR A 1 295 ? -74.306 9.333 26.631 1.00 33.62 295 THR A C 1
ATOM 2364 O O . THR A 1 295 ? -73.382 9.384 27.434 1.0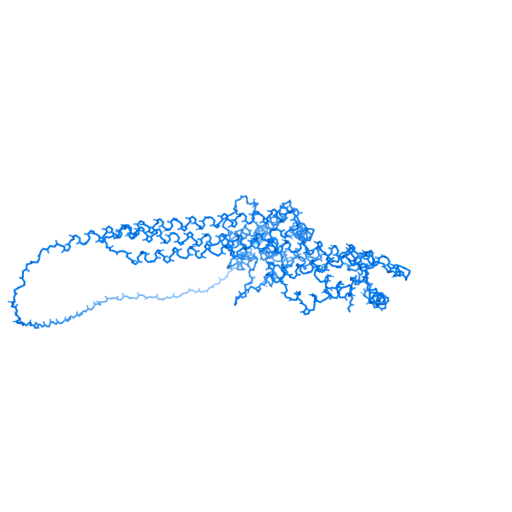0 33.62 295 THR A O 1
ATOM 2367 N N . SER A 1 296 ? -74.349 10.073 25.509 1.00 35.50 296 SER A N 1
ATOM 2368 C CA . SER A 1 296 ? -73.527 11.244 25.126 1.00 35.50 296 SER A CA 1
ATOM 2369 C C . SER A 1 296 ? -74.392 12.528 25.223 1.00 35.50 296 SER A C 1
ATOM 2371 O O . SER A 1 296 ? -75.603 12.393 25.422 1.00 35.50 296 SER A O 1
ATOM 2373 N N . PRO A 1 297 ? -73.864 13.765 25.038 1.00 44.25 297 PRO A N 1
ATOM 2374 C CA . PRO A 1 297 ? -73.795 14.352 23.680 1.00 44.25 297 PRO A CA 1
ATOM 2375 C C . PRO A 1 297 ? -72.644 15.383 23.468 1.00 44.25 297 PRO A C 1
ATOM 2377 O O . PRO A 1 297 ? -71.700 15.448 24.248 1.00 44.25 297 PRO A O 1
ATOM 2380 N N . ALA A 1 298 ? -72.707 16.171 22.383 1.00 32.50 298 ALA A N 1
ATOM 2381 C CA . ALA A 1 298 ? -71.717 17.178 21.948 1.00 32.50 298 ALA A CA 1
ATOM 2382 C C . ALA A 1 298 ? -72.290 18.619 21.936 1.00 32.50 298 ALA A C 1
ATOM 2384 O O . ALA A 1 298 ? -73.492 18.759 22.153 1.00 32.50 298 ALA A O 1
ATOM 2385 N N . ALA A 1 299 ? -71.476 19.651 21.607 1.00 33.75 299 ALA A N 1
ATOM 2386 C CA . ALA A 1 299 ? -71.788 20.699 20.593 1.00 33.75 299 ALA A CA 1
ATOM 2387 C C . ALA A 1 299 ? -70.819 21.925 20.544 1.00 33.75 299 ALA A C 1
ATOM 2389 O O . ALA A 1 299 ? -70.393 22.407 21.585 1.00 33.75 299 ALA A O 1
ATOM 2390 N N . ASN A 1 300 ? -70.641 22.481 19.324 1.00 33.28 300 ASN A N 1
ATOM 2391 C CA . ASN A 1 300 ? -70.310 23.881 18.918 1.00 33.28 300 ASN A CA 1
ATOM 2392 C C . ASN A 1 300 ? -68.925 24.502 19.286 1.00 33.28 300 ASN A C 1
ATOM 2394 O O . ASN A 1 300 ? -68.433 24.271 20.381 1.00 33.28 300 ASN A O 1
ATOM 2398 N N . ASN A 1 301 ? -68.161 25.228 18.433 1.00 30.95 301 ASN A N 1
ATOM 2399 C CA . ASN A 1 301 ? -68.364 26.218 17.321 1.00 30.95 301 ASN A CA 1
ATOM 2400 C C . ASN A 1 301 ? -68.509 27.697 17.778 1.00 30.95 301 ASN A C 1
ATOM 2402 O O . ASN A 1 301 ? -69.142 27.913 18.808 1.00 30.95 301 ASN A O 1
ATOM 2406 N N . PRO A 1 302 ? -68.165 28.721 16.946 1.00 56.91 302 PRO A N 1
ATOM 2407 C CA . PRO A 1 302 ? -67.012 28.922 16.027 1.00 56.91 302 PRO A CA 1
ATOM 2408 C C . PRO A 1 302 ? -66.472 30.398 16.109 1.00 56.91 302 PRO A C 1
ATOM 2410 O O . PRO A 1 302 ? -66.703 31.034 17.134 1.00 56.91 302 PRO A O 1
ATOM 2413 N N . THR A 1 303 ? -65.795 30.961 15.074 1.00 32.53 303 THR A N 1
ATOM 2414 C CA . THR A 1 303 ? -66.021 32.319 14.445 1.00 32.53 303 THR A CA 1
ATOM 2415 C C . THR A 1 303 ? -64.911 32.715 13.419 1.00 32.53 303 THR A C 1
ATOM 2417 O O . THR A 1 303 ? -63.772 32.270 13.536 1.00 32.53 303 THR A O 1
ATOM 2420 N N . ASP A 1 304 ? -65.303 33.522 12.419 1.00 32.56 304 ASP A N 1
ATOM 2421 C CA . ASP A 1 304 ? -64.672 34.118 11.201 1.00 32.56 304 ASP A CA 1
ATOM 2422 C C . ASP A 1 304 ? -63.316 34.890 11.354 1.00 32.56 304 ASP A C 1
ATOM 2424 O O . ASP A 1 304 ? -62.923 35.184 12.480 1.00 32.56 304 ASP A O 1
ATOM 2428 N N . VAL A 1 305 ? -62.461 35.194 10.337 1.00 35.25 305 VAL A N 1
ATOM 2429 C CA . VAL A 1 305 ? -62.584 35.604 8.886 1.00 35.25 305 VAL A CA 1
ATOM 2430 C C . VAL A 1 305 ? -63.027 37.090 8.721 1.00 35.25 305 VAL A C 1
ATOM 2432 O O . VAL A 1 305 ? -63.783 37.522 9.590 1.00 35.25 305 VAL A O 1
ATOM 2435 N N . PRO A 1 306 ? -62.630 37.922 7.700 1.00 50.31 306 PRO A N 1
ATOM 2436 C CA . PRO A 1 306 ? -61.726 37.815 6.510 1.00 50.31 306 PRO A CA 1
ATOM 2437 C C . PRO A 1 306 ? -60.440 38.708 6.625 1.00 50.31 306 PRO A C 1
ATOM 2439 O O . PRO A 1 306 ? -60.200 39.246 7.701 1.00 50.31 306 PRO A O 1
ATOM 2442 N N . ASP A 1 307 ? -59.472 38.890 5.700 1.00 38.88 307 ASP A N 1
ATOM 2443 C CA . ASP A 1 307 ? -59.278 38.845 4.215 1.00 38.88 307 ASP A CA 1
ATOM 2444 C C . ASP A 1 307 ? -59.614 40.127 3.387 1.00 38.88 307 ASP A C 1
ATOM 2446 O O . ASP A 1 307 ? -60.769 40.542 3.344 1.00 38.88 307 ASP A O 1
ATOM 2450 N N . VAL A 1 308 ? -58.600 40.719 2.710 1.00 34.22 308 VAL A N 1
ATOM 2451 C CA . VAL A 1 308 ? -58.661 41.734 1.613 1.00 34.22 308 VAL A CA 1
ATOM 2452 C C . VAL A 1 308 ? -57.341 41.737 0.795 1.00 34.22 308 VAL A C 1
ATOM 2454 O O . VAL A 1 308 ? -56.258 41.811 1.375 1.00 34.22 308 VAL A O 1
ATOM 2457 N N . ASP A 1 309 ? -57.432 41.776 -0.544 1.00 38.69 309 ASP A N 1
ATOM 2458 C CA . ASP A 1 309 ? -56.333 41.938 -1.531 1.00 38.69 309 ASP A CA 1
ATOM 2459 C C . ASP A 1 309 ? -56.437 43.275 -2.308 1.00 38.69 309 ASP A C 1
ATOM 2461 O O . ASP A 1 309 ? -57.562 43.706 -2.587 1.00 38.69 309 ASP A O 1
ATOM 2465 N N . GLN A 1 310 ? -55.300 43.887 -2.713 1.00 36.03 310 GLN A N 1
ATOM 2466 C CA . GLN A 1 310 ? -55.155 44.591 -4.013 1.00 36.03 310 GLN A CA 1
ATOM 2467 C C . GLN A 1 310 ? -53.737 45.110 -4.373 1.00 36.03 310 GLN A C 1
ATOM 2469 O O . GLN A 1 310 ? -52.799 45.084 -3.579 1.00 36.03 310 GLN A O 1
ATOM 2474 N N . ARG A 1 311 ? -53.594 45.567 -5.633 1.00 42.03 311 ARG A N 1
ATOM 2475 C CA . ARG A 1 311 ? -52.348 45.891 -6.372 1.00 42.03 311 ARG A CA 1
ATOM 2476 C C . ARG A 1 311 ? -52.224 47.384 -6.722 1.00 42.03 311 ARG A C 1
ATOM 2478 O O . ARG A 1 311 ? -53.254 48.036 -6.795 1.00 42.03 311 ARG A O 1
ATOM 2485 N N . GLN A 1 312 ? -51.019 47.835 -7.114 1.00 31.80 312 GLN A N 1
ATOM 2486 C CA . GLN A 1 312 ? -50.684 48.911 -8.095 1.00 31.80 312 GLN A CA 1
ATOM 2487 C C . GLN A 1 312 ? -49.135 49.073 -8.163 1.00 31.80 312 GLN A C 1
ATOM 2489 O O . GLN A 1 312 ? -48.462 48.562 -7.272 1.00 31.80 312 GLN A O 1
ATOM 2494 N N . GLU A 1 313 ? -48.453 49.760 -9.097 1.00 33.22 313 GLU A N 1
ATOM 2495 C CA . GLU A 1 313 ? -48.575 49.965 -10.565 1.00 33.22 313 GLU A CA 1
ATOM 2496 C C . GLU A 1 313 ? -47.173 50.409 -11.106 1.00 33.22 313 GLU A C 1
ATOM 2498 O O . GLU A 1 313 ? -46.196 50.310 -10.362 1.00 33.22 313 GLU A O 1
ATOM 2503 N N . THR A 1 314 ? -46.994 50.830 -12.374 1.00 35.25 314 THR A N 1
ATOM 2504 C CA . THR A 1 314 ? -45.649 50.923 -13.021 1.00 35.25 314 THR A CA 1
ATOM 2505 C C . THR A 1 314 ? -45.297 52.224 -13.770 1.00 35.25 314 THR A C 1
ATOM 2507 O O . THR A 1 314 ? -46.112 52.675 -14.570 1.00 35.25 314 THR A O 1
ATOM 2510 N N . VAL A 1 315 ? -43.999 52.619 -13.706 1.00 38.28 315 VAL A N 1
ATOM 2511 C CA . VAL A 1 315 ? -43.215 53.394 -14.732 1.00 38.28 315 VAL A CA 1
ATOM 2512 C C . VAL A 1 315 ? -43.547 54.915 -14.821 1.00 38.28 315 VAL A C 1
ATOM 2514 O O . VAL A 1 315 ? -44.679 55.262 -14.497 1.00 38.28 315 VAL A O 1
ATOM 2517 N N . PRO A 1 316 ? -42.623 55.859 -15.194 1.00 43.03 316 PRO A N 1
ATOM 2518 C CA . PRO A 1 316 ? -41.370 55.738 -15.978 1.00 43.03 316 PRO A CA 1
ATOM 2519 C C . PRO A 1 316 ? -40.065 56.350 -15.383 1.00 43.03 316 PRO A C 1
ATOM 2521 O O . PRO A 1 316 ? -40.017 56.804 -14.245 1.00 43.03 316 PRO A O 1
ATOM 2524 N N . GLN A 1 317 ? -38.988 56.321 -16.190 1.00 43.88 317 GLN A N 1
ATOM 2525 C CA . GLN A 1 317 ? -37.652 56.912 -15.959 1.00 43.88 317 GLN A CA 1
ATOM 2526 C C . GLN A 1 317 ? -37.532 58.371 -16.453 1.00 43.88 317 GLN A C 1
ATOM 2528 O O . GLN A 1 317 ? -38.236 58.760 -17.382 1.00 43.88 317 GLN A O 1
ATOM 2533 N N . GLU A 1 318 ? -36.508 59.094 -15.979 1.00 33.53 318 GLU A N 1
ATOM 2534 C CA . GLU A 1 318 ? -35.887 60.236 -16.680 1.00 33.53 318 GLU A CA 1
ATOM 2535 C C . GLU A 1 318 ? -34.344 60.189 -16.523 1.00 33.53 318 GLU A C 1
ATOM 2537 O O . GLU A 1 318 ? -33.840 59.545 -15.602 1.00 33.53 318 GLU A O 1
ATOM 2542 N N . ASN A 1 319 ? -33.581 60.790 -17.450 1.00 43.56 319 ASN A N 1
ATOM 2543 C CA . ASN A 1 319 ? -32.126 60.591 -17.608 1.00 43.56 319 ASN A CA 1
ATOM 2544 C C . ASN A 1 319 ? -31.282 61.843 -17.297 1.00 43.56 319 ASN A C 1
ATOM 2546 O O . ASN A 1 319 ? -31.468 62.868 -17.947 1.00 43.56 319 ASN A O 1
ATOM 2550 N N . VAL A 1 320 ? -30.224 61.692 -16.486 1.00 38.03 320 VAL A N 1
ATOM 2551 C CA . VAL A 1 320 ? -28.972 62.480 -16.578 1.00 38.03 320 VAL A CA 1
ATOM 2552 C C . VAL A 1 320 ? -27.783 61.561 -16.227 1.00 38.03 320 VAL A C 1
ATOM 2554 O O . VAL A 1 320 ? -27.856 60.877 -15.206 1.00 38.03 320 VAL A O 1
ATOM 2557 N N . PRO A 1 321 ? -26.698 61.498 -17.027 1.00 50.31 321 PRO A N 1
ATOM 2558 C CA . PRO A 1 321 ? -25.548 60.633 -16.742 1.00 50.31 321 PRO A CA 1
ATOM 2559 C C . PRO A 1 321 ? -24.551 61.266 -15.753 1.00 50.31 321 PRO A C 1
ATOM 2561 O O . PRO A 1 321 ? -24.219 62.445 -15.866 1.00 50.31 321 PRO A O 1
ATOM 2564 N N . ALA A 1 322 ? -24.009 60.456 -14.837 1.00 42.22 322 ALA A N 1
ATOM 2565 C CA . ALA A 1 322 ? -22.942 60.833 -13.904 1.00 42.22 322 ALA A CA 1
ATOM 2566 C C . ALA A 1 322 ? -21.680 59.974 -14.167 1.00 42.22 322 ALA A C 1
ATOM 2568 O O . ALA A 1 322 ? -21.730 58.770 -13.914 1.00 42.22 322 ALA A O 1
ATOM 2569 N N . PRO A 1 323 ? -20.556 60.544 -14.655 1.00 43.62 323 PRO A N 1
ATOM 2570 C CA . PRO A 1 323 ? -19.384 59.757 -15.076 1.00 43.62 323 PRO A CA 1
ATOM 2571 C C . PRO A 1 323 ? -18.659 58.975 -13.967 1.00 43.62 323 PRO A C 1
ATOM 2573 O O . PRO A 1 323 ? -17.895 58.064 -14.257 1.00 43.62 323 PRO A O 1
ATOM 2576 N N . GLU A 1 324 ? -18.869 59.327 -12.698 1.00 49.28 324 GLU A N 1
ATOM 2577 C CA . GLU A 1 324 ? -18.034 58.863 -11.578 1.00 49.28 324 GLU A CA 1
ATOM 2578 C C . GLU A 1 324 ? -18.417 57.465 -11.046 1.00 49.28 324 GLU A C 1
ATOM 2580 O O . GLU A 1 324 ? -17.632 56.829 -10.343 1.00 49.28 324 GLU A O 1
ATOM 2585 N N . GLN A 1 325 ? -19.607 56.949 -11.389 1.00 49.69 325 GLN A N 1
ATOM 2586 C CA . GLN A 1 325 ? -20.076 55.649 -10.883 1.00 49.69 325 GLN A CA 1
ATOM 2587 C C . GLN A 1 325 ? -19.428 54.444 -11.581 1.00 49.69 325 GLN A C 1
ATOM 2589 O O . GLN A 1 325 ? -19.270 53.397 -10.950 1.00 49.69 325 GLN A O 1
ATOM 2594 N N . GLU A 1 326 ? -19.029 54.565 -12.853 1.00 50.66 326 GLU A N 1
ATOM 2595 C CA . GLU A 1 326 ? -18.347 53.468 -13.555 1.00 50.66 326 GLU A CA 1
ATOM 2596 C C . GLU A 1 326 ? -16.962 53.202 -12.951 1.00 50.66 326 GLU A C 1
ATOM 2598 O O . GLU A 1 326 ? -16.635 52.048 -12.670 1.00 50.66 326 GLU A O 1
ATOM 2603 N N . ASP A 1 327 ? -16.189 54.253 -12.653 1.00 59.94 327 ASP A N 1
ATOM 2604 C CA . ASP A 1 327 ? -14.870 54.124 -12.025 1.00 59.94 327 ASP A CA 1
ATOM 2605 C C . ASP A 1 327 ? -14.953 53.475 -10.634 1.00 59.94 327 ASP A C 1
ATOM 2607 O O . ASP A 1 327 ? -14.171 52.567 -10.338 1.00 59.94 327 ASP A O 1
ATOM 2611 N N . GLU A 1 328 ? -15.917 53.854 -9.782 1.00 65.44 328 GLU A N 1
ATOM 2612 C CA . GLU A 1 328 ? -16.042 53.229 -8.456 1.00 65.44 328 GLU A CA 1
ATOM 2613 C C . GLU A 1 328 ? -16.443 51.744 -8.549 1.00 65.44 328 GLU A C 1
ATOM 2615 O O . GLU A 1 328 ? -15.904 50.900 -7.826 1.00 65.44 328 GLU A O 1
ATOM 2620 N N . LEU A 1 329 ? -17.344 51.389 -9.473 1.00 67.50 329 LEU A N 1
ATOM 2621 C CA . LEU A 1 329 ? -17.738 49.996 -9.704 1.00 67.50 329 LEU A CA 1
ATOM 2622 C C . LEU A 1 329 ? -16.583 49.161 -10.276 1.00 67.50 329 LEU A C 1
ATOM 2624 O O . LEU A 1 329 ? -16.362 48.035 -9.820 1.00 67.50 329 LEU A O 1
ATOM 2628 N N . VAL A 1 330 ? -15.802 49.711 -11.211 1.00 70.06 330 VAL A N 1
ATOM 2629 C CA . VAL A 1 330 ? -14.598 49.067 -11.762 1.00 70.06 330 VAL A CA 1
ATOM 2630 C C . VAL A 1 330 ? -13.525 48.891 -10.683 1.00 70.06 330 VAL A C 1
ATOM 2632 O O . VAL A 1 330 ? -12.911 47.823 -10.608 1.00 70.06 330 VAL A O 1
ATOM 2635 N N . LEU A 1 331 ? -13.326 49.875 -9.799 1.00 70.81 331 LEU A N 1
ATOM 2636 C CA . LEU A 1 331 ? -12.406 49.770 -8.663 1.00 70.81 331 LEU A CA 1
ATOM 2637 C C . LEU A 1 331 ? -12.847 48.682 -7.674 1.00 70.81 331 LEU A C 1
ATOM 2639 O O . LEU A 1 331 ? -12.066 47.766 -7.404 1.00 70.81 331 LEU A O 1
ATOM 2643 N N . ARG A 1 332 ? -14.105 48.701 -7.211 1.00 72.81 332 ARG A N 1
ATOM 2644 C CA . ARG A 1 332 ? -14.660 47.674 -6.305 1.00 72.81 332 ARG A CA 1
ATOM 2645 C C . ARG A 1 332 ? -14.605 46.269 -6.920 1.00 72.81 332 ARG A C 1
ATOM 2647 O O . ARG A 1 332 ? -14.269 45.303 -6.230 1.00 72.81 332 ARG A O 1
ATOM 2654 N N . HIS A 1 333 ? -14.872 46.131 -8.222 1.00 73.81 333 HIS A N 1
ATOM 2655 C CA . HIS A 1 333 ? -14.728 44.856 -8.933 1.00 73.81 333 HIS A CA 1
ATOM 2656 C C . HIS A 1 333 ? -13.267 44.381 -8.958 1.00 73.81 333 HIS A C 1
ATOM 2658 O O . HIS A 1 333 ? -12.976 43.225 -8.643 1.00 73.81 333 HIS A O 1
ATOM 2664 N N . ARG A 1 334 ? -12.327 45.286 -9.254 1.00 75.31 334 ARG A N 1
ATOM 2665 C CA . ARG A 1 334 ? -10.885 45.007 -9.284 1.00 75.31 334 ARG A CA 1
ATOM 2666 C C . ARG A 1 334 ? -10.328 44.627 -7.912 1.00 75.31 334 ARG A C 1
ATOM 2668 O O . ARG A 1 334 ? -9.466 43.756 -7.832 1.00 75.31 334 ARG A O 1
ATOM 2675 N N . GLU A 1 335 ? -10.812 45.244 -6.838 1.00 79.44 335 GLU A N 1
ATOM 2676 C CA . GLU A 1 335 ? -10.459 44.882 -5.461 1.00 79.44 335 GLU A CA 1
ATOM 2677 C C . GLU A 1 335 ? -11.039 43.527 -5.053 1.00 79.44 335 GLU A C 1
ATOM 2679 O O . GLU A 1 335 ? -10.321 42.709 -4.478 1.00 79.44 335 GLU A O 1
ATOM 2684 N N . THR A 1 336 ? -12.285 43.238 -5.436 1.00 81.00 336 THR A N 1
ATOM 2685 C CA . THR A 1 336 ? -12.902 41.917 -5.235 1.00 81.00 336 THR A CA 1
ATOM 2686 C C . THR A 1 336 ? -12.084 40.826 -5.935 1.00 81.00 336 THR A C 1
ATOM 2688 O O . THR A 1 336 ? -11.728 39.825 -5.314 1.00 81.00 336 THR A O 1
ATOM 2691 N N . LEU A 1 337 ? -11.697 41.046 -7.199 1.00 81.12 337 LEU A N 1
ATOM 2692 C CA . LEU A 1 337 ? -10.848 40.120 -7.956 1.00 81.12 337 LEU A CA 1
ATOM 2693 C C . LEU A 1 337 ? -9.461 39.927 -7.325 1.00 81.12 337 LEU A C 1
ATOM 2695 O O . LEU A 1 337 ? -8.973 38.797 -7.313 1.00 81.12 337 LEU A O 1
ATOM 2699 N N . LYS A 1 338 ? -8.836 40.984 -6.778 1.00 84.25 338 LYS A N 1
ATOM 2700 C CA . LYS A 1 338 ? -7.579 40.865 -6.013 1.00 84.25 338 LYS A CA 1
ATOM 2701 C C . LYS A 1 338 ? -7.764 39.966 -4.793 1.00 84.25 338 LYS A C 1
ATOM 2703 O O . LYS A 1 338 ? -7.097 38.946 -4.703 1.00 84.25 338 LYS A O 1
ATOM 2708 N N . GLN A 1 339 ? -8.725 40.282 -3.920 1.00 85.94 339 GLN A N 1
ATOM 2709 C CA . GLN A 1 339 ? -8.973 39.513 -2.694 1.00 85.94 339 GLN A CA 1
ATOM 2710 C C . GLN A 1 339 ? -9.272 38.035 -2.987 1.00 85.94 339 GLN A C 1
ATOM 2712 O O . GLN A 1 339 ? -8.821 37.148 -2.264 1.00 85.94 339 GLN A O 1
ATOM 2717 N N . GLN A 1 340 ? -10.012 37.749 -4.063 1.00 87.06 340 GLN A N 1
ATOM 2718 C CA . GLN A 1 340 ? -10.268 36.380 -4.505 1.00 87.06 340 GLN A CA 1
ATOM 2719 C C . GLN A 1 340 ? -9.000 35.686 -5.027 1.00 87.06 340 GLN A C 1
ATOM 2721 O O . GLN A 1 340 ? -8.750 34.534 -4.670 1.00 87.06 340 GLN A O 1
ATOM 2726 N N . LEU A 1 341 ? -8.183 36.373 -5.833 1.00 88.81 341 LEU A N 1
ATOM 2727 C CA . LEU A 1 341 ? -6.914 35.845 -6.339 1.00 88.81 341 LEU A CA 1
ATOM 2728 C C . LEU A 1 341 ? -5.915 35.577 -5.203 1.00 88.81 341 LEU A C 1
ATOM 2730 O O . LEU A 1 341 ? -5.311 34.506 -5.181 1.00 88.81 341 LEU A O 1
ATOM 2734 N N . ASP A 1 342 ? -5.812 36.483 -4.228 1.00 87.62 342 ASP A N 1
ATOM 2735 C CA . ASP A 1 342 ? -4.960 36.342 -3.042 1.00 87.62 342 ASP A CA 1
ATOM 2736 C C . ASP A 1 342 ? -5.312 35.070 -2.254 1.00 87.62 342 ASP A C 1
ATOM 2738 O O . ASP A 1 342 ? -4.426 34.303 -1.883 1.00 87.62 342 ASP A O 1
ATOM 2742 N N . ILE A 1 343 ? -6.604 34.770 -2.072 1.00 88.81 343 ILE A N 1
ATOM 2743 C CA . ILE A 1 343 ? -7.064 33.548 -1.386 1.00 88.81 343 ILE A CA 1
ATOM 2744 C C . ILE A 1 343 ? -6.696 32.282 -2.175 1.00 88.81 343 ILE A C 1
ATOM 2746 O O . ILE A 1 343 ? -6.313 31.272 -1.577 1.00 88.81 343 ILE A O 1
ATOM 2750 N N . LEU A 1 344 ? -6.767 32.318 -3.510 1.00 91.12 344 LEU A N 1
ATOM 2751 C CA . LEU A 1 344 ? -6.307 31.207 -4.352 1.00 91.12 344 LEU A CA 1
ATOM 2752 C C . LEU A 1 344 ? -4.776 31.058 -4.317 1.00 91.12 344 LEU A C 1
ATOM 2754 O O . LEU A 1 344 ? -4.272 29.932 -4.328 1.00 91.12 344 LEU A O 1
ATOM 2758 N N . MET A 1 345 ? -4.032 32.162 -4.205 1.00 89.62 345 MET A N 1
ATOM 2759 C CA . MET A 1 345 ? -2.585 32.145 -3.975 1.00 89.62 345 MET A CA 1
ATOM 2760 C C . MET A 1 345 ? -2.244 31.561 -2.597 1.00 89.62 345 MET A C 1
ATOM 2762 O O . MET A 1 345 ? -1.378 30.689 -2.522 1.00 89.62 345 MET A O 1
ATOM 2766 N N . THR A 1 346 ? -2.957 31.932 -1.526 1.00 90.69 346 THR A N 1
ATOM 2767 C CA . THR A 1 346 ? -2.806 31.322 -0.192 1.00 90.69 346 THR A CA 1
ATOM 2768 C C . THR A 1 346 ? -3.065 29.815 -0.238 1.00 90.69 346 THR A C 1
ATOM 2770 O O . THR A 1 346 ? -2.212 29.045 0.194 1.00 90.69 346 THR A O 1
ATOM 2773 N N . LEU A 1 347 ? -4.176 29.371 -0.839 1.00 91.44 347 LEU A N 1
ATOM 2774 C CA . LEU A 1 347 ? -4.512 27.948 -0.999 1.00 91.44 347 LEU A CA 1
ATOM 2775 C C . LEU A 1 347 ? -3.375 27.149 -1.666 1.00 91.44 347 LEU A C 1
ATOM 2777 O O . LEU A 1 347 ? -2.993 26.075 -1.195 1.00 91.44 347 LEU A O 1
ATOM 2781 N N . VAL A 1 348 ? -2.822 27.669 -2.767 1.00 91.88 348 VAL A N 1
ATOM 2782 C CA . VAL A 1 348 ? -1.739 27.008 -3.513 1.00 91.88 348 VAL A CA 1
ATOM 2783 C C . VAL A 1 348 ? -0.406 27.079 -2.756 1.00 91.88 348 VAL A C 1
ATOM 2785 O O . VAL A 1 348 ? 0.362 26.116 -2.799 1.00 91.88 348 VAL A O 1
ATOM 2788 N N . SER A 1 349 ? -0.140 28.167 -2.030 1.00 91.50 349 SER A N 1
ATOM 2789 C CA . SER A 1 349 ? 1.063 28.346 -1.209 1.00 91.50 349 SER A CA 1
ATOM 2790 C C . SER A 1 349 ? 1.080 27.420 0.014 1.00 91.50 349 SER A C 1
ATOM 2792 O O . SER A 1 349 ? 2.067 26.713 0.236 1.00 91.50 349 SER A O 1
ATOM 2794 N N . ASN A 1 350 ? -0.035 27.317 0.748 1.00 88.88 350 ASN A N 1
ATOM 2795 C CA . ASN A 1 350 ? -0.207 26.367 1.851 1.00 88.88 350 ASN A CA 1
ATOM 2796 C C . ASN A 1 350 ? 0.020 24.930 1.358 1.00 88.88 350 ASN A C 1
ATOM 2798 O O . ASN A 1 350 ? 0.812 24.178 1.927 1.00 88.88 350 ASN A O 1
ATOM 2802 N N . TYR A 1 351 ? -0.621 24.560 0.243 1.00 88.69 351 TYR A N 1
ATOM 2803 C CA . TYR A 1 351 ? -0.490 23.224 -0.333 1.00 88.69 351 TYR A CA 1
ATOM 2804 C C . TYR A 1 351 ? 0.939 22.917 -0.817 1.00 88.69 351 TYR A C 1
ATOM 2806 O O . TYR A 1 351 ? 1.445 21.815 -0.590 1.00 88.69 351 TYR A O 1
ATOM 2814 N N . LYS A 1 352 ? 1.628 23.891 -1.430 1.00 89.94 352 LYS A N 1
ATOM 2815 C CA . LYS A 1 352 ? 3.053 23.776 -1.774 1.00 89.94 352 LYS A CA 1
ATOM 2816 C C . LYS A 1 352 ? 3.908 23.557 -0.522 1.00 89.94 352 LYS A C 1
ATOM 2818 O O . LYS A 1 352 ? 4.720 22.637 -0.505 1.00 89.94 352 LYS A O 1
ATOM 2823 N N . THR A 1 353 ? 3.687 24.350 0.523 1.00 85.69 353 THR A N 1
ATOM 2824 C CA . THR A 1 353 ? 4.433 24.276 1.789 1.00 85.69 353 THR A CA 1
ATOM 2825 C C . THR A 1 353 ? 4.283 22.900 2.442 1.00 85.69 353 THR A C 1
ATOM 2827 O O . THR A 1 353 ? 5.272 22.318 2.880 1.00 85.69 353 THR A O 1
ATOM 2830 N N . GLN A 1 354 ? 3.080 22.316 2.413 1.00 82.19 354 GLN A N 1
ATOM 2831 C CA . GLN A 1 354 ? 2.834 20.947 2.883 1.00 82.19 354 GLN A CA 1
ATOM 2832 C C . GLN A 1 354 ? 3.552 19.884 2.040 1.00 82.19 354 GLN A C 1
ATOM 2834 O O . GLN A 1 354 ? 4.109 18.940 2.592 1.00 82.19 354 GLN A O 1
ATOM 2839 N N . LEU A 1 355 ? 3.583 20.021 0.708 1.00 81.62 355 LEU A N 1
ATOM 2840 C CA . LEU A 1 355 ? 4.374 19.121 -0.143 1.00 81.62 355 LEU A CA 1
ATOM 2841 C C . LEU A 1 355 ? 5.882 19.224 0.138 1.00 81.62 355 LEU A C 1
ATOM 2843 O O . LEU A 1 355 ? 6.600 18.239 -0.040 1.00 81.62 355 LEU A O 1
ATOM 2847 N N . GLU A 1 356 ? 6.359 20.395 0.563 1.00 83.69 356 GLU A N 1
ATOM 2848 C CA . GLU A 1 356 ? 7.761 20.659 0.899 1.00 83.69 356 GLU A CA 1
ATOM 2849 C C . GLU A 1 356 ? 8.141 20.214 2.323 1.00 83.69 356 GLU A C 1
ATOM 2851 O O . GLU A 1 356 ? 9.273 19.767 2.515 1.00 83.69 356 GLU A O 1
ATOM 2856 N N . SER A 1 357 ? 7.226 20.237 3.303 1.00 77.69 357 SER A N 1
ATOM 2857 C CA . SER A 1 357 ? 7.437 19.584 4.607 1.00 77.69 357 SER A CA 1
ATOM 2858 C C . SER A 1 357 ? 7.375 18.060 4.472 1.00 77.69 357 SER A C 1
ATOM 2860 O O . SER A 1 357 ? 8.341 17.378 4.800 1.00 77.69 357 SER A O 1
ATOM 2862 N N . GLU A 1 358 ? 6.345 17.525 3.802 1.00 72.69 358 GLU A N 1
ATOM 2863 C CA . GLU A 1 358 ? 6.238 16.094 3.475 1.00 72.69 358 GLU A CA 1
ATOM 2864 C C . GLU A 1 358 ? 7.414 15.570 2.617 1.00 72.69 358 GLU A C 1
ATOM 2866 O O . GLU A 1 358 ? 7.542 14.358 2.429 1.00 72.69 358 GLU A O 1
ATOM 2871 N N . LYS A 1 359 ? 8.240 16.446 2.029 1.00 69.75 359 LYS A N 1
ATOM 2872 C CA . LYS A 1 359 ? 9.480 16.101 1.311 1.00 69.75 359 LYS A CA 1
ATOM 2873 C C . LYS A 1 359 ? 10.704 16.012 2.237 1.00 69.75 359 LYS A C 1
ATOM 2875 O O . LYS A 1 359 ? 11.644 15.302 1.899 1.00 69.75 359 LYS A O 1
ATOM 2880 N N . LYS A 1 360 ? 10.706 16.704 3.379 1.00 61.81 360 LYS A N 1
ATOM 2881 C CA . LYS A 1 360 ? 11.776 16.632 4.393 1.00 61.81 360 LYS A CA 1
ATOM 2882 C C . LYS A 1 360 ? 11.617 15.404 5.289 1.00 61.81 360 LYS A C 1
ATOM 2884 O O . LYS A 1 360 ? 12.606 14.752 5.603 1.00 61.81 360 LYS A O 1
ATOM 2889 N N . ASP A 1 361 ? 10.376 15.048 5.614 1.00 55.44 361 ASP A N 1
ATOM 2890 C CA . ASP A 1 361 ? 10.059 14.015 6.611 1.00 55.44 361 ASP A CA 1
ATOM 2891 C C . ASP A 1 361 ? 10.021 12.575 6.039 1.00 55.44 361 ASP A C 1
ATOM 2893 O O . ASP A 1 361 ? 9.681 11.627 6.746 1.00 55.44 361 ASP A O 1
ATOM 2897 N N . PHE A 1 362 ? 10.345 12.380 4.752 1.00 50.72 362 PHE A N 1
ATOM 2898 C CA . PHE A 1 362 ? 10.269 11.083 4.059 1.00 50.72 362 PHE A CA 1
ATOM 2899 C C . PHE A 1 362 ? 11.609 10.665 3.437 1.00 50.72 362 PHE A C 1
ATOM 2901 O O . PHE A 1 362 ? 12.038 11.209 2.423 1.00 50.72 362 PHE A O 1
ATOM 2908 N N . VAL A 1 363 ? 12.221 9.615 3.992 1.00 45.28 363 VAL A N 1
ATOM 2909 C CA . VAL A 1 363 ? 13.515 9.061 3.538 1.00 45.28 363 VAL A CA 1
ATOM 2910 C C . VAL A 1 363 ? 13.375 8.127 2.314 1.00 45.28 363 VAL A C 1
ATOM 2912 O O . VAL A 1 363 ? 14.353 7.818 1.634 1.00 45.28 363 VAL A O 1
ATOM 2915 N N . THR A 1 364 ? 12.160 7.682 1.969 1.00 43.56 364 THR A N 1
ATOM 2916 C CA . THR A 1 364 ? 11.949 6.541 1.059 1.00 43.56 364 THR A CA 1
ATOM 2917 C C . THR A 1 364 ? 11.580 6.873 -0.402 1.00 43.56 364 THR A C 1
ATOM 2919 O O . THR A 1 364 ? 10.504 7.377 -0.715 1.00 43.56 364 THR A O 1
ATOM 2922 N N . ARG A 1 365 ? 12.430 6.369 -1.318 1.00 47.25 365 ARG A N 1
ATOM 2923 C CA . ARG A 1 365 ? 12.171 5.991 -2.735 1.00 47.25 365 ARG A CA 1
ATOM 2924 C C . ARG A 1 365 ? 11.935 7.118 -3.773 1.00 47.25 365 ARG A C 1
ATOM 2926 O O . ARG A 1 365 ? 10.854 7.695 -3.894 1.00 47.25 365 ARG A O 1
ATOM 2933 N N . PHE A 1 366 ? 12.908 7.252 -4.688 1.00 47.28 366 PHE A N 1
ATOM 2934 C CA . PHE A 1 366 ? 12.952 8.134 -5.877 1.00 47.28 366 PHE A CA 1
ATOM 2935 C C . PHE A 1 366 ? 11.626 8.353 -6.644 1.00 47.28 366 PHE A C 1
ATOM 2937 O O . PHE A 1 366 ? 11.337 9.473 -7.066 1.00 47.28 366 PHE A O 1
ATOM 2944 N N . PHE A 1 367 ? 10.802 7.316 -6.839 1.00 42.91 367 PHE A N 1
ATOM 2945 C CA . PHE A 1 367 ? 9.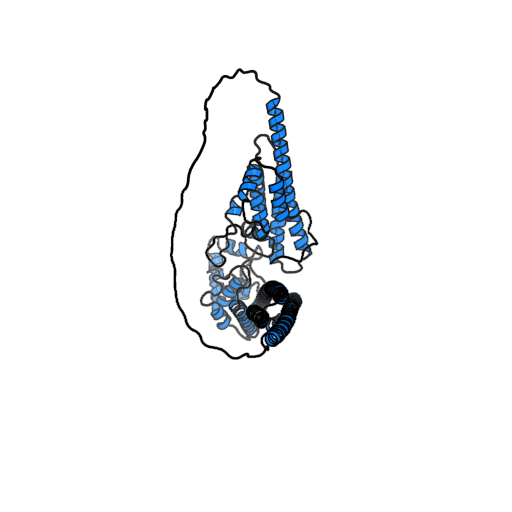548 7.428 -7.604 1.00 42.91 367 PHE A CA 1
ATOM 2946 C C . PHE A 1 367 ? 8.494 8.329 -6.939 1.00 42.91 367 PHE A C 1
ATOM 2948 O O . PHE A 1 367 ? 7.699 8.964 -7.635 1.00 42.91 367 PHE A O 1
ATOM 2955 N N . HIS A 1 368 ? 8.485 8.415 -5.606 1.00 55.84 368 HIS A N 1
ATOM 2956 C CA . HIS A 1 368 ? 7.586 9.310 -4.872 1.00 55.84 368 HIS A CA 1
ATOM 2957 C C . HIS A 1 368 ? 8.134 10.739 -4.866 1.00 55.84 368 HIS A C 1
ATOM 2959 O O . HIS A 1 368 ? 7.364 11.687 -5.030 1.00 55.84 368 HIS A O 1
ATOM 2965 N N . GLN A 1 369 ? 9.462 10.873 -4.791 1.00 59.12 369 GLN A N 1
ATOM 2966 C CA . GLN A 1 369 ? 10.167 12.147 -4.885 1.00 59.12 369 GLN A CA 1
ATOM 2967 C C . GLN A 1 369 ? 9.863 12.861 -6.212 1.00 59.12 369 GLN A C 1
ATOM 2969 O O . GLN A 1 369 ? 9.303 13.954 -6.200 1.00 59.12 369 GLN A O 1
ATOM 2974 N N . SER A 1 370 ? 10.062 12.184 -7.350 1.00 61.09 370 SER A N 1
ATOM 2975 C CA . SER A 1 370 ? 9.735 12.705 -8.690 1.00 61.09 370 SER A CA 1
ATOM 2976 C C . SER A 1 370 ? 8.281 13.204 -8.814 1.00 61.09 370 SER A C 1
ATOM 2978 O O . SER A 1 370 ? 8.023 14.271 -9.380 1.00 61.09 370 SER A O 1
ATOM 2980 N N . ARG A 1 371 ? 7.314 12.477 -8.233 1.00 70.56 371 ARG A N 1
ATOM 2981 C CA . ARG A 1 371 ? 5.893 12.870 -8.229 1.00 70.56 371 ARG A CA 1
ATOM 2982 C C . ARG A 1 371 ? 5.589 14.051 -7.300 1.00 70.56 371 ARG A C 1
ATOM 2984 O O . ARG A 1 371 ? 4.708 14.841 -7.635 1.00 70.56 371 ARG A O 1
ATOM 2991 N N . LYS A 1 372 ? 6.277 14.192 -6.158 1.00 75.50 372 LYS A N 1
ATOM 2992 C CA . LYS A 1 372 ? 6.179 15.388 -5.298 1.00 75.50 372 LYS A CA 1
ATOM 2993 C C . LYS A 1 372 ? 6.797 16.602 -5.998 1.00 75.50 372 LYS A C 1
ATOM 2995 O O . LYS A 1 372 ? 6.131 17.627 -6.108 1.00 75.50 372 LYS A O 1
ATOM 3000 N N . ASP A 1 373 ? 7.984 16.457 -6.585 1.00 79.81 373 ASP A N 1
ATOM 3001 C CA . ASP A 1 373 ? 8.673 17.531 -7.314 1.00 79.81 373 ASP A CA 1
ATOM 3002 C C . ASP A 1 373 ? 7.867 18.045 -8.512 1.00 79.81 373 ASP A C 1
ATOM 3004 O O . ASP A 1 373 ? 7.743 19.253 -8.693 1.00 79.81 373 ASP A O 1
ATOM 3008 N N . THR A 1 374 ? 7.218 17.154 -9.271 1.00 82.19 374 THR A N 1
ATOM 3009 C CA . THR A 1 374 ? 6.326 17.532 -10.387 1.00 82.19 374 THR A CA 1
ATOM 3010 C C . THR A 1 374 ? 5.181 18.446 -9.918 1.00 82.19 374 THR A C 1
ATOM 3012 O O . THR A 1 374 ? 4.773 19.364 -10.631 1.00 82.19 374 THR A O 1
ATOM 3015 N N . LYS A 1 375 ? 4.673 18.242 -8.696 1.00 85.69 375 LYS A N 1
ATOM 3016 C CA . LYS A 1 375 ? 3.592 19.055 -8.116 1.00 85.69 375 LYS A CA 1
ATOM 3017 C C . LYS A 1 375 ? 4.088 20.344 -7.481 1.00 85.69 375 LYS A C 1
ATOM 3019 O O . LYS A 1 375 ? 3.427 21.364 -7.635 1.00 85.69 375 LYS A O 1
ATOM 3024 N N . ILE A 1 376 ? 5.242 20.319 -6.816 1.00 87.12 376 ILE A N 1
ATOM 3025 C CA . ILE A 1 376 ? 5.905 21.526 -6.301 1.00 87.12 376 ILE A CA 1
ATOM 3026 C C . ILE A 1 376 ? 6.251 22.459 -7.475 1.00 87.12 376 ILE A C 1
ATOM 3028 O O . ILE A 1 376 ? 6.002 23.664 -7.399 1.00 87.12 376 ILE A O 1
ATOM 3032 N N . ALA A 1 377 ? 6.714 21.902 -8.600 1.00 86.88 377 ALA A N 1
ATOM 3033 C CA . ALA A 1 377 ? 6.922 22.627 -9.851 1.00 86.88 377 ALA A CA 1
ATOM 3034 C C . ALA A 1 377 ? 5.610 23.201 -10.415 1.00 86.88 377 ALA A C 1
ATOM 3036 O O . ALA A 1 377 ? 5.566 24.389 -10.724 1.00 86.88 377 ALA A O 1
ATOM 3037 N N . TYR A 1 378 ? 4.528 22.413 -10.482 1.00 90.50 378 TYR A N 1
ATOM 3038 C CA . TYR A 1 378 ? 3.204 22.904 -10.899 1.00 90.50 378 TYR A CA 1
ATOM 3039 C C . TYR A 1 378 ? 2.702 24.054 -10.015 1.00 90.50 378 TYR A C 1
ATOM 3041 O O . TYR A 1 378 ? 2.338 25.099 -10.544 1.00 90.50 378 TYR A O 1
ATOM 3049 N N . CYS A 1 379 ? 2.746 23.916 -8.685 1.00 90.69 379 CYS A N 1
ATOM 3050 C CA . CYS A 1 379 ? 2.307 24.969 -7.763 1.00 90.69 379 CYS A CA 1
ATOM 3051 C C . CYS A 1 379 ? 3.174 26.229 -7.902 1.00 90.69 379 CYS A C 1
ATOM 3053 O O . CYS A 1 379 ? 2.652 27.337 -7.897 1.00 90.69 379 CYS A O 1
ATOM 3055 N N . THR A 1 380 ? 4.486 26.068 -8.102 1.00 91.06 380 THR A N 1
ATOM 3056 C CA . THR A 1 380 ? 5.410 27.191 -8.324 1.00 91.06 380 THR A CA 1
ATOM 3057 C C . THR A 1 380 ? 5.152 27.899 -9.658 1.00 91.06 380 THR A C 1
ATOM 3059 O O . THR A 1 380 ? 5.181 29.123 -9.700 1.00 91.06 380 THR A O 1
ATOM 3062 N N . GLN A 1 381 ? 4.842 27.174 -10.741 1.00 90.38 381 GLN A N 1
ATOM 3063 C CA . GLN A 1 381 ? 4.453 27.795 -12.016 1.00 90.38 381 GLN A CA 1
ATOM 3064 C C . GLN A 1 381 ? 3.073 28.461 -11.952 1.00 90.38 381 GLN A C 1
ATOM 3066 O O . GLN A 1 381 ? 2.866 29.472 -12.620 1.00 90.38 381 GLN A O 1
ATOM 3071 N N . LEU A 1 382 ? 2.149 27.914 -11.159 1.00 91.19 382 LEU A N 1
ATOM 3072 C CA . LEU A 1 382 ? 0.810 28.465 -10.963 1.00 91.19 382 LEU A CA 1
ATOM 3073 C C . LEU A 1 382 ? 0.871 29.794 -10.185 1.00 91.19 382 LEU A C 1
ATOM 3075 O O . LEU A 1 382 ? 0.368 30.800 -10.678 1.00 91.19 382 LEU A O 1
ATOM 3079 N N . LEU A 1 383 ? 1.585 29.827 -9.051 1.00 91.62 383 LEU A N 1
ATOM 3080 C CA . LEU A 1 383 ? 1.861 31.052 -8.281 1.00 91.62 383 LEU A CA 1
ATOM 3081 C C . LEU A 1 383 ? 2.574 32.107 -9.139 1.00 91.62 383 LEU A C 1
ATOM 3083 O O . LEU A 1 383 ? 2.064 33.212 -9.291 1.00 91.62 383 LEU A O 1
ATOM 3087 N N . ALA A 1 384 ? 3.660 31.734 -9.825 1.00 89.44 384 ALA A N 1
ATOM 3088 C CA . ALA A 1 384 ? 4.405 32.639 -10.705 1.00 89.44 384 ALA A CA 1
ATOM 3089 C C . ALA A 1 384 ? 3.635 33.091 -11.968 1.00 89.44 384 ALA A C 1
ATOM 3091 O O . ALA A 1 384 ? 4.149 33.913 -12.731 1.00 89.44 384 ALA A O 1
ATOM 3092 N N . SER A 1 385 ? 2.439 32.541 -12.223 1.00 88.31 385 SER A N 1
ATOM 3093 C CA . SER A 1 385 ? 1.502 33.027 -13.247 1.00 88.31 385 SER A CA 1
ATOM 3094 C C . SER A 1 385 ? 0.436 33.948 -12.635 1.00 88.31 385 SER A C 1
ATOM 3096 O O . SER A 1 385 ? 0.115 34.972 -13.236 1.00 88.31 385 SER A O 1
ATOM 3098 N N . PHE A 1 386 ? -0.047 33.663 -11.419 1.00 87.75 386 PHE A N 1
ATOM 3099 C CA . PHE A 1 386 ? -0.901 34.580 -10.651 1.00 87.75 386 PHE A CA 1
ATOM 3100 C C . PHE A 1 386 ? -0.186 35.905 -10.345 1.00 87.75 386 PHE A C 1
ATOM 3102 O O . PHE A 1 386 ? -0.697 36.962 -10.700 1.00 87.75 386 PHE A O 1
ATOM 3109 N N . GLU A 1 387 ? 1.047 35.853 -9.830 1.00 86.56 387 GLU A N 1
ATOM 3110 C CA . GLU A 1 387 ? 1.910 37.018 -9.547 1.00 86.56 387 GLU A CA 1
ATOM 3111 C C . GLU A 1 387 ? 2.152 37.926 -10.768 1.00 86.56 387 GLU A C 1
ATOM 3113 O O . GLU A 1 387 ? 2.466 39.105 -10.622 1.00 86.56 387 GLU A O 1
ATOM 3118 N N . LYS A 1 388 ? 2.025 37.381 -11.986 1.00 84.00 388 LYS A N 1
ATOM 3119 C CA . LYS A 1 388 ? 2.249 38.092 -13.257 1.00 84.00 388 LYS A CA 1
ATOM 3120 C C . LYS A 1 388 ? 0.957 38.487 -13.968 1.00 84.00 388 LYS A C 1
ATOM 3122 O O . LYS A 1 388 ? 1.009 39.034 -15.068 1.00 84.00 388 LYS A O 1
ATOM 3127 N N . THR A 1 389 ? -0.199 38.207 -13.370 1.00 82.75 389 THR A N 1
ATOM 3128 C CA . THR A 1 389 ? -1.497 38.528 -13.961 1.00 82.75 389 THR A CA 1
ATOM 3129 C C . THR A 1 389 ? -1.841 39.995 -13.714 1.00 82.75 389 THR A C 1
ATOM 3131 O O . THR A 1 389 ? -2.177 40.398 -12.601 1.00 82.75 389 THR A O 1
ATOM 3134 N N . ALA A 1 390 ? -1.819 40.802 -14.773 1.00 78.75 390 ALA A N 1
ATOM 3135 C CA . ALA A 1 390 ? -2.357 42.156 -14.732 1.00 78.75 390 ALA A CA 1
ATOM 3136 C C . ALA A 1 390 ? -3.895 42.112 -14.715 1.00 78.75 390 ALA A C 1
ATOM 3138 O O . ALA A 1 390 ? -4.516 41.776 -15.721 1.00 78.75 390 ALA A O 1
ATOM 3139 N N . ILE A 1 391 ? -4.515 42.469 -13.585 1.00 78.38 391 ILE A N 1
ATOM 3140 C CA . ILE A 1 391 ? -5.980 42.555 -13.477 1.00 78.38 391 ILE A CA 1
ATOM 3141 C C . ILE A 1 391 ? -6.467 43.813 -14.216 1.00 78.38 391 ILE A C 1
ATOM 3143 O O . ILE A 1 391 ? -6.259 44.943 -13.750 1.00 78.38 391 ILE A O 1
ATOM 3147 N N . THR A 1 392 ? -7.104 43.588 -15.364 1.00 76.00 392 THR A N 1
ATOM 3148 C CA . THR A 1 392 ? -7.804 44.560 -16.227 1.00 76.00 392 THR A CA 1
ATOM 3149 C C . THR A 1 392 ? -9.320 44.560 -15.955 1.00 76.00 392 THR A C 1
ATOM 3151 O O . THR A 1 392 ? -9.795 43.631 -15.304 1.00 76.00 392 THR A O 1
ATOM 3154 N N . PRO A 1 393 ? -10.107 45.532 -16.461 1.00 66.38 393 PRO A N 1
ATOM 3155 C CA . PRO A 1 393 ? -11.569 45.523 -16.309 1.00 66.38 393 PRO A CA 1
ATOM 3156 C C . PRO A 1 393 ? -12.256 44.260 -16.869 1.00 66.38 393 PRO A C 1
ATOM 3158 O O . PRO A 1 393 ? -13.128 43.707 -16.214 1.00 66.38 393 PRO A O 1
ATOM 3161 N N . ASP A 1 394 ? -11.810 43.732 -18.018 1.00 72.25 394 ASP A N 1
ATOM 3162 C CA . ASP A 1 394 ? -12.370 42.512 -18.646 1.00 72.25 394 ASP A CA 1
ATOM 3163 C C . ASP A 1 394 ? -11.882 41.184 -18.029 1.00 72.25 394 ASP A C 1
ATOM 3165 O O . ASP A 1 394 ? -12.183 40.081 -18.531 1.00 72.25 394 ASP A O 1
ATOM 3169 N N . SER A 1 395 ? -11.054 41.271 -16.984 1.00 76.94 395 SER A N 1
ATOM 3170 C CA . SER A 1 395 ? -10.523 40.109 -16.279 1.00 76.94 395 SER A CA 1
ATOM 3171 C C . SER A 1 395 ? -11.622 39.423 -15.479 1.00 76.94 395 SER A C 1
ATOM 3173 O O . SER A 1 395 ? -12.401 40.058 -14.785 1.00 76.94 395 SER A O 1
ATOM 3175 N N . SER A 1 396 ? -11.645 38.094 -15.511 1.00 84.62 396 SER A N 1
ATOM 3176 C CA . SER A 1 396 ? -12.474 37.305 -14.604 1.00 84.62 396 SER A CA 1
ATOM 3177 C C . SER A 1 396 ? -11.647 36.187 -13.992 1.00 84.62 396 SER A C 1
ATOM 3179 O O . SER A 1 396 ? -10.769 35.620 -14.651 1.00 84.62 396 SER A O 1
ATOM 3181 N N . LEU A 1 397 ? -11.927 35.857 -12.728 1.00 83.50 397 LEU A N 1
ATOM 3182 C CA . LEU A 1 397 ? -11.144 34.891 -11.954 1.00 83.50 397 LEU A CA 1
ATOM 3183 C C . LEU A 1 397 ? -11.015 33.541 -12.683 1.00 83.50 397 LEU A C 1
ATOM 3185 O O . LEU A 1 397 ? -9.931 32.966 -12.743 1.00 83.50 397 LEU A O 1
ATOM 3189 N N . GLN A 1 398 ? -12.085 33.083 -13.345 1.00 87.75 398 GLN A N 1
ATOM 3190 C CA . GLN A 1 398 ? -12.067 31.857 -14.147 1.00 87.75 398 GLN A CA 1
ATOM 3191 C C . GLN A 1 398 ? -11.091 31.931 -15.337 1.00 87.75 398 GLN A C 1
ATOM 3193 O O . GLN A 1 398 ? -10.375 30.958 -15.581 1.00 87.75 398 GLN A O 1
ATOM 3198 N N . LYS A 1 399 ? -11.016 33.058 -16.069 1.00 85.50 399 LYS A N 1
ATOM 3199 C CA . LYS A 1 399 ? -10.051 33.236 -17.177 1.00 85.50 399 LYS A CA 1
ATOM 3200 C C . LYS A 1 399 ? -8.613 33.203 -16.649 1.00 85.50 399 LYS A C 1
ATOM 3202 O O . LYS A 1 399 ? -7.790 32.472 -17.197 1.00 85.50 399 LYS A O 1
ATOM 3207 N N . ILE A 1 400 ? -8.346 33.943 -15.567 1.00 86.94 400 ILE A N 1
ATOM 3208 C CA . ILE A 1 400 ? -7.033 34.019 -14.905 1.00 86.94 400 ILE A CA 1
ATOM 3209 C C . ILE A 1 400 ? -6.565 32.621 -14.490 1.00 86.94 400 ILE A C 1
ATOM 3211 O O . ILE A 1 400 ? -5.477 32.182 -14.864 1.00 86.94 400 ILE A O 1
ATOM 3215 N N . VAL A 1 401 ? -7.409 31.889 -13.758 1.00 87.62 401 VAL A N 1
ATOM 3216 C CA . VAL A 1 401 ? -7.052 30.570 -13.224 1.00 87.62 401 VAL A CA 1
ATOM 3217 C C . VAL A 1 401 ? -6.922 29.521 -14.325 1.00 87.62 401 VAL A C 1
ATOM 3219 O O . VAL A 1 401 ? -6.014 28.695 -14.254 1.00 87.62 401 VAL A O 1
ATOM 3222 N N . THR A 1 402 ? -7.735 29.592 -15.384 1.00 86.62 402 THR A N 1
ATOM 3223 C CA . THR A 1 402 ? -7.599 28.697 -16.547 1.00 86.62 402 THR A CA 1
ATOM 3224 C C . THR A 1 402 ? -6.275 28.944 -17.282 1.00 86.62 402 THR A C 1
ATOM 3226 O O . THR A 1 402 ? -5.505 28.007 -17.475 1.00 86.62 402 THR A O 1
ATOM 3229 N N . GLN A 1 403 ? -5.929 30.201 -17.597 1.00 86.94 403 GLN A N 1
ATOM 3230 C CA . GLN A 1 403 ? -4.649 30.518 -18.248 1.00 86.94 403 GLN A CA 1
ATOM 3231 C C . GLN A 1 403 ? -3.438 30.119 -17.392 1.00 86.94 403 GLN A C 1
ATOM 3233 O O . GLN A 1 403 ? -2.481 29.541 -17.911 1.00 86.94 403 GLN A O 1
ATOM 3238 N N . ALA A 1 404 ? -3.474 30.384 -16.083 1.00 87.75 404 ALA A N 1
ATOM 3239 C CA . ALA A 1 404 ? -2.410 29.988 -15.164 1.00 87.75 404 ALA A CA 1
ATOM 3240 C C . ALA A 1 404 ? -2.277 28.453 -15.065 1.00 87.75 404 ALA A C 1
ATOM 3242 O O . ALA A 1 404 ? -1.161 27.928 -15.049 1.00 87.75 404 ALA A O 1
ATOM 3243 N N . HIS A 1 405 ? -3.399 27.723 -15.057 1.00 88.94 405 HIS A N 1
ATOM 3244 C CA . HIS A 1 405 ? -3.438 26.259 -15.058 1.00 88.94 405 HIS A CA 1
ATOM 3245 C C . HIS A 1 405 ? -2.826 25.660 -16.331 1.00 88.94 405 HIS A C 1
ATOM 3247 O O . HIS A 1 405 ? -1.945 24.801 -16.239 1.00 88.94 405 HIS A O 1
ATOM 3253 N N . ASP A 1 406 ? -3.237 26.144 -17.504 1.00 85.69 406 ASP A N 1
ATOM 3254 C CA . ASP A 1 406 ? -2.773 25.637 -18.798 1.00 85.69 406 ASP A CA 1
ATOM 3255 C C . ASP A 1 406 ? -1.276 25.915 -19.005 1.00 85.69 406 ASP A C 1
ATOM 3257 O O . ASP A 1 406 ? -0.525 25.034 -19.438 1.00 85.69 406 ASP A O 1
ATOM 3261 N N . GLN A 1 407 ? -0.799 27.101 -18.604 1.00 85.69 407 GLN A N 1
ATOM 3262 C CA . GLN A 1 407 ? 0.631 27.423 -18.582 1.00 85.69 407 GLN A CA 1
ATOM 3263 C C . GLN A 1 407 ? 1.412 26.513 -17.622 1.00 85.69 407 GLN A C 1
ATOM 3265 O O . GLN A 1 407 ? 2.485 26.021 -17.981 1.00 85.69 407 GLN A O 1
ATOM 3270 N N . ALA A 1 408 ? 0.891 26.263 -16.415 1.00 85.44 408 ALA A N 1
ATOM 3271 C CA . ALA A 1 408 ? 1.543 25.404 -15.429 1.00 85.44 408 ALA A CA 1
ATOM 3272 C C . ALA A 1 408 ? 1.610 23.936 -15.888 1.00 85.44 408 ALA A C 1
ATOM 3274 O O . ALA A 1 408 ? 2.667 23.316 -15.766 1.00 85.44 408 ALA A O 1
ATOM 3275 N N . ILE A 1 409 ? 0.540 23.384 -16.476 1.00 82.75 409 ILE A N 1
ATOM 3276 C CA . ILE A 1 409 ? 0.556 22.034 -17.067 1.00 82.75 409 ILE A CA 1
ATOM 3277 C C . ILE A 1 409 ? 1.553 21.958 -18.226 1.00 82.75 409 ILE A C 1
ATOM 3279 O O 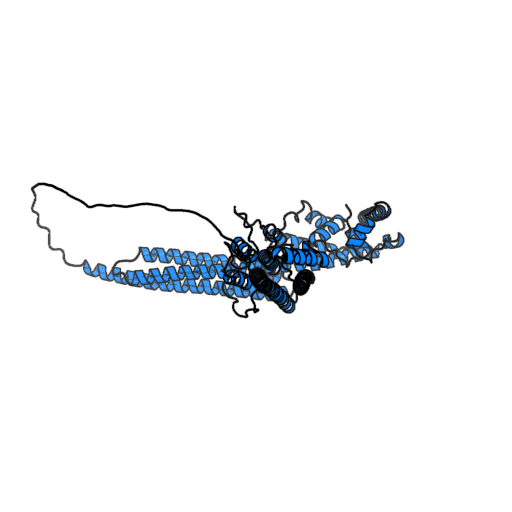. ILE A 1 409 ? 2.364 21.029 -18.266 1.00 82.75 409 ILE A O 1
ATOM 3283 N N . THR A 1 410 ? 1.521 22.928 -19.144 1.00 80.69 410 THR A N 1
ATOM 3284 C CA . THR A 1 410 ? 2.362 22.920 -20.352 1.00 80.69 410 THR A CA 1
ATOM 3285 C C . THR A 1 410 ? 3.849 22.958 -19.999 1.00 80.69 410 THR A C 1
ATOM 3287 O O . THR A 1 410 ? 4.616 22.141 -20.503 1.00 80.69 410 THR A O 1
ATOM 3290 N N . LYS A 1 411 ? 4.259 23.834 -19.070 1.00 80.88 411 LYS A N 1
ATOM 3291 C CA . LYS A 1 411 ? 5.657 23.931 -18.609 1.00 80.88 411 LYS A CA 1
ATOM 3292 C C . LYS A 1 411 ? 6.136 22.704 -17.827 1.00 80.88 411 LYS A C 1
ATOM 3294 O O . LYS A 1 411 ? 7.323 22.402 -17.852 1.00 80.88 411 LYS A O 1
ATOM 3299 N N . VAL A 1 412 ? 5.240 22.014 -17.115 1.00 78.81 412 VAL A N 1
ATOM 3300 C CA . VAL A 1 412 ? 5.572 20.802 -16.340 1.00 78.81 412 VAL A CA 1
ATOM 3301 C C . VAL A 1 412 ? 5.589 19.542 -17.220 1.00 78.81 412 VAL A C 1
ATOM 3303 O O . VAL A 1 412 ? 6.178 18.534 -16.838 1.00 78.81 412 VAL A O 1
ATOM 3306 N N . GLY A 1 413 ? 4.974 19.575 -18.409 1.00 61.72 413 GLY A N 1
ATOM 3307 C CA . GLY A 1 413 ? 5.144 18.553 -19.451 1.00 61.72 413 GLY A CA 1
ATOM 3308 C C . GLY A 1 413 ? 4.669 17.140 -19.081 1.00 61.72 413 GLY A C 1
ATOM 3309 O O . GLY A 1 413 ? 5.057 16.171 -19.727 1.00 61.72 413 GLY A O 1
ATOM 3310 N N . SER A 1 414 ? 3.874 16.980 -18.016 1.00 60.75 414 SER A N 1
ATOM 3311 C CA . SER A 1 414 ? 3.512 15.665 -17.461 1.00 60.75 414 SER A CA 1
ATOM 3312 C C . SER A 1 414 ? 2.132 15.651 -16.791 1.00 60.75 414 SER A C 1
ATOM 3314 O O . SER A 1 414 ? 1.979 15.307 -15.618 1.00 60.75 414 SER A O 1
ATOM 3316 N N . SER A 1 415 ? 1.092 15.967 -17.571 1.00 60.09 415 SER A N 1
ATOM 3317 C CA . SER A 1 415 ? -0.325 15.899 -17.156 1.00 60.09 415 SER A CA 1
ATOM 3318 C C . SER A 1 415 ? -0.702 14.559 -16.490 1.00 60.09 415 SER A C 1
ATOM 3320 O O . SER A 1 415 ? -1.413 14.532 -15.482 1.00 60.09 415 SER A O 1
ATOM 3322 N N . ALA A 1 416 ? -0.140 13.443 -16.973 1.00 59.59 416 ALA A N 1
ATOM 3323 C CA . ALA A 1 416 ? -0.327 12.120 -16.376 1.00 59.59 416 ALA A CA 1
ATOM 3324 C C . ALA A 1 416 ? 0.240 12.007 -14.944 1.00 59.59 416 ALA A C 1
ATOM 3326 O O . ALA A 1 416 ? -0.409 11.420 -14.086 1.00 59.59 416 ALA A O 1
ATOM 3327 N N . LEU A 1 417 ? 1.405 12.595 -14.642 1.00 61.88 417 LEU A N 1
ATOM 3328 C CA . LEU A 1 417 ? 1.995 12.552 -13.292 1.00 61.88 417 LEU A CA 1
ATOM 3329 C C . LEU A 1 417 ? 1.299 13.505 -12.308 1.00 61.88 417 LEU A C 1
ATOM 3331 O O . LEU A 1 417 ? 1.265 13.229 -11.109 1.00 61.88 417 LEU A O 1
ATOM 3335 N N . LEU A 1 418 ? 0.705 14.593 -12.810 1.00 65.88 418 LEU A N 1
ATOM 3336 C CA . LEU A 1 418 ? -0.132 15.496 -12.015 1.00 65.88 418 LEU A CA 1
ATOM 3337 C C . LEU A 1 418 ? -1.470 14.851 -11.617 1.00 65.88 418 LEU A C 1
ATOM 3339 O O . LEU A 1 418 ? -1.974 15.121 -10.528 1.00 65.88 418 LEU A O 1
ATOM 3343 N N . THR A 1 419 ? -2.034 13.993 -12.474 1.00 58.97 419 THR A N 1
ATOM 3344 C CA . THR A 1 419 ? -3.397 13.444 -12.314 1.00 58.97 419 THR A CA 1
ATOM 3345 C C . THR A 1 419 ? -3.467 11.961 -11.930 1.00 58.97 419 THR A C 1
ATOM 3347 O O . THR A 1 419 ? -4.540 11.493 -11.548 1.00 58.97 419 THR A O 1
ATOM 3350 N N . ALA A 1 420 ? -2.356 11.216 -11.977 1.00 56.94 420 ALA A N 1
ATOM 3351 C CA . ALA A 1 420 ? -2.313 9.810 -11.575 1.00 56.94 420 ALA A CA 1
ATOM 3352 C C . ALA A 1 420 ? -2.734 9.620 -10.107 1.00 56.94 420 ALA A C 1
ATOM 3354 O O . ALA A 1 420 ? -2.093 10.135 -9.189 1.00 56.94 420 ALA A O 1
ATOM 3355 N N . GLY A 1 421 ? -3.789 8.830 -9.884 1.00 50.47 421 GLY A N 1
ATOM 3356 C CA . GLY A 1 421 ? -4.221 8.422 -8.547 1.00 50.47 421 GLY A CA 1
ATOM 3357 C C . GLY A 1 421 ? -3.128 7.609 -7.856 1.00 50.47 421 GLY A C 1
ATOM 3358 O O . GLY A 1 421 ? -2.787 6.518 -8.306 1.00 50.47 421 GLY A O 1
ATOM 3359 N N . GLY A 1 422 ? -2.563 8.157 -6.780 1.00 41.47 422 GLY A N 1
ATOM 3360 C CA . GLY A 1 422 ? -1.351 7.644 -6.149 1.00 41.47 422 GLY A CA 1
ATOM 3361 C C . GLY A 1 422 ? -1.217 8.105 -4.698 1.00 41.47 422 GLY A C 1
ATOM 3362 O O . GLY A 1 422 ? -0.367 8.947 -4.414 1.00 41.47 422 GLY A O 1
ATOM 3363 N N . SER A 1 423 ? -2.056 7.575 -3.798 1.00 36.97 423 SER A N 1
ATOM 3364 C CA . SER A 1 423 ? -1.899 7.753 -2.345 1.00 36.97 423 SER A CA 1
ATOM 3365 C C . SER A 1 423 ? -0.512 7.234 -1.918 1.00 36.97 423 SER A C 1
ATOM 3367 O O . SER A 1 423 ? -0.015 6.270 -2.492 1.00 36.97 423 SER A O 1
ATOM 3369 N N . TYR A 1 424 ? 0.198 7.817 -0.958 1.00 41.06 424 TYR A N 1
ATOM 3370 C CA . TYR A 1 424 ? -0.274 8.633 0.160 1.00 41.06 424 TYR A CA 1
ATOM 3371 C C . TYR A 1 424 ? -0.446 10.132 -0.134 1.00 41.06 424 TYR A C 1
ATOM 3373 O O . TYR A 1 424 ? 0.394 10.747 -0.789 1.00 41.06 424 TYR A O 1
ATOM 3381 N N . PHE A 1 425 ? -1.535 10.690 0.414 1.00 43.88 425 PHE A N 1
ATOM 3382 C CA . PHE A 1 425 ? -1.875 12.106 0.660 1.00 43.88 425 PHE A CA 1
ATOM 3383 C C . PHE A 1 425 ? -1.786 13.138 -0.484 1.00 43.88 425 PHE A C 1
ATOM 3385 O O . PHE A 1 425 ? -2.720 13.914 -0.687 1.00 43.88 425 PHE A O 1
ATOM 3392 N N . GLY A 1 426 ? -0.715 13.171 -1.272 1.00 46.88 426 GLY A N 1
ATOM 3393 C CA . GLY A 1 426 ? -0.468 14.253 -2.221 1.00 46.88 426 GLY A CA 1
ATOM 3394 C C . GLY A 1 426 ? -1.321 14.232 -3.497 1.00 46.88 426 GLY A C 1
ATOM 3395 O O . GLY A 1 426 ? -1.373 15.245 -4.187 1.00 46.88 426 GLY A O 1
ATOM 3396 N N . THR A 1 427 ? -1.924 13.115 -3.928 1.00 54.28 427 THR A N 1
ATOM 3397 C CA . THR A 1 427 ? -2.701 13.071 -5.199 1.00 54.28 427 THR A CA 1
ATOM 3398 C C . THR A 1 427 ? -4.169 13.437 -5.018 1.00 54.28 427 THR A C 1
ATOM 3400 O O . THR A 1 427 ? -4.727 14.151 -5.847 1.00 54.28 427 THR A O 1
ATOM 3403 N N . SER A 1 428 ? -4.785 12.988 -3.923 1.00 60.78 428 SER A N 1
ATOM 3404 C CA . SER A 1 428 ? -6.146 13.365 -3.532 1.00 60.78 428 SER A CA 1
ATOM 3405 C C . SER A 1 428 ? -6.238 14.862 -3.228 1.00 60.78 428 SER A C 1
ATOM 3407 O O . SER A 1 428 ? -7.113 15.525 -3.787 1.00 60.78 428 SER A O 1
ATOM 3409 N N . ARG A 1 429 ? -5.291 15.406 -2.440 1.00 74.19 429 ARG A N 1
ATOM 3410 C CA . ARG A 1 429 ? -5.245 16.842 -2.114 1.00 74.19 429 ARG A CA 1
ATOM 3411 C C . ARG A 1 429 ? -5.046 17.735 -3.347 1.00 74.19 429 ARG A C 1
ATOM 3413 O O . ARG A 1 429 ? -5.779 18.706 -3.473 1.00 74.19 429 ARG A O 1
ATOM 3420 N N . LEU A 1 430 ? -4.172 17.400 -4.311 1.00 83.19 430 LEU A N 1
ATOM 3421 C CA . LEU A 1 430 ? -4.036 18.219 -5.536 1.00 83.19 430 LEU A CA 1
ATOM 3422 C C . LEU A 1 430 ? -5.349 18.289 -6.332 1.00 83.19 430 LEU A C 1
ATOM 3424 O O . LEU A 1 430 ? -5.719 19.359 -6.803 1.00 83.19 430 LEU A O 1
ATOM 3428 N N . LEU A 1 431 ? -6.087 17.180 -6.448 1.00 80.06 431 LEU A N 1
ATOM 3429 C CA . LEU A 1 431 ? -7.403 17.192 -7.095 1.00 80.06 431 LEU A CA 1
ATOM 3430 C C . LEU A 1 431 ? -8.452 17.975 -6.285 1.00 80.06 431 LEU A C 1
ATOM 3432 O O . LEU A 1 431 ? -9.392 18.494 -6.876 1.00 80.06 431 LEU A O 1
ATOM 3436 N N . ALA A 1 432 ? -8.327 18.077 -4.959 1.00 81.75 432 ALA A N 1
ATOM 3437 C CA . ALA A 1 432 ? -9.171 18.959 -4.148 1.00 81.75 432 ALA A CA 1
ATOM 3438 C C . ALA A 1 432 ? -8.810 20.441 -4.365 1.00 81.75 432 ALA A C 1
ATOM 3440 O O . ALA A 1 432 ? -9.697 21.232 -4.676 1.00 81.75 432 ALA A O 1
ATOM 3441 N N . VAL A 1 433 ? -7.520 20.797 -4.335 1.00 87.56 433 VAL A N 1
ATOM 3442 C CA . VAL A 1 433 ? -7.020 22.146 -4.664 1.00 87.56 433 VAL A CA 1
ATOM 3443 C C . VAL A 1 433 ? -7.454 22.565 -6.072 1.00 87.56 433 VAL A C 1
ATOM 3445 O O . VAL A 1 433 ? -7.979 23.657 -6.249 1.00 87.56 433 VAL A O 1
ATOM 3448 N N . GLN A 1 434 ? -7.337 21.687 -7.075 1.00 87.88 434 GLN A N 1
ATOM 3449 C CA . GLN A 1 434 ? -7.787 21.983 -8.441 1.00 87.88 434 GLN A CA 1
ATOM 3450 C C . GLN A 1 434 ? -9.312 22.177 -8.552 1.00 87.88 434 GLN A C 1
ATOM 3452 O O . GLN A 1 434 ? -9.764 22.983 -9.361 1.00 87.88 434 GLN A O 1
ATOM 3457 N N . ARG A 1 435 ? -10.115 21.496 -7.723 1.00 86.69 435 ARG A N 1
ATOM 3458 C CA . ARG A 1 435 ? -11.570 21.725 -7.651 1.00 86.69 435 ARG A CA 1
ATOM 3459 C C . ARG A 1 435 ? -11.914 23.063 -6.999 1.00 86.69 435 ARG A C 1
ATOM 3461 O O . ARG A 1 435 ? -12.802 23.740 -7.502 1.00 86.69 435 ARG A O 1
ATOM 3468 N N . LEU A 1 436 ? -11.201 23.460 -5.941 1.00 89.19 436 LEU A N 1
ATOM 3469 C CA . LEU A 1 436 ? -11.342 24.789 -5.328 1.00 89.19 436 LEU A CA 1
ATOM 3470 C C . LEU A 1 436 ? -10.867 25.913 -6.264 1.00 89.19 436 LEU A C 1
ATOM 3472 O O . LEU A 1 436 ? -11.457 26.983 -6.265 1.00 89.19 436 LEU A O 1
ATOM 3476 N N . LEU A 1 437 ? -9.886 25.644 -7.130 1.00 90.31 437 LEU A N 1
ATOM 3477 C CA . LEU A 1 437 ? -9.463 26.505 -8.244 1.00 90.31 437 LEU A CA 1
ATOM 3478 C C . LEU A 1 437 ? -10.452 26.527 -9.437 1.00 90.31 437 LEU A C 1
ATOM 3480 O O . LEU A 1 437 ? -10.101 27.024 -10.502 1.00 90.31 437 LEU A O 1
ATOM 3484 N N . GLY A 1 438 ? -11.659 25.961 -9.324 1.00 86.00 438 GLY A N 1
ATOM 3485 C CA . GLY A 1 438 ? -12.662 26.018 -10.399 1.00 86.00 438 GLY A CA 1
ATOM 3486 C C . GLY A 1 438 ? -12.299 25.236 -11.674 1.00 86.00 438 GLY A C 1
ATOM 3487 O O . GLY A 1 438 ? -12.888 25.467 -12.731 1.00 86.00 438 GLY A O 1
ATOM 3488 N N . ILE A 1 439 ? -11.336 24.305 -11.619 1.00 87.75 439 ILE A N 1
ATOM 3489 C CA . ILE A 1 439 ? -10.891 23.546 -12.798 1.00 87.75 439 ILE A CA 1
ATOM 3490 C C . ILE A 1 439 ? -11.876 22.401 -13.072 1.00 87.75 439 ILE A C 1
ATOM 3492 O O . ILE A 1 439 ? -11.828 21.343 -12.439 1.00 87.75 439 ILE A O 1
ATOM 3496 N N . GLU A 1 440 ? -12.752 22.593 -14.063 1.00 80.88 440 GLU A N 1
ATOM 3497 C CA . GLU A 1 440 ? -13.780 21.628 -14.496 1.00 80.88 440 GLU A CA 1
ATOM 3498 C C . GLU A 1 440 ? -13.250 20.202 -14.712 1.00 80.88 440 GLU A C 1
ATOM 3500 O O . GLU A 1 440 ? -13.895 19.206 -14.378 1.00 80.88 440 GLU A O 1
ATOM 3505 N N . ASP A 1 441 ? -12.030 20.081 -15.224 1.00 77.69 441 ASP A N 1
ATOM 3506 C CA . ASP A 1 441 ? -11.415 18.788 -15.496 1.00 77.69 441 ASP A CA 1
ATOM 3507 C C . ASP A 1 441 ? -11.030 18.001 -14.230 1.00 77.69 441 ASP A C 1
ATOM 3509 O O . ASP A 1 441 ? -10.964 16.770 -14.272 1.00 77.69 441 ASP A O 1
ATOM 3513 N N . ALA A 1 442 ? -10.855 18.665 -13.082 1.00 77.88 442 ALA A N 1
ATOM 3514 C CA . ALA A 1 442 ? -10.619 18.007 -11.796 1.00 77.88 442 ALA A CA 1
ATOM 3515 C C . ALA A 1 442 ? -11.905 17.419 -11.181 1.00 77.88 442 ALA A C 1
ATOM 3517 O O . ALA A 1 442 ? -11.834 16.472 -10.396 1.00 77.88 442 ALA A O 1
ATOM 3518 N N . TRP A 1 443 ? -13.089 17.906 -11.568 1.00 73.44 443 TRP A N 1
ATOM 3519 C CA . TRP A 1 443 ? -14.378 17.297 -11.205 1.00 73.44 443 TRP A CA 1
ATOM 3520 C C . TRP A 1 443 ? -14.667 16.024 -12.018 1.00 73.44 443 TRP A C 1
ATOM 3522 O O . TRP A 1 443 ? -15.307 15.096 -11.528 1.00 73.44 443 TRP A O 1
ATOM 3532 N N . LYS A 1 444 ? -14.142 15.936 -13.246 1.00 71.12 444 LYS A N 1
ATOM 3533 C CA . LYS A 1 444 ? -14.263 14.745 -14.109 1.00 71.12 444 LYS A CA 1
ATOM 3534 C C . LYS A 1 444 ? -13.275 13.633 -13.720 1.00 71.12 444 LYS A C 1
ATOM 3536 O O . LYS A 1 444 ? -13.566 12.455 -13.930 1.00 71.12 444 LYS A O 1
ATOM 3541 N N . LYS A 1 445 ? -12.116 13.996 -13.154 1.00 67.31 445 LYS A N 1
ATOM 3542 C CA . LYS A 1 445 ? -11.009 13.093 -12.777 1.00 67.31 445 LYS A CA 1
ATOM 3543 C C . LYS A 1 445 ? -11.104 12.637 -11.312 1.00 67.31 445 LYS A C 1
ATOM 3545 O O . LYS A 1 445 ? -11.575 13.365 -10.444 1.00 67.31 445 LYS A O 1
ATOM 3550 N N . GLY A 1 446 ? -10.605 11.431 -11.024 1.00 55.94 446 GLY A N 1
ATOM 3551 C CA . GLY A 1 446 ? -10.563 10.864 -9.663 1.00 55.94 446 GLY A CA 1
ATOM 3552 C C . GLY A 1 446 ? -11.775 10.014 -9.249 1.00 55.94 446 GLY A C 1
ATOM 3553 O O . GLY A 1 446 ? -11.964 9.776 -8.058 1.00 55.94 446 GLY A O 1
ATOM 3554 N N . LYS A 1 447 ? -12.583 9.539 -10.206 1.00 50.75 447 LYS A N 1
ATOM 3555 C CA . LYS A 1 447 ? -13.716 8.632 -9.958 1.00 50.75 447 LYS A CA 1
ATOM 3556 C C . LYS A 1 447 ? -13.213 7.233 -9.578 1.00 50.75 447 LYS A C 1
ATOM 3558 O O . LYS A 1 447 ? -12.706 6.508 -10.431 1.00 50.75 447 LYS A O 1
ATOM 3563 N N . SER A 1 448 ? -13.353 6.857 -8.308 1.00 40.53 448 SER A N 1
ATOM 3564 C CA . SER A 1 448 ? -12.955 5.535 -7.806 1.00 40.53 448 SER A CA 1
ATOM 3565 C C . SER A 1 448 ? -14.116 4.542 -7.873 1.00 40.53 448 SER A C 1
ATOM 3567 O O . SER A 1 448 ? -15.246 4.883 -7.522 1.00 40.53 448 SER A O 1
ATOM 3569 N N . ARG A 1 449 ? -13.843 3.303 -8.302 1.00 34.56 449 ARG A N 1
ATOM 3570 C CA . ARG A 1 449 ? -14.762 2.164 -8.149 1.00 34.56 449 ARG A CA 1
ATOM 3571 C C . ARG A 1 449 ? -14.381 1.390 -6.888 1.00 34.56 449 ARG A C 1
ATOM 3573 O O . ARG A 1 449 ? -13.686 0.382 -6.978 1.00 34.56 449 ARG A O 1
ATOM 3580 N N . PHE A 1 450 ? -14.830 1.865 -5.731 1.00 34.06 450 PHE A N 1
ATOM 3581 C CA . PHE A 1 450 ? -14.899 1.004 -4.550 1.00 34.06 450 PHE A CA 1
ATOM 3582 C C . PHE A 1 450 ? -16.126 0.083 -4.625 1.00 34.06 450 PHE A C 1
ATOM 3584 O O . PHE A 1 450 ? -16.987 0.238 -5.495 1.00 34.06 450 PHE A O 1
ATOM 3591 N N . ILE A 1 451 ? -16.148 -0.934 -3.766 1.00 35.72 451 ILE A N 1
ATOM 3592 C CA . ILE A 1 451 ? -17.161 -1.995 -3.771 1.00 35.72 451 ILE A CA 1
ATOM 3593 C C . ILE A 1 451 ? -18.533 -1.425 -3.354 1.00 35.72 451 ILE A C 1
ATOM 3595 O O . ILE A 1 451 ? -18.602 -0.546 -2.504 1.00 35.72 451 ILE A O 1
ATOM 3599 N N . ALA A 1 452 ? -19.601 -1.972 -3.948 1.00 34.19 452 ALA A N 1
ATOM 3600 C CA . ALA A 1 452 ? -21.022 -1.637 -3.760 1.00 34.19 452 ALA A CA 1
ATOM 3601 C C . ALA A 1 452 ? -21.521 -0.279 -4.328 1.00 34.19 452 ALA A C 1
ATOM 3603 O O . ALA A 1 452 ? -21.265 0.802 -3.807 1.00 34.19 452 ALA A O 1
ATOM 3604 N N . THR A 1 453 ? -22.314 -0.402 -5.403 1.00 31.08 453 THR A N 1
ATOM 3605 C CA . THR A 1 453 ? -23.463 0.431 -5.846 1.00 31.08 453 THR A CA 1
ATOM 3606 C C . THR A 1 453 ? -23.390 1.964 -5.980 1.00 31.08 453 THR A C 1
ATOM 3608 O O . THR A 1 453 ? -24.224 2.489 -6.715 1.00 31.08 453 THR A O 1
ATOM 3611 N N . THR A 1 454 ? -22.433 2.712 -5.418 1.00 33.97 454 THR A N 1
ATOM 3612 C CA . THR A 1 454 ? -22.390 4.189 -5.557 1.00 33.97 454 THR A CA 1
ATOM 3613 C C . THR A 1 454 ? -21.153 4.712 -6.298 1.00 33.97 454 THR A C 1
ATOM 3615 O O . THR A 1 454 ? -20.007 4.540 -5.886 1.00 33.97 454 THR A O 1
ATOM 3618 N N . ARG A 1 455 ? -21.377 5.424 -7.415 1.00 32.31 455 ARG A N 1
ATOM 3619 C CA . ARG A 1 455 ? -20.326 6.177 -8.127 1.00 32.31 455 ARG A CA 1
ATOM 3620 C C . ARG A 1 455 ? -20.003 7.460 -7.352 1.00 32.31 455 ARG A C 1
ATOM 3622 O O . ARG A 1 455 ? -20.658 8.479 -7.533 1.00 32.31 455 ARG A O 1
ATOM 3629 N N . SER A 1 456 ? -19.002 7.406 -6.477 1.00 39.09 456 SER A N 1
ATOM 3630 C CA . SER A 1 456 ? -18.618 8.537 -5.622 1.00 39.09 456 SER A CA 1
ATOM 3631 C C . SER A 1 456 ? -17.569 9.444 -6.286 1.00 39.09 456 SER A C 1
ATOM 3633 O O . SER A 1 456 ? -16.367 9.206 -6.171 1.00 39.09 456 SER A O 1
ATOM 3635 N N . ASP A 1 457 ? -18.014 10.540 -6.905 1.00 46.03 457 ASP A N 1
ATOM 3636 C CA . ASP A 1 457 ? -17.177 11.498 -7.660 1.00 46.03 457 ASP A CA 1
ATOM 3637 C C . ASP A 1 457 ? -16.196 12.353 -6.814 1.00 46.03 457 ASP A C 1
ATOM 3639 O O . ASP A 1 457 ? -15.430 13.154 -7.346 1.00 46.03 457 ASP A O 1
ATOM 3643 N N . PHE A 1 458 ? -16.170 12.166 -5.490 1.00 51.78 458 PHE A N 1
ATOM 3644 C CA . PHE A 1 458 ? -15.544 13.081 -4.522 1.00 51.78 458 PHE A CA 1
ATOM 3645 C C . PHE A 1 458 ? -14.312 12.505 -3.793 1.00 51.78 458 PHE A C 1
ATOM 3647 O O . PHE A 1 458 ? -14.002 12.917 -2.677 1.00 51.78 458 PHE A O 1
ATOM 3654 N N . HIS A 1 459 ? -13.576 11.561 -4.391 1.00 52.84 459 HIS A N 1
ATOM 3655 C CA . HIS A 1 459 ? -12.524 10.790 -3.693 1.00 52.84 459 HIS A CA 1
ATOM 3656 C C . HIS A 1 459 ? -11.355 11.618 -3.108 1.00 52.84 459 HIS A C 1
ATOM 3658 O O . HIS A 1 459 ? -10.624 11.103 -2.271 1.00 52.84 459 HIS A O 1
ATOM 3664 N N . GLY A 1 460 ? -11.179 12.886 -3.510 1.00 54.34 460 GLY A N 1
ATOM 3665 C CA . GLY A 1 460 ? -10.199 13.805 -2.903 1.00 54.34 460 GLY A CA 1
ATOM 3666 C C . GLY A 1 460 ? -10.749 14.749 -1.824 1.00 54.34 460 GLY A C 1
ATOM 3667 O O . GLY A 1 460 ? -9.963 15.305 -1.068 1.00 54.34 460 GLY A O 1
ATOM 3668 N N . LEU A 1 461 ? -12.074 14.925 -1.753 1.00 58.97 461 LEU A N 1
ATOM 3669 C CA . LEU A 1 461 ? -12.762 15.793 -0.783 1.00 58.97 461 LEU A CA 1
ATOM 3670 C C . LEU A 1 461 ? -13.337 14.974 0.384 1.00 58.97 461 LEU A C 1
ATOM 3672 O O . LEU A 1 461 ? -13.235 15.378 1.538 1.00 58.97 461 LEU A O 1
ATOM 3676 N N . LYS A 1 462 ? -13.808 13.746 0.121 1.00 56.09 462 LYS A N 1
ATOM 3677 C CA . LYS A 1 462 ? -14.180 12.793 1.181 1.00 56.09 462 LYS A CA 1
ATOM 3678 C C . LYS A 1 462 ? -12.997 12.441 2.091 1.00 56.09 462 LYS A C 1
ATOM 3680 O O . LYS A 1 462 ? -13.182 12.291 3.289 1.00 56.09 462 LYS A O 1
ATOM 3685 N N . THR A 1 463 ? -11.775 12.396 1.551 1.00 50.03 463 THR A N 1
ATOM 3686 C CA . THR A 1 463 ? -10.531 12.213 2.330 1.00 50.03 463 THR A CA 1
ATOM 3687 C C . THR A 1 463 ? -10.150 13.414 3.202 1.00 50.03 463 THR A C 1
ATOM 3689 O O . THR A 1 463 ? -9.200 13.311 3.967 1.00 50.03 463 THR A O 1
ATOM 3692 N N . THR A 1 464 ? -10.854 14.544 3.086 1.00 51.53 464 THR A N 1
ATOM 3693 C CA . THR A 1 464 ? -10.721 15.721 3.963 1.00 51.53 464 THR A CA 1
ATOM 3694 C C . THR A 1 464 ? -12.020 15.999 4.737 1.00 51.53 464 THR A C 1
ATOM 3696 O O . THR A 1 464 ? -12.233 17.112 5.204 1.00 51.53 464 THR A O 1
ATOM 3699 N N . GLY A 1 465 ? -12.924 15.012 4.838 1.00 49.97 465 GLY A N 1
ATOM 3700 C CA . GLY A 1 465 ? -14.204 15.130 5.552 1.00 49.97 465 GLY A CA 1
ATOM 3701 C C . GLY A 1 465 ? -15.285 15.958 4.841 1.00 49.97 465 GLY A C 1
ATOM 3702 O O . GLY A 1 465 ? -16.318 16.247 5.436 1.00 49.97 465 GLY A O 1
ATOM 3703 N N . ILE A 1 466 ? -15.081 16.349 3.578 1.00 58.75 466 ILE A N 1
ATOM 3704 C CA . ILE A 1 466 ? -15.978 17.253 2.844 1.00 58.75 466 ILE A CA 1
ATOM 3705 C C . ILE A 1 466 ? -16.817 16.452 1.838 1.00 58.75 466 ILE A C 1
ATOM 3707 O O . ILE A 1 466 ? -16.275 15.836 0.916 1.00 58.75 466 ILE A O 1
ATOM 3711 N N . VAL A 1 467 ? -18.143 16.458 2.007 1.00 53.88 467 VAL A N 1
ATOM 3712 C CA . VAL A 1 467 ? -19.047 15.547 1.275 1.00 53.88 467 VAL A CA 1
ATOM 3713 C C . VAL A 1 467 ? -20.048 16.264 0.360 1.00 53.88 467 VAL A C 1
ATOM 3715 O O . VAL A 1 467 ? -20.303 15.761 -0.732 1.00 53.88 467 VAL A O 1
ATOM 3718 N N . GLU A 1 468 ? -20.571 17.435 0.743 1.00 57.03 468 GLU A N 1
ATOM 3719 C CA . GLU A 1 468 ? -21.711 18.079 0.059 1.00 57.03 468 GLU A CA 1
ATOM 3720 C C . GLU A 1 468 ? -21.492 19.577 -0.230 1.00 57.03 468 GLU A C 1
ATOM 3722 O O . GLU A 1 468 ? -20.581 20.203 0.309 1.00 57.03 468 GLU A O 1
ATOM 3727 N N . ASN A 1 469 ? -22.304 20.139 -1.135 1.00 70.38 469 ASN A N 1
ATOM 3728 C CA . ASN A 1 469 ? -22.381 21.556 -1.552 1.00 70.38 469 ASN A CA 1
ATOM 3729 C C . ASN A 1 469 ? -21.099 22.268 -2.046 1.00 70.38 469 ASN A C 1
ATOM 3731 O O . ASN A 1 469 ? -21.192 23.380 -2.566 1.00 70.38 469 ASN A O 1
ATOM 3735 N N . VAL A 1 470 ? -19.925 21.626 -2.015 1.00 76.31 470 VAL A N 1
ATOM 3736 C CA . VAL A 1 470 ? -18.627 22.209 -2.425 1.00 76.31 470 VAL A CA 1
ATOM 3737 C C . VAL A 1 470 ? -18.674 22.894 -3.794 1.00 76.31 470 VAL A C 1
ATOM 3739 O O . VAL A 1 470 ? -18.169 24.001 -3.941 1.00 76.31 470 VAL A O 1
ATOM 3742 N N . ARG A 1 471 ? -19.286 22.264 -4.807 1.00 80.44 471 ARG A N 1
ATOM 3743 C CA . ARG A 1 471 ? -19.305 22.815 -6.175 1.00 80.44 471 ARG A CA 1
ATOM 3744 C C . ARG A 1 471 ? -20.156 24.084 -6.291 1.00 80.44 471 ARG A C 1
ATOM 3746 O O . ARG A 1 471 ? -19.803 24.951 -7.083 1.00 80.44 471 ARG A O 1
ATOM 3753 N N . ALA A 1 472 ? -21.215 24.213 -5.488 1.00 81.50 472 ALA A N 1
ATOM 3754 C CA . ALA A 1 472 ? -21.984 25.452 -5.396 1.00 81.50 472 ALA A CA 1
ATOM 3755 C C . ALA A 1 472 ? -21.125 26.556 -4.765 1.00 81.50 472 ALA A C 1
ATOM 3757 O O . ALA A 1 472 ? -20.905 27.577 -5.399 1.00 81.50 472 ALA A O 1
ATOM 3758 N N . ILE A 1 473 ? -20.504 26.292 -3.608 1.00 82.88 473 ILE A N 1
ATOM 3759 C CA . ILE A 1 473 ? -19.647 27.266 -2.903 1.00 82.88 473 ILE A CA 1
ATOM 3760 C C . ILE A 1 473 ? -18.475 27.744 -3.784 1.00 82.88 473 ILE A C 1
ATOM 3762 O O . ILE A 1 473 ? -18.161 28.932 -3.796 1.00 82.88 473 ILE A O 1
ATOM 3766 N N . VAL A 1 474 ? -17.857 26.854 -4.573 1.00 86.12 474 VAL A N 1
ATOM 3767 C CA . VAL A 1 474 ? -16.835 27.236 -5.570 1.00 86.12 474 VAL A CA 1
ATOM 3768 C C . VAL A 1 474 ? -17.440 28.102 -6.682 1.00 86.12 474 VAL A C 1
ATOM 3770 O O . VAL A 1 474 ? -16.870 29.136 -7.018 1.00 86.12 474 VAL A O 1
ATOM 3773 N N . SER A 1 475 ? -18.594 27.719 -7.240 1.00 85.25 475 SER A N 1
ATOM 3774 C CA . SER A 1 475 ? -19.276 28.496 -8.286 1.00 85.25 475 SER A CA 1
ATOM 3775 C C . SER A 1 475 ? -19.689 29.889 -7.802 1.00 85.25 475 SER A C 1
ATOM 3777 O O . SER A 1 475 ? -19.555 30.859 -8.543 1.00 85.25 475 SER A O 1
ATOM 3779 N N . ASP A 1 476 ? -20.171 30.002 -6.567 1.00 83.69 476 ASP A N 1
ATOM 3780 C CA . ASP A 1 476 ? -20.614 31.257 -5.966 1.00 83.69 476 ASP A CA 1
ATOM 3781 C C . ASP A 1 476 ? -19.434 32.166 -5.604 1.00 83.69 476 ASP A C 1
ATOM 3783 O O . ASP A 1 476 ? -19.529 33.380 -5.780 1.00 83.69 476 ASP A O 1
ATOM 3787 N N . PHE A 1 477 ? -18.296 31.595 -5.189 1.00 88.25 477 PHE A N 1
ATOM 3788 C CA . PHE A 1 477 ? -17.035 32.325 -5.035 1.00 88.25 477 PHE A CA 1
ATOM 3789 C C . PHE A 1 477 ? -16.545 32.877 -6.384 1.00 88.25 477 PHE A C 1
ATOM 3791 O O . PHE A 1 477 ? -16.382 34.088 -6.521 1.00 88.25 477 PHE A O 1
ATOM 3798 N N . PHE A 1 478 ? -16.407 32.032 -7.415 1.00 85.38 478 PHE A N 1
ATOM 3799 C CA . PHE A 1 478 ? -15.962 32.461 -8.753 1.00 85.38 478 PHE A CA 1
ATOM 3800 C C . PHE A 1 478 ? -16.928 33.436 -9.451 1.00 85.38 478 PHE A C 1
ATOM 3802 O O . PHE A 1 478 ? -16.508 34.159 -10.355 1.00 85.38 478 PHE A O 1
ATOM 3809 N N . ALA A 1 479 ? -18.198 33.475 -9.038 1.00 82.00 479 ALA A N 1
ATOM 3810 C CA . ALA A 1 479 ? -19.198 34.423 -9.524 1.00 82.00 479 ALA A CA 1
ATOM 3811 C C . ALA A 1 479 ? -19.426 35.639 -8.597 1.00 82.00 479 ALA A C 1
ATOM 3813 O O . ALA A 1 479 ? -20.272 36.472 -8.917 1.00 82.00 479 ALA A O 1
ATOM 3814 N N . GLY A 1 480 ? -18.714 35.743 -7.465 1.00 75.25 480 GLY A N 1
ATOM 3815 C CA . GLY A 1 480 ? -18.793 36.877 -6.531 1.00 75.25 480 GLY A CA 1
ATOM 3816 C C . GLY A 1 480 ? -20.109 37.006 -5.747 1.00 75.25 480 GLY A C 1
ATOM 3817 O O . GLY A 1 480 ? -20.485 38.116 -5.388 1.00 75.25 480 GLY A O 1
ATOM 3818 N N . ARG A 1 481 ? -20.838 35.904 -5.510 1.00 68.19 481 ARG A N 1
ATOM 3819 C CA . ARG A 1 481 ? -22.239 35.919 -5.022 1.00 68.19 481 ARG A CA 1
ATOM 3820 C C . ARG A 1 481 ? -22.443 35.573 -3.544 1.00 68.19 481 ARG A C 1
ATOM 3822 O O . ARG A 1 481 ? -23.582 35.590 -3.084 1.00 68.19 481 ARG A O 1
ATOM 3829 N N . GLN A 1 482 ? -21.397 35.206 -2.806 1.00 61.22 482 GLN A N 1
ATOM 3830 C CA . GLN A 1 482 ? -21.509 34.783 -1.403 1.00 61.22 482 GLN A CA 1
ATOM 3831 C C . GLN A 1 482 ? -20.377 35.314 -0.523 1.00 61.22 482 GLN A C 1
ATOM 3833 O O . GLN A 1 482 ? -19.291 35.641 -1.001 1.00 61.22 482 GLN A O 1
ATOM 3838 N N . ASP A 1 483 ? -20.639 35.312 0.787 1.00 67.06 483 ASP A N 1
ATOM 3839 C CA . ASP A 1 483 ? -19.624 35.440 1.828 1.00 67.06 483 ASP A CA 1
ATOM 3840 C C . ASP A 1 483 ? -18.479 34.436 1.610 1.00 67.06 483 ASP A C 1
ATOM 3842 O O . ASP A 1 483 ? -18.649 33.212 1.579 1.00 67.06 483 ASP A O 1
ATOM 3846 N N . VAL A 1 484 ? -17.283 35.003 1.483 1.00 81.38 484 VAL A N 1
ATOM 3847 C CA . VAL A 1 484 ? -16.026 34.319 1.196 1.00 81.38 484 VAL A CA 1
ATOM 3848 C C . VAL A 1 484 ? -15.592 33.394 2.346 1.00 81.38 484 VAL A C 1
ATOM 3850 O O . VAL A 1 484 ? -14.781 32.490 2.133 1.00 81.38 484 VAL A O 1
ATOM 3853 N N . SER A 1 485 ? -16.146 33.554 3.552 1.00 81.38 485 SER A N 1
ATOM 3854 C CA . SER A 1 485 ? -15.822 32.742 4.735 1.00 81.38 485 SER A CA 1
ATOM 3855 C C . SER A 1 485 ? -16.031 31.242 4.500 1.00 81.38 485 SER A C 1
ATOM 3857 O O . SER A 1 485 ? -15.130 30.450 4.779 1.00 81.38 485 SER A O 1
ATOM 3859 N N . LYS A 1 486 ? -17.140 30.843 3.857 1.00 81.50 486 LYS A N 1
ATOM 3860 C CA . LYS A 1 486 ? -17.407 29.432 3.503 1.00 81.50 486 LYS A CA 1
ATOM 3861 C C . LYS A 1 486 ? -16.368 28.852 2.541 1.00 81.50 486 LYS A C 1
ATOM 3863 O O . LYS A 1 486 ? -16.039 27.671 2.620 1.00 81.50 486 LYS A O 1
ATOM 3868 N N . PHE A 1 487 ? -15.839 29.669 1.630 1.00 85.56 487 PHE A N 1
ATOM 3869 C CA . PHE A 1 487 ? -14.776 29.250 0.717 1.00 85.56 487 PHE A CA 1
ATOM 3870 C C . PHE A 1 487 ? -13.427 29.143 1.449 1.00 85.56 487 PHE A C 1
ATOM 3872 O O . PHE A 1 487 ? -12.709 28.162 1.267 1.00 85.56 487 PHE A O 1
ATOM 3879 N N . LYS A 1 488 ? -13.116 30.086 2.352 1.00 85.25 488 LYS A N 1
ATOM 3880 C CA . LYS A 1 488 ? -11.923 30.029 3.218 1.00 85.25 488 LYS A CA 1
ATOM 3881 C C . LYS A 1 488 ? -11.916 28.788 4.119 1.00 85.25 488 LYS A C 1
ATOM 3883 O O . LYS A 1 488 ? -10.881 28.138 4.223 1.00 85.25 488 LYS A O 1
ATOM 3888 N N . GLU A 1 489 ? -13.056 28.398 4.689 1.00 83.44 489 GLU A N 1
ATOM 3889 C CA . GLU A 1 489 ? -13.183 27.134 5.431 1.00 83.44 489 GLU A CA 1
ATOM 3890 C C . GLU A 1 489 ? -12.836 25.902 4.584 1.00 83.44 489 GLU A C 1
ATOM 3892 O O . GLU A 1 489 ? -12.176 24.983 5.068 1.00 83.44 489 GLU A O 1
ATOM 3897 N N . LEU A 1 490 ? -13.289 25.856 3.325 1.00 81.69 490 LEU A N 1
ATOM 3898 C CA . LEU A 1 490 ? -12.960 24.762 2.409 1.00 81.69 490 LEU A CA 1
ATOM 3899 C C . LEU A 1 490 ? -11.464 24.749 2.072 1.00 81.69 490 LEU A C 1
ATOM 3901 O O . LEU A 1 490 ? -10.871 23.672 2.018 1.00 81.69 490 LEU A O 1
ATOM 3905 N N . CYS A 1 491 ? -10.849 25.922 1.890 1.00 85.44 491 CYS A N 1
ATOM 3906 C CA . CYS A 1 491 ? -9.405 26.043 1.703 1.00 85.44 491 CYS A CA 1
ATOM 3907 C C . CYS A 1 491 ? -8.631 25.504 2.912 1.00 85.44 491 CYS A C 1
ATOM 3909 O O . CYS A 1 491 ? -7.760 24.658 2.728 1.00 85.44 491 CYS A O 1
ATOM 3911 N N . GLU A 1 492 ? -8.983 25.908 4.135 1.00 83.12 492 GLU A N 1
ATOM 3912 C CA . GLU A 1 492 ? -8.281 25.475 5.352 1.00 83.12 492 GLU A CA 1
ATOM 3913 C C . GLU A 1 492 ? -8.468 23.971 5.630 1.00 83.12 492 GLU A C 1
ATOM 3915 O O . GLU A 1 492 ? -7.545 23.307 6.091 1.00 83.12 492 GLU A O 1
ATOM 3920 N N . LYS A 1 493 ? -9.618 23.386 5.259 1.00 78.12 493 LYS A N 1
ATOM 3921 C CA . LYS A 1 493 ? -9.861 21.928 5.324 1.00 78.12 493 LYS A CA 1
ATOM 3922 C C . LYS A 1 493 ? -9.095 21.128 4.251 1.00 78.12 493 LYS A C 1
ATOM 3924 O O . LYS A 1 493 ? -8.900 19.926 4.418 1.00 78.12 493 LYS A O 1
ATOM 3929 N N . VAL A 1 494 ? -8.664 21.755 3.150 1.00 78.94 494 VAL A N 1
ATOM 3930 C CA . VAL A 1 494 ? -7.948 21.096 2.032 1.00 78.94 494 VAL A CA 1
ATOM 3931 C C . VAL A 1 494 ? -6.430 21.314 2.081 1.00 78.94 494 VAL A C 1
ATOM 3933 O O . VAL A 1 494 ? -5.671 20.406 1.731 1.00 78.94 494 VAL A O 1
ATOM 3936 N N . ALA A 1 495 ? -5.987 22.494 2.511 1.00 83.06 495 ALA A N 1
ATOM 3937 C CA . ALA A 1 495 ? -4.589 22.870 2.677 1.00 83.06 495 ALA A CA 1
ATOM 3938 C C . ALA A 1 495 ? -4.449 23.897 3.824 1.00 83.06 495 ALA A C 1
ATOM 3940 O O . ALA A 1 495 ? -4.339 25.099 3.557 1.00 83.06 495 ALA A O 1
ATOM 3941 N N . PRO A 1 496 ? -4.445 23.439 5.093 1.00 79.81 496 PRO A N 1
ATOM 3942 C CA . PRO A 1 496 ? -4.338 24.330 6.246 1.00 79.81 496 PRO A CA 1
ATOM 3943 C C . PRO A 1 496 ? -3.072 25.198 6.255 1.00 79.81 496 PRO A C 1
ATOM 3945 O O . PRO A 1 496 ? -1.999 24.788 5.797 1.00 79.81 496 PRO A O 1
ATOM 3948 N N . SER A 1 497 ? -3.234 26.395 6.817 1.00 72.62 497 SER A N 1
ATOM 3949 C CA . SER A 1 497 ? -2.257 27.481 6.964 1.00 72.62 497 SER A CA 1
ATOM 3950 C C . SER A 1 497 ? -1.051 27.150 7.846 1.00 72.62 497 SER A C 1
ATOM 3952 O O . SER A 1 497 ? -0.001 27.779 7.719 1.00 72.62 497 SER A O 1
ATOM 3954 N N . SER A 1 498 ? -1.167 26.136 8.706 1.00 60.31 498 SER A N 1
ATOM 3955 C CA . SER A 1 498 ? -0.053 25.588 9.480 1.00 60.31 498 SER A CA 1
ATOM 3956 C C . SER A 1 498 ? -0.018 24.055 9.398 1.00 60.31 498 SER A C 1
ATOM 3958 O O . SER A 1 498 ? -1.073 23.414 9.344 1.00 60.31 498 SER A O 1
ATOM 3960 N N . PRO A 1 499 ? 1.175 23.428 9.397 1.00 52.34 499 PRO A N 1
ATOM 3961 C CA . PRO A 1 499 ? 1.303 21.988 9.579 1.00 52.34 499 PRO A CA 1
ATOM 3962 C C . PRO A 1 499 ? 1.012 21.655 11.049 1.00 52.34 499 PRO A C 1
ATOM 3964 O O . PRO A 1 499 ? 1.901 21.685 11.899 1.00 52.34 499 PRO A O 1
ATOM 3967 N N . SER A 1 500 ? -0.255 21.390 11.363 1.00 37.66 500 SER A N 1
ATOM 3968 C CA . SER A 1 500 ? -0.724 21.197 12.735 1.00 37.66 500 SER A CA 1
ATOM 3969 C C . SER A 1 500 ? -0.038 20.009 13.420 1.00 37.66 500 SER A C 1
ATOM 3971 O O . SER A 1 500 ? -0.293 18.853 13.082 1.00 37.66 500 SER A O 1
ATOM 3973 N N . THR A 1 501 ? 0.729 20.276 14.478 1.00 34.41 501 THR A N 1
ATOM 3974 C CA . THR A 1 501 ? 1.262 19.264 15.412 1.00 34.41 501 THR A CA 1
ATOM 3975 C C . THR A 1 501 ? 0.185 18.615 16.299 1.00 34.41 501 THR A C 1
ATOM 3977 O O . THR A 1 501 ? 0.502 17.828 17.187 1.00 34.41 501 THR A O 1
ATOM 3980 N N . ALA A 1 502 ? -1.095 18.905 16.047 1.00 27.22 502 ALA A N 1
ATOM 3981 C CA . ALA A 1 502 ? -2.247 18.425 16.799 1.00 27.22 502 ALA A CA 1
ATOM 3982 C C . ALA A 1 502 ? -3.220 17.634 15.906 1.00 27.22 502 ALA A C 1
ATOM 3984 O O . ALA A 1 502 ? -4.183 18.193 15.388 1.00 27.22 502 ALA A O 1
ATOM 3985 N N . ASN A 1 503 ? -2.951 16.333 15.730 1.00 29.02 503 ASN A N 1
ATOM 3986 C CA . ASN A 1 503 ? -3.891 15.231 16.018 1.00 29.02 503 ASN A CA 1
ATOM 3987 C C . ASN A 1 503 ? -3.516 13.931 15.288 1.00 29.02 503 ASN A C 1
ATOM 3989 O O . ASN A 1 503 ? -4.035 13.601 14.226 1.00 29.02 503 ASN A O 1
ATOM 3993 N N . SER A 1 504 ? -2.721 13.099 15.959 1.00 30.84 504 SER A N 1
ATOM 3994 C CA . SER A 1 504 ? -2.651 11.647 15.734 1.00 30.84 504 SER A CA 1
ATOM 3995 C C . SER A 1 504 ? -3.861 10.907 16.345 1.00 30.84 504 SER A C 1
ATOM 3997 O O . SER A 1 504 ? -3.733 9.802 16.870 1.00 30.84 504 SER A O 1
ATOM 3999 N N . LYS A 1 505 ? -5.045 11.535 16.328 1.00 30.19 505 LYS A N 1
ATOM 4000 C CA . LYS A 1 505 ? -6.304 11.029 16.897 1.00 30.19 505 LYS A CA 1
ATOM 4001 C C . LYS A 1 505 ? -7.477 11.385 15.983 1.00 30.19 505 LYS A C 1
ATOM 4003 O O . LYS A 1 505 ? -7.461 12.431 15.341 1.00 30.19 505 LYS A O 1
ATOM 4008 N N . THR A 1 506 ? -8.489 10.514 15.959 1.00 28.00 506 THR A N 1
ATOM 4009 C CA . THR A 1 506 ? -9.729 10.647 15.166 1.00 28.00 506 THR A CA 1
ATOM 4010 C C . THR A 1 506 ? -9.523 10.852 13.660 1.00 28.00 506 THR A C 1
ATOM 4012 O O . THR A 1 506 ? -9.931 11.852 13.078 1.00 28.00 506 THR A O 1
ATOM 4015 N N . ALA A 1 507 ? -9.000 9.815 13.008 1.00 25.06 507 ALA A N 1
ATOM 4016 C CA . ALA A 1 507 ? -9.833 9.158 12.002 1.00 25.06 507 ALA A CA 1
ATOM 4017 C C . ALA A 1 507 ? -10.512 7.957 12.689 1.00 25.06 507 ALA A C 1
ATOM 4019 O O . ALA A 1 507 ? -9.887 7.336 13.553 1.00 25.06 507 ALA A O 1
ATOM 4020 N N . VAL A 1 508 ? -11.774 7.695 12.346 1.00 30.52 508 VAL A N 1
ATOM 4021 C CA . VAL A 1 508 ? -12.564 6.520 12.762 1.00 30.52 508 VAL A CA 1
ATOM 4022 C C . VAL A 1 508 ? -12.822 5.679 11.519 1.00 30.52 508 VAL A C 1
ATOM 4024 O O . VAL A 1 508 ? -13.065 6.311 10.463 1.00 30.52 508 VAL A O 1
#

Secondary structure (DSSP, 8-state):
---THHHHHHH-TT---SS-HHHHHHHHHTT-S-HHHHHTTTT-TTTT--SSS---HHHHHHHHHHHHHHHHTTS-S----HHHHHHHHHHHHHHHHSTTHHHHHHHHHGGG--PPPHHHHT-HHHHHHHHHHHHHHHHHHHHHHHHHHHHHHHHHHHHHHHHHHHHHHHHHHHHHHHHHHHHH-SS--HHHHHHHHHHHHHHHHHHHHHTT--THHHHHH---HHHHHHHHHHHHHHHHHHHHHHHHHHHHHHHHHHHHHHHHHHHHHHHHHH----PPP-----------------------------------------THHHHHHHHHHHHHHHHHHHHHHHHHHHHHHHHHHHHHS----HHHHHHHHHHHHHHHHHHHHHTT----TT--HHHHHHHHHHHHHHHHT-HHHHH----SSHHHHHHHHHHHTT-HHHHHS--B--SSS--BTTTTTGGGT--SSHHHHHHHHHTT-S-THHHHHHHHHHS-SS-----S----

Sequence (508 aa):
MSNIQIHLVFKKPRFFTSEPILEQLKAFAELGFSVPLQKLFIGDPIKGLPALGFKGERHLQFLSQLITELEALQAIEKIDTKKARSDYSVFAHYLRVRKGYKETVQNQLGKEFQLLTEEELNQENSLLQNVTTRAQLFKEKVLALRDSELLQKAMLYAQRAGEVYQQALLVLQTIDETAQQALMKNEPVEKDIQFIQEKIRAIDALSAAFDKLGLQNELDSCHDAETKNKLTELVKLIQEEKAKVIATGELAKQALSKVVNHNEYLNRKNAVVEEKPITPTKVIVEPEVVEDQLTSPAANNPTDVPDVDQRQETVPQENVPAPEQEDELVLRHRETLKQQLDILMTLVSNYKTQLESEKKDFVTRFFHQSRKDTKIAYCTQLLASFEKTAITPDSSLQKIVTQAHDQAITKVGSSALLTAGGSYFGTSRLLAVQRLLGIEDAWKKGKSRFIATTRSDFHGLKTTGIVENVRAIVSDFFAGRQDVSKFKELCEKVAPSSPSTANSKTAV